Protein AF-A0A1Y2FHZ0-F1 (afdb_monomer_lite)

Sequence (727 aa):
MPETGSTFSPRKNEGKHERAESTYVPLHQPIFVAPPTSTSPPVAPFALSKKAHQELPLFTSTTATDDLFSPLSSTSNSSSSSYTRDDSKEKRATPPLLSPPLRRTGSGSSFFPALRRHLTPQTNLSRALILVGLTLLYFLLHHRSTVEASGPHPIPSLIARAEKAVTDAKTRRPTTLRDAYEQYILLHDGRRPPKGWDQWWFITEELEACEGEFEELYESLRPWWGVRPSEIRERIEEVARSGAKGLGRVRVKGGTVVDWAEMVKEGLPVGDGEVQLDGTRVAVEQMLKELKERFRVLLPDVDLIINTLEEPRVILPGETRHALESLARKKSTRPPQTEKATFRPLGSTNAFSVIRNACPPSSLARTAALSPAPGVSHRISHAYTSEFTSSLGHFIVDHNLERSSWCDQPDLQDIYATFINPRELNFAEGLFPVFSISKLPGFADILIPSAQEIERRNAFTVEQEIPWYAKAEKVHWRGVASDGTEVGLNWQGWPKSRLVSKTNRPSSWAHYETLLLCDASNQSLTAILPSSSLNSAFADIAFLKPAPDAPQLLEPSFRFVDEGSAGSPYHFKAILDLDYDPSHFLPAMASSSAVILSRFRQTALEHTLRPWFHYVPLSLRLSEFYSLLAYFYSPRATFPLIADSKRRFEGGGRQVVRELGRASRAVVHEEELKVVGSRGAQWASKCARREDGLVYLALVVLEWSRLMHDGREEGLADFVMSRGGRS

Organism: NCBI:txid106004

Radius of gyration: 35.36 Å; chains: 1; bounding box: 130×89×96 Å

Foldseek 3Di:
DDDDDDDDDDDYDDDDDDDDDDDDDDDDDDDDDDDDDDDDDDDDDDDDDDDDDDDDDDDDDDDDDDDDDDDDDDDDDDDDDDDDDDDDDDDDDDDDDDDDDYDDDDDDDDDDDDDDDDDDPVVVVVVVVVVVVVVVVVCVVVPPPPPWFFFFDCLVVLLVVLVVVLVVVVVQDDPDPVSVQVVCCVLQLNAGAFPLVVLLVVLCVVQVADDFPLVQQSLLCLLLLQAFLVLQVLLLQLQLVQLDPQKFKWWDDQQRTAQPVRCVVVVRRTHHPVCSPQLFNVLLSVLSVCCCPVSVRSFFTDMAIEGRDPAFAEQEFCVSSVNSSVQSSVSHYDDRDDDHFDWAWCPPPQQLCPNLRLADCPFCSNVDDQDPQAQVVADQDCPQQVVQADPPLRFGSDPVCLQQNCSNVNSCCRAAASRRAAATHTYGYHAHRYEYQKYGHSGSHRFAHGSCLQVVPLAADPVLADPLVQAALAEEDEEALDRHDDDPNSSNNYLLNVVLLLLQPDPVPFDWAWAWFAFPVSTTGTFIGTSPLLSVQHYDYAYADDDPPDVVVVVNSHHYDHPVPRDRSLSHLEYEDEADDSSCQLNQLQRLHAYEYEHSMDGSLCSPPTDSAQHDYDYSSCRSVSNVSVQAGQPVSSVVVCVVVQVRDPPHDVSSCVSVVRSVRGDHNNVSSSNNSVSSSVCSVHHSHSSNSSSSSSSSSSSNSLSSDNCNSVPPRHDDDDPDDDD

InterPro domains:
  IPR051091 Protein O-Glucosyltransferase/Glycosyltransferase 90 [PTHR12203] (64-710)

Secondary structure (DSSP, 8-state):
-----------------------------PPP-PPPPP----------------------------------------------------------------------------------THHHHHHHHHHHHHHHHHHHHHS-------SB-HHHHHHHHHHHHHHHHHTTS-SSHHHHHHHHHHHTTTPPPBTTHHHHHHHHHHTT------HHHHHHHGGGGGS-HHHHHHHHHHHHHT--TTEEEEEEETTEEEPHHHHHHTT---B-SGGGG-HHHHHHHHHHHHHHHTT---PPPEEEEEE-SSS--EE--HHHHHHHHHHHHTT--PPP-------EE-TTS-HHHHHGGGS-TTSHHHHSPPPSSTTTT-----TT-TTTB-TTTT-BS-HHHHHHGGGG-GGGGGTSHHHH--SS-EEEES----EES-B-TTB-PEE---HHHHHTTT---GGG---GGGSEEEEEEEE-S-SS---TTGGGGSHHHHHHHHHH--TTS--EEEEEEE-TTSBEEEEEEEHHHHHHHHEEEEEEP--TT-GGGG-TT--EE-GGGS--GGGEEEEEEES--HHHHHHHHHSSSEEEEE---B-GGGGG--BTTTBEE--TT-SSHHHHHHHHS-GGGGHHHHHH-TTS-TTHHHHHHHHHHHHTT----HHHHHHHHHHHHHHHHHTSSHHHHHHHHHHHHHHHHHHH-GGGTTTTTB----SS---

Structure (mmCIF, N/CA/C/O backbone):
data_AF-A0A1Y2FHZ0-F1
#
_entry.id   AF-A0A1Y2FHZ0-F1
#
loop_
_atom_site.group_PDB
_atom_site.id
_atom_site.type_symbol
_atom_site.label_atom_id
_atom_site.label_alt_id
_atom_site.label_comp_id
_atom_site.label_asym_id
_atom_site.label_entity_id
_atom_site.label_seq_id
_atom_site.pdbx_PDB_ins_code
_atom_site.Cartn_x
_atom_site.Cartn_y
_atom_site.Cartn_z
_atom_site.occupancy
_atom_site.B_iso_or_equiv
_atom_site.auth_seq_id
_atom_site.auth_comp_id
_atom_site.auth_asym_id
_atom_site.auth_atom_id
_atom_site.pdbx_PDB_model_num
ATOM 1 N N . MET A 1 1 ? -42.004 35.807 43.748 1.00 37.47 1 MET A N 1
ATOM 2 C CA . MET A 1 1 ? -41.701 37.061 44.470 1.00 37.47 1 MET A CA 1
ATOM 3 C C . MET A 1 1 ? -40.749 37.874 43.607 1.00 37.47 1 MET A C 1
ATOM 5 O O . MET A 1 1 ? -39.744 37.294 43.211 1.00 37.47 1 MET A O 1
ATOM 9 N N . PRO A 1 2 ? -41.084 39.122 43.242 1.00 52.41 2 PRO A N 1
ATOM 10 C CA . PRO A 1 2 ? -40.202 39.999 42.473 1.00 52.41 2 PRO A CA 1
ATOM 11 C C . PRO A 1 2 ? -39.823 41.289 43.227 1.00 52.41 2 PRO A C 1
ATOM 13 O O . PRO A 1 2 ? -40.703 41.975 43.735 1.00 52.41 2 PRO A O 1
ATOM 16 N N . GLU A 1 3 ? -38.546 41.665 43.186 1.00 37.16 3 GLU A N 1
ATOM 17 C CA . GLU A 1 3 ? -38.051 43.034 43.424 1.00 37.16 3 GLU A CA 1
ATOM 18 C C . GLU A 1 3 ? -36.964 43.278 42.348 1.00 37.16 3 GLU A C 1
ATOM 20 O O . GLU A 1 3 ? -36.111 42.415 42.156 1.00 37.16 3 GLU A O 1
ATOM 25 N N . THR A 1 4 ? -37.025 44.244 41.416 1.00 38.19 4 THR A N 1
ATOM 26 C CA . THR A 1 4 ? -37.097 45.724 41.520 1.00 38.19 4 THR A CA 1
ATOM 27 C C . THR A 1 4 ? -35.889 46.298 42.267 1.00 38.19 4 THR A C 1
ATOM 29 O O . THR A 1 4 ? -35.895 46.356 43.486 1.00 38.19 4 THR A O 1
ATOM 32 N N . GLY A 1 5 ? -34.791 46.653 41.594 1.00 31.59 5 GLY A N 1
ATOM 33 C CA . GLY A 1 5 ? -34.601 47.927 40.872 1.00 31.59 5 GLY A CA 1
ATOM 34 C C . GLY A 1 5 ? -33.294 48.589 41.376 1.00 31.59 5 GLY A C 1
ATOM 35 O O . GLY A 1 5 ? -32.699 48.079 42.315 1.00 31.59 5 GLY A O 1
ATOM 36 N N . SER A 1 6 ? -32.751 49.686 40.837 1.00 31.36 6 SER A N 1
ATOM 37 C CA . SER A 1 6 ? -33.086 50.503 39.656 1.00 31.36 6 SER A CA 1
ATOM 38 C C . SER A 1 6 ? -31.946 51.504 39.361 1.00 31.36 6 SER A C 1
ATOM 40 O O . SER A 1 6 ? -31.383 52.020 40.316 1.00 31.36 6 SER A O 1
ATOM 42 N N . THR A 1 7 ? -31.712 51.868 38.084 1.00 29.56 7 THR A N 1
ATOM 43 C CA . THR A 1 7 ? -31.148 53.168 37.587 1.00 29.56 7 THR A CA 1
ATOM 44 C C . THR A 1 7 ? -29.827 53.716 38.189 1.00 29.56 7 THR A C 1
ATOM 46 O O . THR A 1 7 ? -29.718 53.928 39.385 1.00 29.56 7 THR A O 1
ATOM 49 N N . PHE A 1 8 ? -28.826 54.131 37.398 1.00 26.42 8 PHE A N 1
ATOM 50 C CA . PHE A 1 8 ? -28.847 55.430 36.688 1.00 26.42 8 PHE A CA 1
ATOM 51 C C . PHE A 1 8 ? -27.799 55.542 35.545 1.00 26.42 8 PHE A C 1
ATOM 53 O O . PHE A 1 8 ? -26.851 54.769 35.457 1.00 26.42 8 PHE A O 1
ATOM 60 N N . SER A 1 9 ? -27.968 56.553 34.686 1.00 27.50 9 SER A N 1
ATOM 61 C CA . SER A 1 9 ? -27.085 57.014 33.582 1.00 27.50 9 SER A CA 1
ATOM 62 C C . SER A 1 9 ? -27.302 58.553 33.436 1.00 27.50 9 SER A C 1
ATOM 64 O O . SER A 1 9 ? -28.054 59.073 34.263 1.00 27.50 9 SER A O 1
ATOM 66 N N . PRO A 1 10 ? -26.808 59.349 32.449 1.00 48.97 10 PRO A N 1
ATOM 67 C CA . PRO A 1 10 ? -25.837 59.120 31.362 1.00 48.97 10 PRO A CA 1
ATOM 68 C C . PRO A 1 10 ? -24.831 60.294 31.134 1.00 48.97 10 PRO A C 1
ATOM 70 O O . PRO A 1 10 ? -24.916 61.334 31.787 1.00 48.97 10 PRO A O 1
ATOM 73 N N . ARG A 1 11 ? -23.970 60.183 30.102 1.00 26.77 11 ARG A N 1
ATOM 74 C CA . ARG A 1 11 ? -23.618 61.212 29.069 1.00 26.77 11 ARG A CA 1
ATOM 75 C C . ARG A 1 11 ? -22.622 60.574 28.069 1.00 26.77 11 ARG A C 1
ATOM 77 O O . ARG A 1 11 ? -21.703 59.903 28.510 1.00 26.77 11 ARG A O 1
ATOM 84 N N . LYS A 1 12 ? -22.923 60.499 26.761 1.00 31.00 12 LYS A N 1
ATOM 85 C CA . LYS A 1 12 ? -22.781 61.523 25.684 1.00 31.00 12 LYS A CA 1
ATOM 86 C C . LYS A 1 12 ? -21.306 61.819 25.316 1.00 31.00 12 LYS A C 1
ATOM 88 O O . LYS A 1 12 ? -20.517 62.007 26.229 1.00 31.00 12 LYS A O 1
ATOM 93 N N . ASN A 1 13 ? -20.902 61.929 24.040 1.00 28.55 13 ASN A N 1
ATOM 94 C CA . ASN A 1 13 ? -21.674 62.014 22.780 1.00 28.55 13 ASN A CA 1
ATOM 95 C C . ASN A 1 13 ? -20.843 61.573 21.539 1.00 28.55 13 ASN A C 1
ATOM 97 O O . ASN A 1 13 ? -19.624 61.595 21.618 1.00 28.55 13 ASN A O 1
ATOM 101 N N . GLU A 1 14 ? -21.529 61.320 20.405 1.00 30.20 14 GLU A N 1
ATOM 102 C CA . GLU A 1 14 ? -21.026 61.341 18.997 1.00 30.20 14 GLU A CA 1
ATOM 103 C C . GLU A 1 14 ? -19.961 60.293 18.550 1.00 30.20 14 GLU A C 1
ATOM 105 O O . GLU A 1 14 ? -19.123 59.868 19.329 1.00 30.20 14 GLU A O 1
ATOM 110 N N . GLY A 1 15 ? -19.928 59.817 17.289 1.00 27.25 15 GLY A N 1
ATOM 111 C CA . GLY A 1 15 ? -20.898 59.946 16.181 1.00 27.25 15 GLY A CA 1
ATOM 112 C C . GLY A 1 15 ? -20.336 59.558 14.787 1.00 27.25 15 GLY A C 1
ATOM 113 O O . GLY A 1 15 ? -19.166 59.810 14.529 1.00 27.25 15 GLY A O 1
ATOM 114 N N . LYS A 1 16 ? -21.208 59.061 13.878 1.00 28.47 16 LYS A N 1
ATOM 115 C CA . LYS A 1 16 ? -20.970 58.623 12.462 1.00 28.47 16 LYS A CA 1
ATOM 116 C C . LYS A 1 16 ? -20.314 57.228 12.306 1.00 28.47 16 LYS A C 1
ATOM 118 O O . LYS A 1 16 ? -19.321 56.951 12.959 1.00 28.47 16 LYS A O 1
ATOM 123 N N . HIS A 1 17 ? -20.992 56.240 11.692 1.00 30.09 17 HIS A N 1
ATOM 124 C CA . HIS A 1 17 ? -21.225 55.959 10.244 1.00 30.09 17 HIS A CA 1
ATOM 125 C C . HIS A 1 17 ? -19.958 55.409 9.543 1.00 30.09 17 HIS A C 1
ATOM 127 O O . HIS A 1 17 ? -18.870 55.890 9.817 1.00 30.09 17 HIS A O 1
ATOM 133 N N . GLU A 1 18 ? -20.018 54.379 8.684 1.00 29.56 18 GLU A N 1
ATOM 134 C CA . GLU A 1 18 ? -21.032 54.123 7.633 1.00 29.56 18 GLU A CA 1
ATOM 135 C C . GLU A 1 18 ? -21.502 52.642 7.495 1.00 29.56 18 GLU A C 1
ATOM 137 O O . GLU A 1 18 ? -21.307 51.850 8.415 1.00 29.56 18 GLU A O 1
ATOM 142 N N . ARG A 1 19 ? -22.231 52.284 6.416 1.00 28.81 19 ARG A N 1
ATOM 143 C CA . ARG A 1 19 ? -23.084 51.071 6.311 1.00 28.81 19 ARG A CA 1
ATOM 144 C C . ARG A 1 19 ? -23.218 50.533 4.870 1.00 28.81 19 ARG A C 1
ATOM 146 O O . ARG A 1 19 ? -23.626 51.286 3.995 1.00 28.81 19 ARG A O 1
ATOM 153 N N . ALA A 1 20 ? -23.035 49.223 4.681 1.00 28.03 20 ALA A N 1
ATOM 154 C CA . ALA A 1 20 ? -23.632 48.395 3.613 1.00 28.03 20 ALA A CA 1
ATOM 155 C C . ALA A 1 20 ? -23.591 46.928 4.104 1.00 28.03 20 ALA A C 1
ATOM 157 O O . ALA A 1 20 ? -22.521 46.450 4.461 1.00 28.03 20 ALA A O 1
ATOM 158 N N . GLU A 1 21 ? -24.694 46.260 4.454 1.00 27.30 21 GLU A N 1
ATOM 159 C CA . GLU A 1 21 ? -25.832 45.771 3.642 1.00 27.30 21 GLU A CA 1
ATOM 160 C C . GLU A 1 21 ? -25.512 44.545 2.771 1.00 27.30 21 GLU A C 1
ATOM 162 O O . GLU A 1 21 ? -24.444 44.428 2.179 1.00 27.30 21 GLU A O 1
ATOM 167 N N . SER A 1 22 ? -26.446 43.589 2.773 1.00 26.69 22 SER A N 1
ATOM 168 C CA . SER A 1 22 ? -26.275 42.220 2.287 1.00 26.69 22 SER A CA 1
ATOM 169 C C . SER A 1 22 ? -27.346 41.847 1.266 1.00 26.69 22 SER A C 1
ATOM 171 O O . SER A 1 22 ? -28.506 42.236 1.406 1.00 26.69 22 SER A O 1
ATOM 173 N N . THR A 1 23 ? -26.984 41.000 0.300 1.00 26.80 23 THR A N 1
ATOM 174 C CA . THR A 1 23 ? -27.953 40.388 -0.618 1.00 26.80 23 T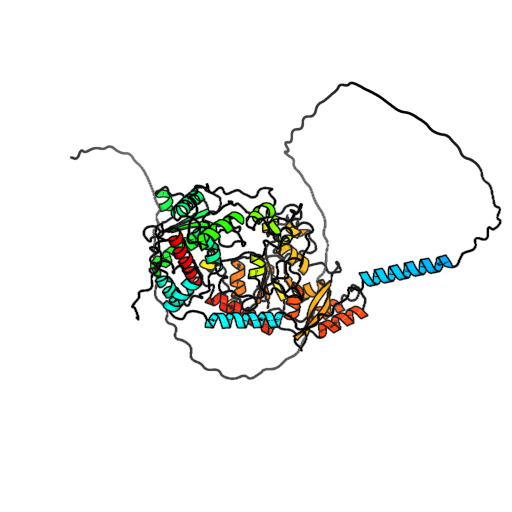HR A CA 1
ATOM 175 C C . THR A 1 23 ? -27.615 38.916 -0.833 1.00 26.80 23 THR A C 1
ATOM 177 O O . THR A 1 23 ? -26.574 38.583 -1.392 1.00 26.80 23 THR A O 1
ATOM 180 N N . TYR A 1 24 ? -28.507 38.030 -0.389 1.00 25.62 24 TYR A N 1
ATOM 181 C CA . TYR A 1 24 ? -28.480 36.597 -0.695 1.00 25.62 24 TYR A CA 1
ATOM 182 C C . TYR A 1 24 ? -29.292 36.339 -1.973 1.00 25.62 24 TYR A C 1
ATOM 184 O O . TYR A 1 24 ? -30.382 36.891 -2.116 1.00 25.62 24 TYR A O 1
ATOM 192 N N . VAL A 1 25 ? -28.813 35.467 -2.866 1.00 28.03 25 VAL A N 1
ATOM 193 C CA . VAL A 1 25 ? -29.579 34.988 -4.034 1.00 28.03 25 VAL A CA 1
ATOM 194 C C . VAL A 1 25 ? -29.366 33.477 -4.201 1.00 28.03 25 VAL A C 1
ATOM 196 O O . VAL A 1 25 ? -28.241 33.065 -4.480 1.00 28.03 25 VAL A O 1
ATOM 199 N N . PRO A 1 26 ? -30.406 32.638 -4.043 1.00 33.50 26 PRO A N 1
ATOM 200 C CA . PRO A 1 26 ? -30.339 31.210 -4.339 1.00 33.50 26 PRO A CA 1
ATOM 201 C C . PRO A 1 26 ? -30.794 30.913 -5.777 1.00 33.50 26 PRO A C 1
ATOM 203 O O . PRO A 1 26 ? -31.791 31.465 -6.241 1.00 33.50 26 PRO A O 1
ATOM 206 N N . LEU A 1 27 ? -30.120 29.985 -6.464 1.00 28.70 27 LEU A N 1
ATOM 207 C CA . LEU A 1 27 ? -30.572 29.447 -7.753 1.00 28.70 27 LEU A CA 1
ATOM 208 C C . LEU A 1 27 ? -30.393 27.924 -7.824 1.00 28.70 27 LEU A C 1
ATOM 210 O O . LEU A 1 27 ? -29.285 27.415 -7.955 1.00 28.70 27 LEU A O 1
ATOM 214 N N . HIS A 1 28 ? -31.522 27.215 -7.816 1.00 30.56 28 HIS A N 1
ATOM 215 C CA . HIS A 1 28 ? -31.658 25.833 -8.275 1.00 30.56 28 HIS A CA 1
ATOM 216 C C . HIS A 1 28 ? -32.696 25.808 -9.401 1.00 30.56 28 HIS A C 1
ATOM 218 O O . HIS A 1 28 ? -33.852 26.125 -9.135 1.00 30.56 28 HIS A O 1
ATOM 224 N N . GLN A 1 29 ? -32.325 25.347 -10.598 1.00 26.70 29 GLN A N 1
ATOM 225 C CA . GLN A 1 29 ? -33.184 24.523 -11.466 1.00 26.70 29 GLN A CA 1
ATOM 226 C C . GLN A 1 29 ? -32.304 23.612 -12.349 1.00 26.70 29 GLN A C 1
ATOM 228 O O . GLN A 1 29 ? -31.202 24.022 -12.718 1.00 26.70 29 GLN A O 1
ATOM 233 N N . PRO A 1 30 ? -32.741 22.377 -12.663 1.00 32.38 30 PRO A N 1
ATOM 234 C CA . PRO A 1 30 ? -31.972 21.430 -13.469 1.00 32.38 30 PRO A CA 1
ATOM 235 C C . PRO A 1 30 ? -32.206 21.619 -14.976 1.00 32.38 30 PRO A C 1
ATOM 237 O O . PRO A 1 30 ? -33.310 21.948 -15.406 1.00 32.38 30 PRO A O 1
ATOM 240 N N . ILE A 1 31 ? -31.190 21.318 -15.789 1.00 28.36 31 ILE A N 1
ATOM 241 C CA . ILE A 1 31 ? -31.313 21.243 -17.252 1.00 28.36 31 ILE A CA 1
ATOM 242 C C . ILE A 1 31 ? -31.385 19.769 -17.665 1.00 28.36 31 ILE A C 1
ATOM 244 O O . ILE A 1 31 ? -30.431 19.019 -17.473 1.00 28.36 31 ILE A O 1
ATOM 248 N N . PHE A 1 32 ? -32.507 19.359 -18.257 1.00 25.69 32 PHE A N 1
ATOM 249 C CA . PHE A 1 32 ? -32.615 18.073 -18.950 1.00 25.69 32 PHE A CA 1
ATOM 250 C C . PHE A 1 32 ? -31.903 18.146 -20.307 1.00 25.69 32 PHE A C 1
ATOM 252 O O . PHE A 1 32 ? -32.168 19.052 -21.096 1.00 25.69 32 PHE A O 1
ATOM 259 N N . VAL A 1 33 ? -31.068 17.150 -20.614 1.00 29.69 33 VAL A N 1
ATOM 260 C CA . VAL A 1 33 ? -30.494 16.936 -21.952 1.00 29.69 33 VAL A CA 1
ATOM 261 C C . VAL A 1 33 ? -30.812 15.508 -22.391 1.00 29.69 33 VAL A C 1
ATOM 263 O O . VAL A 1 33 ? -30.546 14.555 -21.662 1.00 29.69 33 VAL A O 1
ATOM 266 N N . ALA A 1 34 ? -31.421 15.363 -23.568 1.00 28.50 34 ALA A N 1
ATOM 267 C CA . ALA A 1 34 ? -31.784 14.069 -24.145 1.00 28.50 34 ALA A CA 1
ATOM 268 C C . ALA A 1 34 ? -30.583 13.409 -24.863 1.00 28.50 34 ALA A C 1
ATOM 270 O O . ALA A 1 34 ? -29.707 14.123 -25.359 1.00 28.50 34 ALA A O 1
ATOM 271 N N . PRO A 1 35 ? -30.523 12.066 -24.954 1.00 31.47 35 PRO A N 1
ATOM 272 C CA . PRO A 1 35 ? -29.395 11.370 -25.567 1.00 31.47 35 PRO A CA 1
ATOM 273 C C . PRO A 1 35 ? -29.400 11.492 -27.105 1.00 31.47 35 PRO A C 1
ATOM 275 O O . PRO A 1 35 ? -30.458 11.347 -27.724 1.00 31.47 35 PRO A O 1
ATOM 278 N N . PRO A 1 36 ? -28.236 11.690 -27.754 1.00 31.41 36 PRO A N 1
ATOM 279 C CA . PRO A 1 36 ? -28.135 11.670 -29.209 1.00 31.41 36 PRO A CA 1
ATOM 280 C C . PRO A 1 36 ? -28.189 10.233 -29.750 1.00 31.41 36 PRO A C 1
ATOM 282 O O . PRO A 1 36 ? -27.383 9.377 -29.385 1.00 31.41 36 PRO A O 1
ATOM 285 N N . THR A 1 37 ? -29.125 9.973 -30.662 1.00 26.89 37 THR A N 1
ATOM 286 C CA . THR A 1 37 ? -29.178 8.730 -31.446 1.00 26.89 37 THR A CA 1
ATOM 287 C C . THR A 1 37 ? -28.178 8.736 -32.609 1.00 26.89 37 THR A C 1
ATOM 289 O O . THR A 1 37 ? -27.641 9.771 -32.997 1.00 26.89 37 THR A O 1
ATOM 292 N N . SER A 1 38 ? -27.930 7.556 -33.173 1.00 28.86 38 SER A N 1
ATOM 293 C CA . SER A 1 38 ? -26.930 7.293 -34.212 1.00 28.86 38 SER A CA 1
ATOM 294 C C . SER A 1 38 ? -27.085 8.100 -35.510 1.00 28.86 38 SER A C 1
ATOM 296 O O . SER A 1 38 ? -28.190 8.329 -35.997 1.00 28.86 38 SER A O 1
ATOM 298 N N . THR A 1 39 ? -25.957 8.392 -36.167 1.00 27.86 39 THR A N 1
ATOM 299 C CA . THR A 1 39 ? -25.658 7.911 -37.538 1.00 27.86 39 THR A CA 1
ATOM 300 C C . THR A 1 39 ? -24.216 8.238 -37.944 1.00 27.86 39 THR A C 1
ATOM 302 O O . THR A 1 39 ? -23.643 9.226 -37.495 1.00 27.86 39 THR A O 1
ATOM 305 N N . SER A 1 40 ? -23.623 7.407 -38.806 1.00 31.41 40 SER A N 1
ATOM 306 C CA . SER A 1 40 ? -22.281 7.600 -39.370 1.00 31.41 40 SER A CA 1
ATOM 307 C C . SER A 1 40 ? -22.316 7.621 -40.908 1.00 31.41 40 SER A C 1
ATOM 309 O O . SER A 1 40 ? -22.928 6.741 -41.516 1.00 31.41 40 SER A O 1
ATOM 311 N N . PRO A 1 41 ? -21.651 8.597 -41.555 1.00 32.78 41 PRO A N 1
ATOM 312 C CA . PRO A 1 41 ? -21.277 8.534 -42.973 1.00 32.78 41 PRO A CA 1
ATOM 313 C C . PRO A 1 41 ? -19.783 8.169 -43.176 1.00 32.78 41 PRO A C 1
ATOM 315 O O . PRO A 1 41 ? -19.011 8.201 -42.216 1.00 32.78 41 PRO A O 1
ATOM 318 N N . PRO A 1 42 ? -19.356 7.789 -44.401 1.00 36.31 42 PRO A N 1
ATOM 319 C CA . PRO A 1 42 ? -18.103 7.053 -44.620 1.00 36.31 42 PRO A CA 1
ATOM 320 C C . PRO A 1 42 ? -16.871 7.885 -45.041 1.00 36.31 42 PRO A C 1
ATOM 322 O O . PRO A 1 42 ? -16.931 9.080 -45.318 1.00 36.31 42 PRO A O 1
ATOM 325 N N . VAL A 1 43 ? -15.738 7.177 -45.114 1.00 31.12 43 VAL A N 1
ATOM 326 C CA . VAL A 1 43 ? -14.375 7.639 -45.437 1.00 31.12 43 VAL A CA 1
ATOM 327 C C . VAL A 1 43 ? -14.188 8.062 -46.904 1.00 31.12 43 VAL A C 1
ATOM 329 O O . VAL A 1 43 ? -14.603 7.346 -47.813 1.00 31.12 43 VAL A O 1
ATOM 332 N N . ALA A 1 44 ? -13.402 9.123 -47.131 1.00 28.39 44 ALA A N 1
ATOM 333 C CA . ALA A 1 44 ? -12.606 9.325 -48.349 1.00 28.39 44 ALA A CA 1
ATOM 334 C C . ALA A 1 44 ? -11.273 10.050 -48.012 1.00 28.39 44 ALA A C 1
ATOM 336 O O . ALA A 1 44 ? -11.271 10.898 -47.118 1.00 28.39 44 ALA A O 1
ATOM 337 N N . PRO A 1 45 ? -10.136 9.730 -48.666 1.00 35.03 45 PRO A N 1
ATOM 338 C CA . PRO A 1 45 ? -8.818 10.267 -48.306 1.00 35.03 45 PRO A CA 1
ATOM 339 C C . PRO A 1 45 ? -8.411 11.505 -49.124 1.00 35.03 45 PRO A C 1
ATOM 341 O O . PRO A 1 45 ? -8.848 11.677 -50.260 1.00 35.03 45 PRO A O 1
ATOM 344 N N . PHE A 1 46 ? -7.468 12.298 -48.601 1.00 26.88 46 PHE A N 1
ATOM 345 C CA . PHE A 1 46 ? -6.712 13.285 -49.385 1.00 26.88 46 PHE A CA 1
ATOM 346 C C . PHE A 1 46 ? -5.201 13.140 -49.190 1.00 26.88 46 PHE A C 1
ATOM 348 O O . PHE A 1 46 ? -4.732 12.689 -48.146 1.00 26.88 46 PHE A O 1
ATOM 355 N N . ALA A 1 47 ? -4.445 13.469 -50.239 1.00 26.70 47 ALA A N 1
ATOM 356 C CA . ALA A 1 47 ? -3.047 13.080 -50.388 1.00 26.70 47 ALA A CA 1
ATOM 357 C C . ALA A 1 47 ? -2.050 14.249 -50.295 1.00 26.70 47 ALA A C 1
ATOM 359 O O . ALA A 1 47 ? -2.378 15.411 -50.517 1.00 26.70 47 ALA A O 1
ATOM 360 N N . LEU A 1 48 ? -0.807 13.856 -50.009 1.00 27.52 48 LEU A N 1
ATOM 361 C CA . LEU A 1 48 ? 0.460 14.588 -50.112 1.00 27.52 48 LEU A CA 1
ATOM 362 C C . LEU A 1 48 ? 0.481 15.824 -51.034 1.00 27.52 48 LEU A C 1
ATOM 364 O O . LEU A 1 48 ? 0.206 15.729 -52.229 1.00 27.52 48 LEU A O 1
ATOM 368 N N . SER A 1 49 ? 1.067 16.910 -50.524 1.00 24.53 49 SER A N 1
ATOM 369 C CA . SER A 1 49 ? 1.804 17.885 -51.338 1.00 24.53 49 SER A CA 1
ATOM 370 C C . SER A 1 49 ? 3.222 18.083 -50.777 1.00 24.53 49 SER A C 1
ATOM 372 O O . SER A 1 49 ? 3.494 17.761 -49.621 1.00 24.53 49 SER A O 1
ATOM 374 N N . LYS A 1 50 ? 4.150 18.557 -51.614 1.00 29.12 50 LYS A N 1
ATOM 375 C CA . LYS A 1 50 ? 5.582 18.764 -51.312 1.00 29.12 50 LYS A CA 1
ATOM 376 C C . LYS A 1 50 ? 5.987 20.214 -51.609 1.00 29.12 50 LYS A C 1
ATOM 378 O O . LYS A 1 50 ? 5.328 20.852 -52.423 1.00 29.12 50 LYS A O 1
ATOM 383 N N . LYS A 1 51 ? 7.180 20.601 -51.115 1.00 26.16 51 LYS A N 1
ATOM 384 C CA . LYS A 1 51 ? 7.932 21.871 -51.324 1.00 26.16 51 LYS A CA 1
ATOM 385 C C . LYS A 1 51 ? 7.584 22.988 -50.317 1.00 26.16 51 LYS A C 1
ATOM 387 O O . LYS A 1 51 ? 6.432 23.091 -49.927 1.00 26.16 51 LYS A O 1
ATOM 392 N N . ALA A 1 52 ? 8.523 23.849 -49.897 1.00 26.95 52 ALA A N 1
ATOM 393 C CA . ALA A 1 52 ? 9.996 23.814 -50.027 1.00 26.95 52 ALA A CA 1
ATOM 394 C C . ALA A 1 52 ? 10.692 24.784 -49.034 1.00 26.95 52 ALA A C 1
ATOM 396 O O . ALA A 1 52 ? 10.032 25.584 -48.387 1.00 26.95 52 ALA A O 1
ATOM 397 N N . HIS A 1 53 ? 12.026 24.664 -48.961 1.00 27.58 53 HIS A N 1
ATOM 398 C CA . HIS A 1 53 ? 13.050 25.578 -48.416 1.00 27.58 53 HIS A CA 1
ATOM 399 C C . HIS A 1 53 ? 12.643 27.014 -48.019 1.00 27.58 53 HIS A C 1
ATOM 401 O O . HIS A 1 53 ? 12.124 27.745 -48.855 1.00 27.58 53 HIS A O 1
ATOM 407 N N . GLN A 1 54 ? 13.079 27.459 -46.831 1.00 26.69 54 GLN A N 1
ATOM 408 C CA . GLN A 1 54 ? 14.233 28.370 -46.620 1.00 26.69 54 GLN A CA 1
ATOM 409 C C . GLN A 1 54 ? 14.585 28.378 -45.110 1.00 26.69 54 GLN A C 1
ATOM 411 O O . GLN A 1 54 ? 13.690 28.311 -44.278 1.00 26.69 54 GLN A O 1
ATOM 416 N N . GLU A 1 55 ? 15.819 28.049 -44.712 1.00 26.50 55 GLU A N 1
ATOM 417 C CA . GLU A 1 55 ? 17.013 28.907 -44.516 1.00 26.50 55 GLU A CA 1
ATOM 418 C C . GLU A 1 55 ? 17.089 29.612 -43.143 1.00 26.50 55 GLU A C 1
ATOM 420 O O . GLU A 1 55 ? 16.093 30.040 -42.571 1.00 26.50 55 GLU A O 1
ATOM 425 N N . LEU A 1 56 ? 18.309 29.651 -42.591 1.00 27.38 56 LEU A N 1
ATOM 426 C CA . LEU A 1 56 ? 18.665 30.230 -41.287 1.00 27.38 56 LEU A CA 1
ATOM 427 C C . LEU A 1 56 ? 18.871 31.755 -41.397 1.00 27.38 56 LEU A C 1
ATOM 429 O O . LEU A 1 56 ? 19.060 32.280 -42.494 1.00 27.38 56 LEU A O 1
ATOM 433 N N . PRO A 1 57 ? 18.975 32.456 -40.257 1.00 29.80 57 PRO A N 1
ATOM 434 C CA . PRO A 1 57 ? 20.335 32.874 -39.899 1.00 29.80 57 PRO A CA 1
ATOM 435 C C . PRO A 1 57 ? 20.730 32.541 -38.453 1.00 29.80 57 PRO A C 1
ATOM 437 O O . PRO A 1 57 ? 19.904 32.500 -37.544 1.00 29.80 57 PRO A O 1
ATOM 440 N N . LEU A 1 58 ? 22.036 32.351 -38.240 1.00 26.52 58 LEU A N 1
ATOM 441 C CA . LEU A 1 58 ? 22.636 32.442 -36.909 1.00 26.52 58 LEU A CA 1
ATOM 442 C C . LEU A 1 58 ? 22.788 33.914 -36.509 1.00 26.52 58 LEU A C 1
ATOM 444 O O . LEU A 1 58 ? 23.054 34.755 -37.366 1.00 26.52 58 LEU A O 1
ATOM 448 N N . PHE A 1 59 ? 22.780 34.188 -35.206 1.00 25.66 59 PHE A N 1
ATOM 449 C CA . PHE A 1 59 ? 23.516 35.321 -34.648 1.00 25.66 59 PHE A CA 1
ATOM 450 C C . PHE A 1 59 ? 24.437 34.846 -33.524 1.00 25.66 59 PHE A C 1
ATOM 452 O O . PHE A 1 59 ? 24.070 34.013 -32.698 1.00 25.66 59 PHE A O 1
ATOM 459 N N . THR A 1 60 ? 25.662 35.357 -33.544 1.00 25.19 60 THR A N 1
ATOM 460 C CA . THR A 1 60 ? 26.733 35.101 -32.576 1.00 25.19 60 THR A CA 1
ATOM 461 C C . THR A 1 60 ? 27.100 36.405 -31.858 1.00 25.19 60 THR A C 1
ATOM 463 O O . THR A 1 60 ? 26.587 37.464 -32.210 1.00 25.19 60 THR A O 1
ATOM 466 N N . SER A 1 61 ? 28.064 36.316 -30.929 1.00 25.77 61 SER A N 1
ATOM 467 C CA . SER A 1 61 ? 28.805 37.419 -30.287 1.00 25.77 61 SER A CA 1
ATOM 468 C C . SER A 1 61 ? 28.163 38.116 -29.077 1.00 25.77 61 SER A C 1
ATOM 470 O O . SER A 1 61 ? 26.955 38.306 -29.056 1.00 25.77 61 SER A O 1
ATOM 472 N N . THR A 1 62 ? 28.915 38.637 -28.089 1.00 25.52 62 THR A N 1
ATOM 473 C CA . THR A 1 62 ? 30.136 38.183 -27.349 1.00 25.52 62 THR A CA 1
ATOM 474 C C . THR A 1 62 ? 30.271 39.108 -26.103 1.00 25.52 62 THR A C 1
ATOM 476 O O . THR A 1 62 ? 29.472 40.025 -25.928 1.00 25.52 62 THR A O 1
ATOM 479 N N . THR A 1 63 ? 31.360 38.956 -25.334 1.00 26.83 63 THR A N 1
ATOM 480 C CA . THR A 1 63 ? 32.009 39.946 -24.440 1.00 26.83 63 THR A CA 1
ATOM 481 C C . THR A 1 63 ? 31.357 40.271 -23.091 1.00 26.83 63 THR A C 1
ATOM 483 O O . THR A 1 63 ? 30.146 40.248 -22.914 1.00 26.83 63 THR A O 1
ATOM 486 N N . ALA A 1 64 ? 32.236 40.563 -22.133 1.00 26.80 64 ALA A N 1
ATOM 487 C CA . ALA A 1 64 ? 31.997 40.997 -20.758 1.00 26.80 64 ALA A CA 1
ATOM 488 C C . ALA A 1 64 ? 32.976 42.148 -20.443 1.00 26.80 64 ALA A C 1
ATOM 490 O O . ALA A 1 64 ? 33.901 42.324 -21.231 1.00 26.80 64 ALA A O 1
ATOM 491 N N . THR A 1 65 ? 32.808 42.845 -19.308 1.00 28.77 65 THR A N 1
ATOM 492 C CA . THR A 1 65 ? 33.898 43.271 -18.386 1.00 28.77 65 THR A CA 1
ATOM 493 C C . THR A 1 65 ? 33.344 44.005 -17.148 1.00 28.77 65 THR A C 1
ATOM 495 O O . THR A 1 65 ? 32.552 44.930 -17.294 1.00 28.77 65 THR A O 1
ATOM 498 N N . ASP A 1 66 ? 33.827 43.574 -15.981 1.00 28.14 66 ASP A N 1
ATOM 499 C CA . ASP A 1 66 ? 34.398 44.337 -14.851 1.00 28.14 66 ASP A CA 1
ATOM 500 C C . ASP A 1 66 ? 33.583 45.369 -14.018 1.00 28.14 66 ASP A C 1
ATOM 502 O O . ASP A 1 66 ? 33.114 46.390 -14.508 1.00 28.14 66 ASP A O 1
ATOM 506 N N . ASP A 1 67 ? 33.548 45.084 -12.703 1.00 27.14 67 ASP A N 1
ATOM 507 C CA . ASP A 1 67 ? 33.815 45.930 -11.514 1.00 27.14 67 ASP A CA 1
ATOM 508 C C . ASP A 1 67 ? 33.201 47.341 -11.302 1.00 27.14 67 ASP A C 1
ATOM 510 O O . ASP A 1 67 ? 33.277 48.227 -12.146 1.00 27.14 67 ASP A O 1
ATOM 514 N N . LEU A 1 68 ? 32.778 47.629 -10.049 1.00 26.56 68 LEU A N 1
ATOM 515 C CA . LEU A 1 68 ? 33.615 48.373 -9.068 1.00 26.56 68 LEU A CA 1
ATOM 516 C C . LEU A 1 68 ? 32.953 48.646 -7.680 1.00 26.56 68 LEU A C 1
ATOM 518 O O . LEU A 1 68 ? 31.787 49.006 -7.581 1.00 26.56 68 LEU A O 1
ATOM 522 N N . PHE A 1 69 ? 33.801 48.591 -6.638 1.00 25.61 69 PHE A N 1
ATOM 523 C CA . PHE A 1 69 ? 33.749 49.211 -5.287 1.00 25.61 69 PHE A CA 1
ATOM 524 C C . PHE A 1 69 ? 32.695 48.874 -4.190 1.00 25.61 69 PHE A C 1
ATOM 526 O O . PHE A 1 69 ? 31.482 48.920 -4.357 1.00 25.61 69 PHE A O 1
ATOM 533 N N . SER A 1 70 ? 33.250 48.646 -2.985 1.00 23.81 70 SER A N 1
ATOM 534 C CA . SER A 1 70 ? 32.655 48.537 -1.627 1.00 23.81 70 SER A CA 1
ATOM 535 C C . SER A 1 70 ? 32.675 49.914 -0.889 1.00 23.81 70 SER A C 1
ATOM 537 O O . SER A 1 70 ? 32.949 50.905 -1.570 1.00 23.81 70 SER A O 1
ATOM 539 N N . PRO A 1 71 ? 32.544 50.063 0.467 1.00 44.00 71 PRO A N 1
ATOM 540 C CA . PRO A 1 71 ? 32.151 49.144 1.570 1.00 44.00 71 PRO A CA 1
ATOM 541 C C . PRO A 1 71 ? 31.140 49.752 2.601 1.00 44.00 71 PRO A C 1
ATOM 543 O O . PRO A 1 71 ? 30.780 50.916 2.475 1.00 44.00 71 PRO A O 1
ATOM 546 N N . LEU A 1 72 ? 30.777 49.019 3.683 1.00 26.39 72 LEU A N 1
ATOM 547 C CA . LEU A 1 72 ? 30.903 49.485 5.100 1.00 26.39 72 LEU A CA 1
ATOM 548 C C . LEU A 1 72 ? 30.438 48.473 6.194 1.00 26.39 72 LEU A C 1
ATOM 550 O O . LEU A 1 72 ? 29.259 48.201 6.363 1.00 26.39 72 LEU A O 1
ATOM 554 N N . SER A 1 73 ? 31.416 47.986 6.971 1.00 25.47 73 SER A N 1
ATOM 555 C CA . SER A 1 73 ? 31.444 47.681 8.428 1.00 25.47 73 SER A CA 1
ATOM 556 C C . SER A 1 73 ? 30.241 47.163 9.266 1.00 25.47 73 SER A C 1
ATOM 558 O O . SER A 1 73 ? 29.255 47.867 9.469 1.00 25.47 73 SER A O 1
ATOM 560 N N . SER A 1 74 ? 30.567 46.134 10.076 1.00 25.73 74 SER A N 1
ATOM 561 C CA . SER A 1 74 ? 30.098 45.853 11.463 1.00 25.73 74 SER A CA 1
ATOM 562 C C . SER A 1 74 ? 28.715 45.190 11.659 1.00 25.73 74 SER A C 1
ATOM 564 O O . SER A 1 74 ? 27.834 45.358 10.829 1.00 25.73 74 SER A O 1
ATOM 566 N N . THR A 1 75 ? 28.457 44.406 12.720 1.00 26.88 75 THR A N 1
ATOM 567 C CA . THR A 1 75 ? 29.270 44.008 13.900 1.00 26.88 75 THR A CA 1
ATOM 568 C C . THR A 1 75 ? 29.357 42.478 14.062 1.00 26.88 75 THR A C 1
ATOM 570 O O . THR A 1 75 ? 28.561 41.730 13.501 1.00 26.88 75 THR A O 1
ATOM 573 N N . SER A 1 76 ? 30.314 41.999 14.863 1.00 27.19 76 SER A N 1
ATOM 574 C CA . SER A 1 76 ? 30.434 40.598 15.293 1.00 27.19 76 SER A CA 1
ATOM 575 C C . SER A 1 76 ? 30.648 40.525 16.806 1.00 27.19 76 SER A C 1
ATOM 577 O O . SER A 1 76 ? 31.252 41.425 17.389 1.00 27.19 76 SER A O 1
ATOM 579 N N . ASN A 1 77 ? 30.151 39.467 17.456 1.00 26.19 77 ASN A N 1
ATOM 580 C CA . ASN A 1 77 ? 30.326 39.277 18.896 1.00 26.19 77 ASN A CA 1
ATOM 581 C C . ASN A 1 77 ? 30.563 37.793 19.219 1.00 26.19 77 ASN A C 1
ATOM 583 O O . ASN A 1 77 ? 29.648 36.976 19.156 1.00 26.19 77 ASN A O 1
ATOM 587 N N . SER A 1 78 ? 31.807 37.448 19.551 1.00 27.50 78 SER A N 1
ATOM 588 C CA . SER A 1 78 ? 32.213 36.112 19.999 1.00 27.50 78 SER A CA 1
ATOM 589 C C . SER A 1 78 ? 33.368 36.256 20.987 1.00 27.50 78 SER A C 1
ATOM 591 O O . SER A 1 78 ? 34.477 36.627 20.597 1.00 27.50 78 SER A O 1
ATOM 593 N N . SER A 1 79 ? 33.111 36.006 22.267 1.00 26.70 79 SER A N 1
ATOM 594 C CA . SER A 1 79 ? 34.104 36.137 23.333 1.00 26.70 79 SER A CA 1
ATOM 595 C C . SER A 1 79 ? 34.912 34.852 23.517 1.00 26.70 79 SER A C 1
ATOM 597 O O . SER A 1 79 ? 34.369 33.750 23.569 1.00 26.70 79 SER A O 1
ATOM 599 N N . SER A 1 80 ? 36.227 35.004 23.657 1.00 26.08 80 SER A N 1
ATOM 600 C CA . SER A 1 80 ? 37.155 33.937 24.025 1.00 26.08 80 SER A CA 1
ATOM 601 C C . SER A 1 80 ? 37.978 34.365 25.238 1.00 26.08 80 SER A C 1
ATOM 603 O O . SER A 1 80 ? 38.372 35.525 25.359 1.00 26.08 80 SER A O 1
ATOM 605 N N . SER A 1 81 ? 38.249 33.430 26.148 1.00 25.89 81 SER A N 1
ATOM 606 C CA . SER A 1 81 ? 39.197 33.632 27.243 1.00 25.89 81 SER A CA 1
ATOM 607 C C . SER A 1 81 ? 40.058 32.386 27.438 1.00 25.89 81 SER A C 1
ATOM 609 O O . SER A 1 81 ? 39.573 31.278 27.650 1.00 25.89 81 SER A O 1
ATOM 611 N N . SER A 1 82 ? 41.369 32.581 27.352 1.00 26.73 82 SER A N 1
ATOM 612 C CA . SER A 1 82 ? 42.403 31.598 27.671 1.00 26.73 82 SER A CA 1
ATOM 613 C C . SER A 1 82 ? 43.257 32.137 28.817 1.00 26.73 82 SER A C 1
ATOM 615 O O . SER A 1 82 ? 43.449 33.345 28.896 1.00 26.73 82 SER A O 1
ATOM 617 N N . TYR A 1 83 ? 43.787 31.269 29.688 1.00 24.67 83 TYR A N 1
ATOM 618 C CA . TYR A 1 83 ? 45.011 31.529 30.469 1.00 24.67 83 TYR A CA 1
ATOM 619 C C . TYR A 1 83 ? 45.601 30.223 31.048 1.00 24.67 83 TYR A C 1
ATOM 621 O O . TYR A 1 83 ? 45.038 29.145 30.864 1.00 24.67 83 TYR A O 1
ATOM 629 N N . THR A 1 84 ? 46.784 30.313 31.668 1.00 27.39 84 THR A N 1
ATOM 630 C CA . THR A 1 84 ? 47.681 29.205 32.087 1.00 27.39 84 THR A CA 1
ATOM 631 C C . THR A 1 84 ? 48.380 29.571 33.429 1.00 27.39 84 THR A C 1
ATOM 633 O O . THR A 1 84 ? 48.024 30.607 33.985 1.00 27.39 84 THR A O 1
ATOM 636 N N . ARG A 1 85 ? 49.331 28.842 34.051 1.00 28.88 85 ARG A N 1
ATOM 637 C CA . ARG A 1 85 ? 50.303 27.802 33.619 1.00 28.88 85 ARG A CA 1
ATOM 638 C C . ARG A 1 85 ? 50.835 27.004 34.842 1.00 28.88 85 ARG A C 1
ATOM 640 O O . ARG A 1 85 ? 50.651 27.457 35.965 1.00 28.88 85 ARG A O 1
ATOM 647 N N . ASP A 1 86 ? 51.586 25.924 34.578 1.00 29.09 86 ASP A N 1
ATOM 648 C CA . ASP A 1 86 ? 52.470 25.174 35.517 1.00 29.09 86 ASP A CA 1
ATOM 649 C C . ASP A 1 86 ? 51.778 24.401 36.682 1.00 29.09 86 ASP A C 1
ATOM 651 O O . ASP A 1 86 ? 50.588 24.577 36.919 1.00 29.09 86 ASP A O 1
ATOM 655 N N . ASP A 1 87 ? 52.404 23.452 37.405 1.00 27.80 87 ASP A N 1
ATOM 656 C CA . ASP A 1 87 ? 53.802 22.949 37.400 1.00 27.80 87 ASP A CA 1
ATOM 657 C C . ASP A 1 87 ? 53.890 21.400 37.634 1.00 27.80 87 ASP A C 1
ATOM 659 O O . ASP A 1 87 ? 52.912 20.666 37.507 1.00 27.80 87 ASP A O 1
ATOM 663 N N . SER A 1 88 ? 55.087 20.886 37.931 1.00 28.11 88 SER A N 1
ATOM 664 C CA . SER A 1 88 ? 55.624 19.539 37.668 1.00 28.11 88 SER A CA 1
ATOM 665 C C . SER A 1 88 ? 55.745 18.571 38.870 1.00 28.11 88 SER A C 1
ATOM 667 O O . SER A 1 88 ? 55.866 19.016 40.011 1.00 28.11 88 SER A O 1
ATOM 669 N N . LYS A 1 89 ? 55.841 17.239 38.606 1.00 28.17 89 LYS A N 1
ATOM 670 C CA . LYS A 1 89 ? 57.036 16.388 38.933 1.00 28.17 89 LYS A CA 1
ATOM 671 C C . LYS A 1 89 ? 56.947 14.854 38.679 1.00 28.17 89 LYS A C 1
ATOM 673 O O . LYS A 1 89 ? 56.257 14.123 39.372 1.00 28.17 89 LYS A O 1
ATOM 678 N N . GLU A 1 90 ? 57.808 14.395 37.760 1.00 31.00 90 GLU A N 1
ATOM 679 C CA . GLU A 1 90 ? 58.866 13.360 37.926 1.00 31.00 90 GLU A CA 1
ATOM 680 C C . GLU A 1 90 ? 58.593 11.903 38.421 1.00 31.00 90 GLU A C 1
ATOM 682 O O . GLU A 1 90 ? 58.391 11.670 39.612 1.00 31.00 90 GLU A O 1
ATOM 687 N N . LYS A 1 91 ? 58.832 10.906 37.530 1.00 27.34 91 LYS A N 1
ATOM 688 C CA . LYS A 1 91 ? 59.716 9.696 37.682 1.00 27.34 91 LYS A CA 1
ATOM 689 C C . LYS A 1 91 ? 59.521 8.679 36.519 1.00 27.34 91 LYS A C 1
ATOM 691 O O . LYS A 1 91 ? 58.411 8.577 36.021 1.00 27.34 91 LYS A O 1
ATOM 696 N N . ARG A 1 92 ? 60.438 7.755 36.151 1.00 29.67 92 ARG A N 1
ATOM 697 C CA . ARG A 1 92 ? 61.862 7.814 35.691 1.00 29.67 92 ARG A CA 1
ATOM 698 C C . ARG A 1 92 ? 62.414 6.373 35.494 1.00 29.67 92 ARG A C 1
ATOM 700 O O . ARG A 1 92 ? 62.686 5.735 36.504 1.00 29.67 92 ARG A O 1
ATOM 707 N N . ALA A 1 93 ? 62.671 5.897 34.261 1.00 25.94 93 ALA A N 1
ATOM 708 C CA . ALA A 1 93 ? 63.597 4.771 33.955 1.00 25.94 93 ALA A CA 1
ATOM 709 C C . ALA A 1 93 ? 63.869 4.596 32.434 1.00 25.94 93 ALA A C 1
ATOM 711 O O . ALA A 1 93 ? 62.943 4.721 31.640 1.00 25.94 93 ALA A O 1
ATOM 712 N N . THR A 1 94 ? 65.120 4.291 32.049 1.00 27.94 94 THR A N 1
ATOM 713 C CA . THR A 1 94 ? 65.670 4.079 30.675 1.00 27.94 94 THR A CA 1
ATOM 714 C C . THR A 1 94 ? 67.062 3.387 30.781 1.00 27.94 94 THR A C 1
ATOM 716 O O . THR A 1 94 ? 67.488 3.153 31.917 1.00 27.94 94 THR A O 1
ATOM 719 N N . PRO A 1 95 ? 67.852 3.122 29.700 1.00 63.19 95 PRO A N 1
ATOM 720 C CA . PRO A 1 95 ? 67.556 3.116 28.255 1.00 63.19 95 PRO A CA 1
ATOM 721 C C . PRO A 1 95 ? 67.585 1.690 27.622 1.00 63.19 95 PRO A C 1
ATOM 723 O O . PRO A 1 95 ? 66.506 1.104 27.689 1.00 63.19 95 PRO A O 1
ATOM 726 N N . PRO A 1 96 ? 68.667 1.052 27.072 1.00 53.19 96 PRO A N 1
ATOM 727 C CA . PRO A 1 96 ? 70.081 1.439 26.869 1.00 53.19 96 PRO A CA 1
ATOM 728 C C . PRO A 1 96 ? 70.496 1.813 25.405 1.00 53.19 96 PRO A C 1
ATOM 730 O O . PRO A 1 96 ? 70.106 2.870 24.924 1.00 53.19 96 PRO A O 1
ATOM 733 N N . LEU A 1 97 ? 71.409 1.074 24.748 1.00 32.53 97 LEU A N 1
ATOM 734 C CA . LEU A 1 97 ? 72.480 1.596 23.856 1.00 32.53 97 LEU A CA 1
ATOM 735 C C . LEU A 1 97 ? 72.852 0.572 22.735 1.00 32.53 97 LEU A C 1
ATOM 737 O O . LEU A 1 97 ? 72.489 -0.590 22.888 1.00 32.53 97 LEU A O 1
ATOM 741 N N . LEU A 1 98 ? 73.583 0.844 21.629 1.00 27.81 98 LEU A N 1
ATOM 742 C CA . LEU A 1 98 ? 74.284 2.038 21.081 1.00 27.81 98 LEU A CA 1
ATOM 743 C C . LEU A 1 98 ? 74.506 1.908 19.533 1.00 27.81 98 LEU A C 1
ATOM 745 O O . LEU A 1 98 ? 74.090 0.926 18.925 1.00 27.81 98 LEU A O 1
ATOM 749 N N . SER A 1 99 ? 75.234 2.864 18.929 1.00 33.22 99 SER A N 1
ATOM 750 C CA . SER A 1 99 ? 75.775 2.908 17.537 1.00 33.22 99 SER A CA 1
ATOM 751 C C . SER A 1 99 ? 77.275 3.344 17.593 1.00 33.22 99 SER A C 1
ATOM 753 O O . SER A 1 99 ? 77.796 3.373 18.711 1.00 33.22 99 SER A O 1
ATOM 755 N N . PRO A 1 100 ? 78.005 3.803 16.530 1.00 46.81 100 PRO A N 1
ATOM 756 C CA . PRO A 1 100 ? 77.811 3.793 15.063 1.00 46.81 100 PRO A CA 1
ATOM 757 C C . PRO A 1 100 ? 78.953 2.972 14.352 1.00 46.81 100 PRO A C 1
ATOM 759 O O . PRO A 1 100 ? 78.853 1.759 14.509 1.00 46.81 100 PRO A O 1
ATOM 762 N N . PRO A 1 101 ? 80.060 3.436 13.684 1.00 49.00 101 PRO A N 1
ATOM 763 C CA . PRO A 1 101 ? 80.386 4.643 12.884 1.00 49.00 101 PRO A CA 1
ATOM 764 C C . PRO A 1 101 ? 81.158 4.470 11.524 1.00 49.00 101 PRO A C 1
ATOM 766 O O . PRO A 1 101 ? 82.098 3.699 11.397 1.00 49.00 101 PRO A O 1
ATOM 769 N N . LEU A 1 102 ? 80.880 5.400 10.589 1.00 31.05 102 LEU A N 1
ATOM 770 C CA . LEU A 1 102 ? 81.807 6.137 9.679 1.00 31.05 102 LEU A CA 1
ATOM 771 C C . LEU A 1 102 ? 82.552 5.535 8.438 1.00 31.05 102 LEU A C 1
ATOM 773 O O . LEU A 1 102 ? 83.506 4.777 8.544 1.00 31.05 102 LEU A O 1
ATOM 777 N N . ARG A 1 103 ? 82.313 6.258 7.316 1.00 26.95 103 ARG A N 1
ATOM 778 C CA . ARG A 1 103 ? 83.251 6.849 6.305 1.00 26.95 103 ARG A CA 1
ATOM 779 C C . ARG A 1 103 ? 83.445 6.231 4.899 1.00 26.95 103 ARG A C 1
ATOM 781 O O . ARG A 1 103 ? 83.205 5.064 4.637 1.00 26.95 103 ARG A O 1
ATOM 788 N N . ARG A 1 104 ? 83.811 7.142 3.974 1.00 31.09 104 ARG A N 1
ATOM 789 C CA . ARG A 1 104 ? 83.988 7.009 2.507 1.00 31.09 104 ARG A CA 1
ATOM 790 C C . ARG A 1 104 ? 85.470 6.848 2.132 1.00 31.09 104 ARG A C 1
ATOM 792 O O . ARG A 1 104 ? 86.266 7.534 2.766 1.00 31.09 104 ARG A O 1
ATOM 799 N N . THR A 1 105 ? 85.759 6.187 1.001 1.00 29.34 105 THR A N 1
ATOM 800 C CA . THR A 1 105 ? 86.515 6.697 -0.187 1.00 29.34 105 THR A CA 1
ATOM 801 C C . THR A 1 105 ? 86.666 5.592 -1.254 1.00 29.34 105 THR A C 1
ATOM 803 O O . THR A 1 105 ? 86.435 4.427 -0.954 1.00 29.34 105 THR A O 1
ATOM 806 N N . GLY A 1 106 ? 87.100 5.942 -2.477 1.00 27.67 106 GLY A N 1
ATOM 807 C CA . GLY A 1 106 ? 87.857 5.014 -3.343 1.00 27.67 106 GLY A CA 1
ATOM 808 C C . GLY A 1 106 ? 87.269 4.713 -4.729 1.00 27.67 106 GLY A C 1
ATOM 809 O O . GLY A 1 106 ? 86.240 4.061 -4.847 1.00 27.67 106 GLY A O 1
ATOM 810 N N . SER A 1 107 ? 87.974 5.149 -5.778 1.00 29.70 107 SER A N 1
ATOM 811 C CA . SER A 1 107 ? 87.778 4.711 -7.172 1.00 29.70 107 SER A CA 1
ATOM 812 C C . SER A 1 107 ? 88.444 3.347 -7.423 1.00 29.70 107 SER A C 1
ATOM 814 O O . SER A 1 107 ? 89.447 3.038 -6.781 1.00 29.70 107 SER A O 1
ATOM 816 N N . GLY A 1 108 ? 87.945 2.561 -8.385 1.00 28.09 108 GLY A N 1
ATOM 817 C CA . GLY A 1 108 ? 88.590 1.327 -8.852 1.00 28.09 108 GLY A CA 1
ATOM 818 C C . GLY A 1 108 ? 87.893 0.722 -10.076 1.00 28.09 108 GLY A C 1
ATOM 819 O O . GLY A 1 108 ? 86.666 0.649 -10.119 1.00 28.09 108 GLY A O 1
ATOM 820 N N . SER A 1 109 ? 88.662 0.309 -11.085 1.00 28.95 109 SER A N 1
ATOM 821 C CA . SER A 1 109 ? 88.156 -0.148 -12.388 1.00 28.95 109 SER A CA 1
ATOM 822 C C . SER A 1 109 ? 88.244 -1.666 -12.590 1.00 28.95 109 SER A C 1
ATOM 824 O O . SER A 1 109 ? 89.236 -2.278 -12.212 1.00 28.95 109 SER A O 1
ATOM 826 N N . SER A 1 110 ? 87.247 -2.216 -13.297 1.00 31.36 110 SER A N 1
ATOM 827 C CA . SER A 1 110 ? 87.320 -3.386 -14.200 1.00 31.36 110 SER A CA 1
ATOM 828 C C . SER A 1 110 ? 88.087 -4.653 -13.772 1.00 31.36 110 SER A C 1
ATOM 830 O O . SER A 1 110 ? 89.310 -4.652 -13.791 1.00 31.36 110 SER A O 1
ATOM 832 N N . PHE A 1 111 ? 87.384 -5.788 -13.651 1.00 29.94 111 PHE A N 1
ATOM 833 C CA . PHE A 1 111 ? 87.791 -7.067 -14.273 1.00 29.94 111 PHE A CA 1
ATOM 834 C C . PHE A 1 111 ? 86.605 -8.055 -14.333 1.00 29.94 111 PHE A C 1
ATOM 836 O O . PHE A 1 111 ? 85.855 -8.192 -13.370 1.00 29.94 111 PHE A O 1
ATOM 843 N N . PHE A 1 112 ? 86.446 -8.756 -15.462 1.00 34.09 112 PHE A N 1
ATOM 844 C CA . PHE A 1 112 ? 85.613 -9.966 -15.585 1.00 34.09 112 PHE A CA 1
ATOM 845 C C . PHE A 1 112 ? 86.493 -11.207 -15.330 1.00 34.09 112 PHE A C 1
ATOM 847 O O . PHE A 1 112 ? 87.685 -11.173 -15.641 1.00 34.09 112 PHE A O 1
ATOM 854 N N . PRO A 1 113 ? 85.929 -12.312 -14.807 1.00 39.03 113 PRO A N 1
ATOM 855 C CA . PRO A 1 113 ? 85.510 -13.374 -15.730 1.00 39.03 113 PRO A CA 1
ATOM 856 C C . PRO A 1 113 ? 84.121 -13.971 -15.428 1.00 39.03 113 PRO A C 1
ATOM 858 O O . PRO A 1 113 ? 83.501 -13.722 -14.397 1.00 39.03 113 PRO A O 1
ATOM 861 N N . ALA A 1 114 ? 83.608 -14.750 -16.382 1.00 38.78 114 ALA A N 1
ATOM 862 C CA . ALA A 1 114 ? 82.240 -15.265 -16.386 1.00 38.78 114 ALA A CA 1
ATOM 863 C C . ALA A 1 114 ? 81.972 -16.371 -15.347 1.00 38.78 114 ALA A C 1
ATOM 865 O O . ALA A 1 114 ? 82.764 -17.300 -15.201 1.00 38.78 114 ALA A O 1
ATOM 866 N N . LEU A 1 115 ? 80.769 -16.362 -14.752 1.00 36.91 115 LEU A N 1
ATOM 867 C CA . LEU A 1 115 ? 80.201 -17.526 -14.064 1.00 36.91 115 LEU A CA 1
ATOM 868 C C . LEU A 1 115 ? 78.952 -18.030 -14.807 1.00 36.91 115 LEU A C 1
ATOM 870 O O . LEU A 1 115 ? 77.887 -17.412 -14.790 1.00 36.91 115 LEU A O 1
ATOM 874 N N . ARG A 1 116 ? 79.097 -19.169 -15.489 1.00 39.25 116 ARG A N 1
ATOM 875 C CA . ARG A 1 116 ? 78.098 -19.748 -16.400 1.00 39.25 116 ARG A CA 1
ATOM 876 C C . ARG A 1 116 ? 76.977 -20.452 -15.618 1.00 39.25 116 ARG A C 1
ATOM 878 O O . ARG A 1 116 ? 77.049 -21.653 -15.372 1.00 39.25 116 ARG A O 1
ATOM 885 N N . ARG A 1 117 ? 75.931 -19.724 -15.207 1.00 42.66 117 ARG A N 1
ATOM 886 C CA . ARG A 1 117 ? 74.755 -20.335 -14.554 1.00 42.66 117 ARG A CA 1
ATOM 887 C C . ARG A 1 117 ? 73.920 -21.130 -15.563 1.00 42.66 117 ARG A C 1
ATOM 889 O O . ARG A 1 117 ? 73.372 -20.559 -16.502 1.00 42.66 117 ARG A O 1
ATOM 896 N N . HIS A 1 118 ? 73.796 -22.437 -15.341 1.00 41.53 118 HIS A N 1
ATOM 897 C CA . HIS A 1 118 ? 72.880 -23.294 -16.093 1.00 41.53 118 HIS A CA 1
ATOM 898 C C . HIS A 1 118 ? 71.422 -22.911 -15.798 1.00 41.53 118 HIS A C 1
ATOM 900 O O . HIS A 1 118 ? 70.967 -23.018 -14.661 1.00 41.53 118 HIS A O 1
ATOM 906 N N . LEU A 1 119 ? 70.678 -22.511 -16.831 1.00 41.34 119 LEU A N 1
ATOM 907 C CA . LEU A 1 119 ? 69.217 -22.446 -16.779 1.00 41.34 119 LEU A CA 1
ATOM 908 C C . LEU A 1 119 ? 68.657 -23.863 -16.942 1.00 41.34 119 LEU A C 1
ATOM 910 O O . LEU A 1 119 ? 68.820 -24.480 -17.994 1.00 41.34 119 LEU A O 1
ATOM 914 N N . THR A 1 120 ? 68.009 -24.387 -15.903 1.00 50.81 120 THR A N 1
ATOM 915 C CA . THR A 1 120 ? 67.347 -25.697 -15.946 1.00 50.81 120 THR A CA 1
ATOM 916 C C . THR A 1 120 ? 65.927 -25.577 -16.525 1.00 50.81 120 THR A C 1
ATOM 918 O O . THR A 1 120 ? 65.209 -24.613 -16.225 1.00 50.81 120 THR A O 1
ATOM 921 N N . PRO A 1 121 ? 65.468 -26.552 -17.338 1.00 51.19 121 PRO A N 1
ATOM 922 C CA . PRO A 1 121 ? 64.216 -26.433 -18.096 1.00 51.19 121 PRO A CA 1
ATOM 923 C C . PRO A 1 121 ? 62.935 -26.421 -17.236 1.00 51.19 121 PRO A C 1
ATOM 925 O O . PRO A 1 121 ? 61.892 -25.961 -17.701 1.00 51.19 121 PRO A O 1
ATOM 928 N N . GLN A 1 122 ? 62.999 -26.848 -15.968 1.00 50.06 122 GLN A N 1
ATOM 929 C CA . GLN A 1 122 ? 61.859 -26.840 -15.031 1.00 50.06 122 GLN A CA 1
ATOM 930 C C . GLN A 1 122 ? 61.265 -25.439 -14.770 1.00 50.06 122 GLN A C 1
ATOM 932 O O . GLN A 1 122 ? 60.090 -25.318 -14.408 1.00 50.06 122 GLN A O 1
ATOM 937 N N . THR A 1 123 ? 62.043 -24.372 -14.977 1.00 53.50 123 THR A N 1
ATOM 938 C CA . THR A 1 123 ? 61.600 -22.984 -14.737 1.00 53.50 123 THR A CA 1
ATOM 939 C C . THR A 1 123 ? 60.587 -22.475 -15.769 1.00 53.50 123 THR A C 1
ATOM 941 O O . THR A 1 123 ? 59.790 -21.591 -15.458 1.00 53.50 123 THR A O 1
ATOM 944 N N . ASN A 1 124 ? 60.557 -23.058 -16.973 1.00 56.97 124 ASN A N 1
ATOM 945 C CA . ASN A 1 124 ? 59.588 -22.690 -18.007 1.00 56.97 124 ASN A CA 1
ATOM 946 C C . ASN A 1 124 ? 58.249 -23.415 -17.827 1.00 56.97 124 ASN A C 1
ATOM 948 O O . ASN A 1 124 ? 57.205 -22.789 -17.989 1.00 56.97 124 ASN A O 1
ATOM 952 N N . LEU A 1 125 ? 58.257 -24.695 -17.432 1.00 67.25 125 LEU A N 1
ATOM 953 C CA . LEU A 1 125 ? 57.024 -25.463 -17.216 1.00 67.25 125 LEU A CA 1
ATOM 954 C C . LEU A 1 125 ? 56.196 -24.893 -16.054 1.00 67.25 125 LEU A C 1
ATOM 956 O O . LEU A 1 125 ? 54.992 -24.713 -16.180 1.00 67.25 125 LEU A O 1
ATOM 960 N N . SER A 1 126 ? 56.852 -24.544 -14.946 1.00 68.94 126 SER A N 1
ATOM 961 C CA . SER A 1 126 ? 56.206 -23.915 -13.785 1.00 68.94 126 SER A CA 1
ATOM 962 C C . SER A 1 126 ? 55.619 -22.536 -14.117 1.00 68.94 126 SER A C 1
ATOM 964 O O . SER A 1 126 ? 54.476 -22.258 -13.763 1.00 68.94 126 SER A O 1
ATOM 966 N N . ARG A 1 127 ? 56.338 -21.698 -14.876 1.00 69.75 127 ARG A N 1
ATOM 967 C CA . ARG A 1 127 ? 55.806 -20.420 -15.388 1.00 69.75 127 ARG A CA 1
ATOM 968 C C . ARG A 1 127 ? 54.640 -20.608 -16.358 1.00 69.75 127 ARG A C 1
ATOM 970 O O . ARG A 1 127 ? 53.664 -19.875 -16.251 1.00 69.75 127 ARG A O 1
ATOM 977 N N . ALA A 1 128 ? 54.714 -21.589 -17.257 1.00 76.50 128 ALA A N 1
ATOM 978 C CA . ALA A 1 128 ? 53.626 -21.916 -18.175 1.00 76.50 128 ALA A CA 1
ATOM 979 C C . ALA A 1 128 ? 52.380 -22.410 -17.425 1.00 76.50 128 ALA A C 1
ATOM 981 O O . ALA A 1 128 ? 51.285 -21.960 -17.733 1.00 76.50 128 ALA A O 1
ATOM 982 N N . LEU A 1 129 ? 52.535 -23.255 -16.401 1.00 83.75 129 LEU A N 1
ATOM 983 C CA . LEU A 1 129 ? 51.429 -23.718 -15.555 1.00 83.75 129 LEU A CA 1
ATOM 984 C C . LEU A 1 129 ? 50.808 -22.586 -14.725 1.00 83.75 129 LEU A C 1
ATOM 986 O O . LEU A 1 129 ? 49.590 -22.554 -14.581 1.00 83.75 129 LEU A O 1
ATOM 990 N N . ILE A 1 130 ? 51.602 -21.626 -14.238 1.00 85.50 130 ILE A N 1
ATOM 991 C CA . ILE A 1 130 ? 51.079 -20.417 -13.576 1.00 85.50 130 ILE A CA 1
ATOM 992 C C . ILE A 1 130 ? 50.329 -19.529 -14.578 1.00 85.50 130 ILE A C 1
ATOM 994 O O . ILE A 1 130 ? 49.249 -19.047 -14.257 1.00 85.50 130 ILE A O 1
ATOM 998 N N . LEU A 1 131 ? 50.843 -19.342 -15.798 1.00 85.50 131 LEU A N 1
ATOM 999 C CA . LEU A 1 131 ? 50.151 -18.587 -16.849 1.00 85.50 131 LEU A CA 1
ATOM 1000 C C . LEU A 1 131 ? 48.852 -19.270 -17.285 1.00 85.50 131 LEU A C 1
ATOM 1002 O O . LEU A 1 131 ? 47.824 -18.608 -17.346 1.00 85.50 131 LEU A O 1
ATOM 1006 N N . VAL A 1 132 ? 48.869 -20.587 -17.505 1.00 88.75 132 VAL A N 1
ATOM 1007 C CA . VAL A 1 132 ? 47.676 -21.388 -17.814 1.00 88.75 132 VAL A CA 1
AT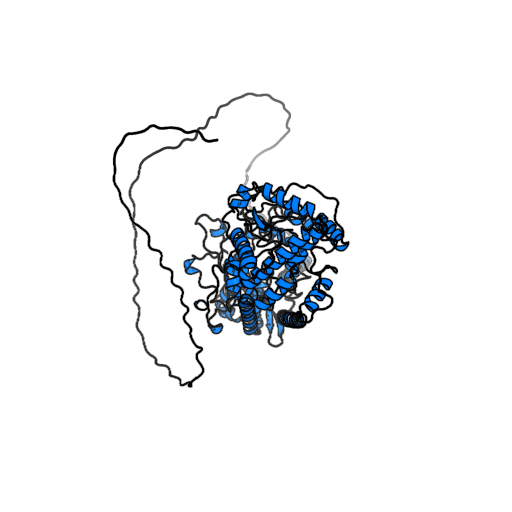OM 1008 C C . VAL A 1 132 ? 46.681 -21.323 -16.659 1.00 88.75 132 VAL A C 1
ATOM 1010 O O . VAL A 1 132 ? 45.515 -21.040 -16.907 1.00 88.75 132 VAL A O 1
ATOM 1013 N N . GLY A 1 133 ? 47.129 -21.480 -15.411 1.00 88.44 133 GLY A N 1
ATOM 1014 C CA . GLY A 1 133 ? 46.295 -21.368 -14.212 1.00 88.44 133 GLY A CA 1
ATOM 1015 C C . GLY A 1 133 ? 45.688 -19.976 -14.023 1.00 88.44 133 GLY A C 1
ATOM 1016 O O . GLY A 1 133 ? 44.507 -19.874 -13.713 1.00 88.44 133 GLY A O 1
ATOM 1017 N N . LEU A 1 134 ? 46.442 -18.905 -14.288 1.00 86.94 134 LEU A N 1
ATOM 1018 C CA . LEU A 1 134 ? 45.936 -17.531 -14.264 1.00 86.94 134 LEU A CA 1
ATOM 1019 C C . LEU A 1 134 ? 44.998 -17.239 -15.437 1.00 86.94 134 LEU A C 1
ATOM 1021 O O . LEU A 1 134 ? 44.012 -16.541 -15.233 1.00 86.94 134 LEU A O 1
ATOM 1025 N N . THR A 1 135 ? 45.232 -17.788 -16.634 1.00 78.31 135 THR A N 1
ATOM 1026 C CA . THR A 1 135 ? 44.274 -17.659 -17.744 1.00 78.31 135 THR A CA 1
ATOM 1027 C C . THR A 1 135 ? 43.021 -18.498 -17.529 1.00 78.31 135 THR A C 1
ATOM 1029 O O . THR A 1 135 ? 41.950 -18.027 -17.878 1.00 78.31 135 THR A O 1
ATOM 1032 N N . LEU A 1 136 ? 43.106 -19.675 -16.897 1.00 77.69 136 LEU A N 1
ATOM 1033 C CA . LEU A 1 136 ? 41.946 -20.473 -16.489 1.00 77.69 136 LEU A CA 1
ATOM 1034 C C . LEU A 1 136 ? 41.172 -19.788 -15.367 1.00 77.69 136 LEU A C 1
ATOM 1036 O O . LEU A 1 136 ? 39.955 -19.734 -15.442 1.00 77.69 136 LEU A O 1
ATOM 1040 N N . LEU A 1 137 ? 41.846 -19.211 -14.370 1.00 75.25 137 LEU A N 1
ATOM 1041 C CA . LEU A 1 137 ? 41.202 -18.427 -13.317 1.00 75.25 137 LEU A CA 1
ATOM 1042 C C . LEU A 1 137 ? 40.560 -17.157 -13.891 1.00 75.25 137 LEU A C 1
ATOM 1044 O O . LEU A 1 137 ? 39.411 -16.867 -13.585 1.00 75.25 137 LEU A O 1
ATOM 1048 N N . TYR A 1 138 ? 41.251 -16.437 -14.778 1.00 72.06 138 TYR A N 1
ATOM 1049 C CA . TYR A 1 138 ? 40.687 -15.305 -15.514 1.00 72.06 138 TYR A CA 1
ATOM 1050 C C . TYR A 1 138 ? 39.469 -15.733 -16.339 1.00 72.06 138 TYR A C 1
ATOM 1052 O O . TYR A 1 138 ? 38.434 -15.079 -16.266 1.00 72.06 138 TYR A O 1
ATOM 1060 N N . PHE A 1 139 ? 39.547 -16.862 -17.052 1.00 65.88 139 PHE A N 1
ATOM 1061 C CA . PHE A 1 139 ? 38.424 -17.405 -17.811 1.00 65.88 139 PHE A CA 1
ATOM 1062 C C . PHE A 1 139 ? 37.278 -17.818 -16.882 1.00 65.88 139 PHE A C 1
ATOM 1064 O O . PHE A 1 139 ? 36.154 -17.448 -17.155 1.00 65.88 139 PHE A O 1
ATOM 1071 N N . LEU A 1 140 ? 37.519 -18.465 -15.742 1.00 62.06 140 LEU A N 1
ATOM 1072 C CA . LEU A 1 140 ? 36.475 -18.822 -14.770 1.00 62.06 140 LEU A CA 1
ATOM 1073 C C . LEU A 1 140 ? 35.859 -17.598 -14.061 1.00 62.06 140 LEU A C 1
ATOM 1075 O O . LEU A 1 140 ? 34.709 -17.659 -13.635 1.00 62.06 140 LEU A O 1
ATOM 1079 N N . LEU A 1 141 ? 36.589 -16.482 -13.955 1.00 56.06 141 LEU A N 1
ATOM 1080 C CA . LEU A 1 141 ? 36.099 -15.223 -13.377 1.00 56.06 141 LEU A CA 1
ATOM 1081 C C . LEU A 1 141 ? 35.399 -14.305 -14.401 1.00 56.06 141 LEU A C 1
ATOM 1083 O O . LEU A 1 141 ? 34.510 -13.548 -14.019 1.00 56.06 141 LEU A O 1
ATOM 1087 N N . HIS A 1 142 ? 35.793 -14.337 -15.681 1.00 52.81 142 HIS A N 1
ATOM 1088 C CA . HIS A 1 142 ? 35.247 -13.473 -16.748 1.00 52.81 142 HIS A CA 1
ATOM 1089 C C . HIS A 1 142 ? 34.260 -14.193 -17.673 1.00 52.81 142 HIS A C 1
ATOM 1091 O O . HIS A 1 142 ? 33.288 -13.585 -18.124 1.00 52.81 142 HIS A O 1
ATOM 1097 N N . HIS A 1 143 ? 34.437 -15.492 -17.916 1.00 45.62 143 HIS A N 1
ATOM 1098 C CA . HIS A 1 143 ? 33.389 -16.362 -18.439 1.00 45.62 143 HIS A 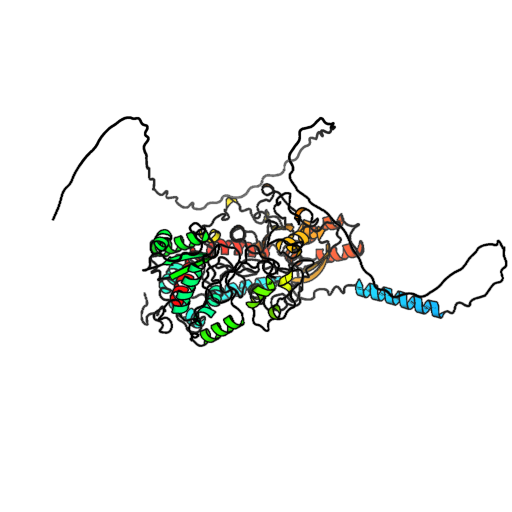CA 1
ATOM 1099 C C . HIS A 1 143 ? 32.399 -16.645 -17.308 1.00 45.62 143 HIS A C 1
ATOM 1101 O O . HIS A 1 143 ? 32.290 -17.758 -16.798 1.00 45.62 143 HIS A O 1
ATOM 1107 N N . ARG A 1 144 ? 31.629 -15.608 -16.947 1.00 44.25 144 ARG A N 1
ATOM 1108 C CA . ARG A 1 144 ? 30.300 -15.811 -16.377 1.00 44.25 144 ARG A CA 1
ATOM 1109 C C . ARG A 1 144 ? 29.604 -16.817 -17.279 1.00 44.25 144 ARG A C 1
ATOM 1111 O O . ARG A 1 144 ? 29.337 -16.503 -18.442 1.00 44.25 144 ARG A O 1
ATOM 1118 N N . SER A 1 145 ? 29.336 -18.004 -16.749 1.00 40.19 145 SER A N 1
ATOM 1119 C CA . SER A 1 145 ? 28.496 -18.994 -17.401 1.00 40.19 145 SER A CA 1
ATOM 1120 C C . SER A 1 145 ? 27.157 -18.326 -17.686 1.00 40.19 145 SER A C 1
ATOM 1122 O O . SER A 1 145 ? 26.340 -18.167 -16.780 1.00 40.19 145 SER A O 1
ATOM 1124 N N . THR A 1 146 ? 26.932 -17.886 -18.927 1.00 46.72 146 THR A N 1
ATOM 1125 C CA . THR A 1 146 ? 25.596 -17.476 -19.350 1.00 46.72 146 THR A CA 1
ATOM 1126 C C . THR A 1 146 ? 24.789 -18.756 -19.433 1.00 46.72 146 THR A C 1
ATOM 1128 O O . THR A 1 146 ? 24.755 -19.395 -20.483 1.00 46.72 146 THR A O 1
ATOM 1131 N N . VAL A 1 147 ? 24.204 -19.148 -18.300 1.00 48.47 147 VAL A N 1
ATOM 1132 C CA . VAL A 1 147 ? 23.098 -20.095 -18.260 1.00 48.47 147 VAL A CA 1
ATOM 1133 C C . VAL A 1 147 ? 22.061 -19.504 -19.203 1.00 48.47 147 VAL A C 1
ATOM 1135 O O . VAL A 1 147 ? 21.462 -18.467 -18.907 1.00 48.47 147 VAL A O 1
ATOM 1138 N N . GLU A 1 148 ? 21.950 -20.075 -20.401 1.00 56.19 148 GLU A N 1
ATOM 1139 C CA . GLU A 1 148 ? 20.895 -19.676 -21.316 1.00 56.19 148 GLU A CA 1
ATOM 1140 C C . GLU A 1 148 ? 19.589 -20.071 -20.637 1.00 56.19 148 GLU A C 1
ATOM 1142 O O . GLU A 1 148 ? 19.398 -21.227 -20.255 1.00 56.19 148 GLU A O 1
ATOM 1147 N N . ALA A 1 149 ? 18.750 -19.068 -20.381 1.00 64.56 149 ALA A N 1
ATOM 1148 C CA . ALA A 1 149 ? 17.488 -19.260 -19.698 1.00 64.56 149 ALA A CA 1
ATOM 1149 C C . ALA A 1 149 ? 16.655 -20.266 -20.496 1.00 64.56 149 ALA A C 1
ATOM 1151 O O . ALA A 1 149 ? 16.298 -19.995 -21.636 1.00 64.56 149 ALA A O 1
ATOM 1152 N N . SER A 1 150 ? 16.409 -21.438 -19.915 1.00 72.69 150 SER A N 1
ATOM 1153 C CA . SER A 1 150 ? 15.790 -22.563 -20.611 1.00 72.69 150 SER A CA 1
ATOM 1154 C C . SER A 1 150 ? 14.388 -22.798 -20.067 1.00 72.69 150 SER A C 1
ATOM 1156 O O . SER A 1 150 ? 14.211 -22.970 -18.860 1.00 72.69 150 SER A O 1
ATOM 1158 N N . GLY A 1 151 ? 13.403 -22.795 -20.964 1.00 88.81 151 GLY A N 1
ATOM 1159 C CA . GLY A 1 151 ? 11.984 -22.939 -20.648 1.00 88.81 151 GLY A CA 1
ATOM 1160 C C . GLY A 1 151 ? 11.170 -21.644 -20.804 1.00 88.81 151 GLY A C 1
ATOM 1161 O O . GLY A 1 151 ? 11.717 -20.593 -21.163 1.00 88.81 151 GLY A O 1
ATOM 1162 N N . PRO A 1 152 ? 9.849 -21.712 -20.550 1.00 95.00 152 PRO A N 1
ATOM 1163 C CA . PRO A 1 152 ? 8.920 -20.619 -20.820 1.00 95.00 152 PRO A CA 1
ATOM 1164 C C . PRO A 1 152 ? 9.253 -19.326 -20.070 1.00 95.00 152 PRO A C 1
ATOM 1166 O O . PRO A 1 152 ? 9.761 -19.356 -18.948 1.00 95.00 152 PRO A O 1
ATOM 1169 N N . HIS A 1 153 ? 8.925 -18.182 -20.667 1.00 96.31 153 HIS A N 1
ATOM 1170 C CA . HIS A 1 153 ? 8.987 -16.902 -19.971 1.00 96.31 153 HIS A CA 1
ATOM 1171 C C . HIS A 1 153 ? 7.932 -16.862 -18.843 1.00 96.31 153 HIS A C 1
ATOM 1173 O O . HIS A 1 153 ? 6.802 -17.305 -19.067 1.00 96.31 153 HIS A O 1
ATOM 1179 N N . PRO A 1 154 ? 8.235 -16.340 -17.636 1.00 96.88 154 PRO A N 1
ATOM 1180 C CA . PRO A 1 154 ? 7.280 -16.386 -16.528 1.00 96.88 154 PRO A CA 1
ATOM 1181 C C . PRO A 1 154 ? 6.021 -15.538 -16.749 1.00 96.88 154 PRO A C 1
ATOM 1183 O O . PRO A 1 154 ? 4.922 -16.027 -16.488 1.00 96.88 154 PRO A O 1
ATOM 1186 N N . ILE A 1 155 ? 6.164 -14.294 -17.232 1.00 97.75 155 ILE A N 1
ATOM 1187 C CA . ILE A 1 155 ? 5.087 -13.280 -17.248 1.00 97.75 155 ILE A CA 1
ATOM 1188 C C . ILE A 1 155 ? 3.775 -13.746 -17.919 1.00 97.75 155 ILE A C 1
ATOM 1190 O O . ILE A 1 155 ? 2.736 -13.574 -17.274 1.00 97.75 155 ILE A O 1
ATOM 1194 N N . PRO A 1 156 ? 3.769 -14.415 -19.095 1.00 96.69 156 PRO A N 1
ATOM 1195 C CA . PRO A 1 156 ? 2.544 -14.977 -19.678 1.00 96.69 156 PRO A CA 1
ATOM 1196 C C . PRO A 1 156 ? 1.733 -15.837 -18.692 1.00 96.69 156 PRO A C 1
ATOM 1198 O O . PRO A 1 156 ? 0.508 -15.754 -18.634 1.00 96.69 156 PRO A O 1
ATOM 1201 N N . SER A 1 157 ? 2.417 -16.634 -17.861 1.00 96.94 157 SER A N 1
ATOM 1202 C CA . SER A 1 157 ? 1.774 -17.483 -16.848 1.00 96.94 157 SER A CA 1
ATOM 1203 C C . SER A 1 157 ? 1.285 -16.713 -15.616 1.00 96.94 157 SER A C 1
ATOM 1205 O O . SER A 1 157 ? 0.385 -17.188 -14.925 1.00 96.94 157 SER A O 1
ATOM 1207 N N . LEU A 1 158 ? 1.862 -15.540 -15.329 1.00 98.12 158 LEU A N 1
ATOM 1208 C CA . LEU A 1 158 ? 1.451 -14.673 -14.221 1.00 98.12 158 LEU A CA 1
ATOM 1209 C C . LEU A 1 158 ? 0.155 -13.934 -14.581 1.00 98.12 158 LEU A C 1
ATOM 1211 O O . LEU A 1 158 ? -0.803 -13.975 -13.810 1.00 98.12 158 LEU A O 1
ATOM 1215 N N . ILE A 1 159 ? 0.093 -13.367 -15.792 1.00 98.19 159 ILE A N 1
ATOM 1216 C CA . ILE A 1 159 ? -1.102 -12.704 -16.337 1.00 98.19 159 ILE A CA 1
ATOM 1217 C C . ILE A 1 159 ? -2.256 -13.708 -16.458 1.00 98.19 159 ILE A C 1
ATOM 1219 O O . ILE A 1 159 ? -3.313 -13.492 -15.867 1.00 98.19 159 ILE A O 1
ATOM 1223 N N . ALA A 1 160 ? -2.039 -14.861 -17.104 1.00 97.81 160 ALA A N 1
ATOM 1224 C CA . ALA A 1 160 ? -3.075 -15.889 -17.248 1.00 97.81 160 ALA A CA 1
ATOM 1225 C C . ALA A 1 160 ? -3.582 -16.434 -15.894 1.00 97.81 160 ALA A C 1
ATOM 1227 O O . ALA A 1 160 ? -4.770 -16.731 -15.741 1.00 97.81 160 ALA A O 1
ATOM 1228 N N . ARG A 1 161 ? -2.712 -16.537 -14.874 1.00 97.81 161 ARG A N 1
ATOM 1229 C CA . ARG A 1 161 ? -3.124 -16.921 -13.512 1.00 97.81 161 ARG A CA 1
ATOM 1230 C C . ARG A 1 161 ? -3.992 -15.847 -12.862 1.00 97.81 161 ARG A C 1
ATOM 1232 O O . ARG A 1 161 ? -4.979 -16.199 -12.222 1.00 97.81 161 ARG A O 1
ATOM 1239 N N . ALA A 1 162 ? -3.652 -14.570 -13.023 1.00 97.75 162 ALA A N 1
ATOM 1240 C CA . ALA A 1 162 ? -4.415 -13.462 -12.455 1.00 97.75 162 ALA A CA 1
ATOM 1241 C C . ALA A 1 162 ? -5.783 -13.284 -13.138 1.00 97.75 162 ALA A C 1
ATOM 1243 O O . ALA A 1 162 ? -6.789 -13.092 -12.456 1.00 97.75 162 ALA A O 1
ATOM 1244 N N . GLU A 1 163 ? -5.854 -13.449 -14.462 1.00 97.56 163 GLU A N 1
ATOM 1245 C CA . GLU A 1 163 ? -7.117 -13.512 -15.213 1.00 97.56 163 GLU A CA 1
ATOM 1246 C C . GLU A 1 163 ? -8.014 -14.651 -14.731 1.00 97.56 163 GLU A C 1
ATOM 1248 O O . GLU A 1 163 ? -9.205 -14.439 -14.470 1.00 97.56 163 GLU A O 1
ATOM 1253 N N . LYS A 1 164 ? -7.443 -15.849 -14.542 1.00 97.12 164 LYS A N 1
ATOM 1254 C CA . LYS A 1 164 ? -8.183 -16.968 -13.961 1.00 97.12 164 LYS A CA 1
ATOM 1255 C C . LYS A 1 164 ? -8.634 -16.653 -12.535 1.00 97.12 164 LYS A C 1
ATOM 1257 O O . LYS A 1 164 ? -9.798 -16.862 -12.234 1.00 97.12 164 LYS A O 1
ATOM 1262 N N . ALA A 1 165 ? -7.767 -16.117 -11.677 1.00 94.25 165 ALA A N 1
ATOM 1263 C CA . ALA A 1 165 ? -8.108 -15.800 -10.290 1.00 94.25 165 ALA A CA 1
ATOM 1264 C C . ALA A 1 165 ? -9.259 -14.784 -10.181 1.00 94.25 165 ALA A C 1
ATOM 1266 O O . ALA A 1 165 ? -10.167 -14.979 -9.379 1.00 94.25 165 ALA A O 1
ATOM 1267 N N . VAL A 1 166 ? -9.282 -13.745 -11.025 1.00 93.69 166 VAL A N 1
ATOM 1268 C CA . VAL A 1 166 ? -10.396 -12.778 -11.082 1.00 93.69 166 VAL A CA 1
ATOM 1269 C C . VAL A 1 166 ? -11.679 -13.416 -11.626 1.00 93.69 166 VAL A C 1
ATOM 1271 O O . VAL A 1 166 ? -12.772 -13.077 -11.175 1.00 93.69 166 VAL A O 1
ATOM 1274 N N . THR A 1 167 ? -11.572 -14.363 -12.559 1.00 94.06 167 THR A N 1
ATOM 1275 C CA . THR A 1 167 ? -12.728 -15.108 -13.086 1.00 94.06 167 THR A CA 1
ATOM 1276 C C . THR A 1 167 ? -13.295 -16.081 -12.043 1.00 94.06 167 THR A C 1
ATOM 1278 O O . THR A 1 167 ? -14.497 -16.076 -11.790 1.00 94.06 167 THR A O 1
ATOM 1281 N N . ASP A 1 168 ? -12.426 -16.849 -11.381 1.00 92.62 168 ASP A N 1
ATOM 1282 C CA . ASP A 1 168 ? -12.748 -17.766 -10.282 1.00 92.62 168 ASP A CA 1
ATOM 1283 C C . ASP A 1 168 ? -13.317 -17.014 -9.059 1.00 92.62 168 ASP A C 1
ATOM 1285 O O . ASP A 1 168 ? -14.145 -17.566 -8.342 1.00 92.62 168 ASP A O 1
ATOM 1289 N N . ALA A 1 169 ? -12.899 -15.768 -8.802 1.00 88.94 169 ALA A N 1
ATOM 1290 C CA . ALA A 1 169 ? -13.465 -14.927 -7.743 1.00 88.94 169 ALA A CA 1
ATOM 1291 C C . ALA A 1 169 ? -14.876 -14.427 -8.099 1.00 88.94 169 ALA A C 1
ATOM 1293 O O . ALA A 1 169 ? -15.789 -14.510 -7.279 1.00 88.94 169 ALA A O 1
ATOM 1294 N N . LYS A 1 170 ? -15.096 -13.980 -9.345 1.00 88.25 170 LYS A N 1
ATOM 1295 C CA . LYS A 1 170 ? -16.417 -13.527 -9.818 1.00 88.25 170 LYS A CA 1
ATOM 1296 C C . LYS A 1 170 ? -17.490 -14.616 -9.758 1.00 88.25 170 LYS A C 1
ATOM 1298 O O . LYS A 1 170 ? -18.644 -14.289 -9.519 1.00 88.25 170 LYS A O 1
ATOM 1303 N N . THR A 1 171 ? -17.134 -15.890 -9.935 1.00 88.44 171 THR A N 1
ATOM 1304 C CA . THR A 1 171 ? -18.082 -17.014 -9.792 1.00 88.44 171 THR A CA 1
ATOM 1305 C C . THR A 1 171 ? -18.344 -17.427 -8.340 1.00 88.44 171 THR A C 1
ATOM 1307 O O . THR A 1 171 ? -19.233 -18.242 -8.104 1.00 88.44 171 THR A O 1
ATOM 1310 N N . ARG A 1 172 ? -17.598 -16.874 -7.372 1.00 85.69 172 ARG A N 1
ATOM 1311 C CA . ARG A 1 172 ? -17.773 -17.100 -5.927 1.00 85.69 172 ARG A CA 1
ATOM 1312 C C . ARG A 1 172 ? -18.437 -15.934 -5.194 1.00 85.69 172 ARG A C 1
ATOM 1314 O O . ARG A 1 172 ? -18.818 -16.130 -4.045 1.00 85.69 172 ARG A O 1
ATOM 1321 N N . ARG A 1 173 ? -18.564 -14.747 -5.811 1.00 85.75 173 ARG A N 1
ATOM 1322 C CA . ARG A 1 173 ? -19.262 -13.610 -5.186 1.00 85.75 173 ARG A CA 1
ATOM 1323 C C . ARG A 1 173 ? -20.720 -14.016 -4.896 1.00 85.75 173 ARG A C 1
ATOM 1325 O O . ARG A 1 173 ? -21.380 -14.524 -5.808 1.00 85.75 173 ARG A O 1
ATOM 1332 N N . PRO A 1 174 ? -21.230 -13.805 -3.672 1.00 90.25 174 PRO A N 1
ATOM 1333 C CA . PRO A 1 174 ? -22.633 -14.026 -3.357 1.00 90.25 174 PRO A CA 1
ATOM 1334 C C . PRO A 1 174 ? -23.559 -13.200 -4.248 1.00 90.25 174 PRO A C 1
ATOM 1336 O O . PRO A 1 174 ? -23.248 -12.069 -4.605 1.00 90.25 174 PRO A O 1
ATOM 1339 N N . THR A 1 175 ? -24.731 -13.748 -4.558 1.00 89.25 175 THR A N 1
ATOM 1340 C CA . THR A 1 175 ? -25.807 -13.029 -5.264 1.00 89.25 175 THR A CA 1
ATOM 1341 C C . THR A 1 175 ? -27.053 -12.842 -4.399 1.00 89.25 175 THR A C 1
ATOM 1343 O O . THR A 1 175 ? -28.063 -12.318 -4.865 1.00 89.25 175 THR A O 1
ATOM 1346 N N . THR A 1 176 ? -27.000 -13.255 -3.127 1.00 92.75 176 THR A N 1
ATOM 1347 C CA . THR A 1 176 ? -28.043 -12.989 -2.135 1.00 92.75 176 THR A CA 1
ATOM 1348 C C . THR A 1 176 ? -27.433 -12.688 -0.767 1.00 92.75 176 THR A C 1
ATOM 1350 O O . THR A 1 176 ? -26.396 -13.245 -0.398 1.00 92.75 176 THR A O 1
ATOM 1353 N N . LEU A 1 177 ? -28.141 -11.883 0.035 1.00 93.50 177 LEU A N 1
ATOM 1354 C CA . LEU A 1 177 ? -27.806 -11.604 1.439 1.00 93.50 177 LEU A CA 1
ATOM 1355 C C . LEU A 1 177 ? -27.620 -12.891 2.270 1.00 93.50 177 LEU A C 1
ATOM 1357 O O . LEU A 1 177 ? -26.832 -12.911 3.212 1.00 93.50 177 LEU A O 1
ATOM 1361 N N . ARG A 1 178 ? -28.327 -13.978 1.923 1.00 94.19 178 ARG A N 1
ATOM 1362 C CA . ARG A 1 178 ? -28.187 -15.280 2.591 1.00 94.19 178 ARG A CA 1
ATOM 1363 C C . ARG A 1 178 ? -26.848 -15.934 2.279 1.00 94.19 178 ARG A C 1
ATOM 1365 O O . ARG A 1 178 ? -26.172 -16.371 3.202 1.00 94.19 178 ARG A O 1
ATOM 1372 N N . ASP A 1 179 ? -26.480 -16.007 1.007 1.00 93.19 179 ASP A N 1
ATOM 1373 C CA . ASP A 1 179 ? -25.233 -16.658 0.599 1.00 93.19 179 ASP A CA 1
ATOM 1374 C C . ASP A 1 179 ? -24.025 -15.870 1.126 1.00 93.19 179 ASP A C 1
ATOM 1376 O O . ASP A 1 179 ? -23.058 -16.462 1.600 1.00 93.19 179 ASP A O 1
ATOM 1380 N N . ALA A 1 180 ? -24.134 -14.538 1.162 1.00 93.31 180 ALA A N 1
ATOM 1381 C CA . ALA A 1 180 ? -23.143 -13.654 1.764 1.00 93.31 180 ALA A CA 1
ATOM 1382 C C . ALA A 1 180 ? -23.027 -13.850 3.285 1.00 93.31 180 ALA A C 1
ATOM 1384 O O . ALA A 1 180 ? -21.922 -13.923 3.818 1.00 93.31 180 ALA A O 1
ATOM 1385 N N . TYR A 1 181 ? -24.156 -13.986 3.989 1.00 95.19 181 TYR A N 1
ATOM 1386 C CA . TYR A 1 181 ? -24.191 -14.243 5.432 1.00 95.19 181 TYR A CA 1
ATOM 1387 C C . TYR A 1 181 ? -23.547 -15.590 5.799 1.00 95.19 181 TYR A C 1
ATOM 1389 O O . TYR A 1 181 ? -22.782 -15.669 6.760 1.00 95.19 181 TYR A O 1
ATOM 1397 N N . GLU A 1 182 ? -23.815 -16.650 5.030 1.00 94.25 182 GLU A N 1
ATOM 1398 C CA . GLU A 1 182 ? -23.184 -17.958 5.252 1.00 94.25 182 GLU A CA 1
ATOM 1399 C C . GLU A 1 182 ? -21.693 -17.944 4.846 1.00 94.25 182 GLU A C 1
ATOM 1401 O O . GLU A 1 182 ? -20.867 -18.508 5.564 1.00 94.25 182 GLU A O 1
ATOM 1406 N N . GLN A 1 183 ? -21.303 -17.246 3.766 1.00 92.75 183 GLN A N 1
ATOM 1407 C CA . GLN A 1 183 ? -19.887 -17.075 3.403 1.00 92.75 183 GLN A CA 1
ATOM 1408 C C . GLN A 1 183 ? -19.113 -16.317 4.490 1.00 92.75 183 GLN A C 1
ATOM 1410 O O . GLN A 1 183 ? -18.033 -16.757 4.880 1.00 92.75 183 GLN A O 1
ATOM 1415 N N . TYR A 1 184 ? -19.676 -15.232 5.028 1.00 94.00 184 TYR A N 1
ATOM 1416 C CA . TYR A 1 184 ? -19.109 -14.499 6.161 1.00 94.00 184 TYR A CA 1
ATOM 1417 C C . TYR A 1 184 ? -18.828 -15.448 7.339 1.00 94.00 184 TYR A C 1
ATOM 1419 O O . TYR A 1 184 ? -17.724 -15.481 7.887 1.00 94.00 184 TYR A O 1
ATOM 1427 N N . ILE A 1 185 ? -19.816 -16.269 7.712 1.00 94.50 185 ILE A N 1
ATOM 1428 C CA . ILE A 1 185 ? -19.696 -17.239 8.811 1.00 94.50 185 ILE A CA 1
ATOM 1429 C C . ILE A 1 185 ? -18.569 -18.247 8.541 1.00 94.50 185 ILE A C 1
ATOM 1431 O O . ILE A 1 185 ? -17.808 -18.569 9.457 1.00 94.50 185 ILE A O 1
ATOM 1435 N N . LEU A 1 186 ? -18.418 -18.710 7.298 1.00 93.25 186 LEU A N 1
ATOM 1436 C CA . LEU A 1 186 ? -17.340 -19.617 6.895 1.00 93.25 186 LEU A CA 1
ATOM 1437 C C . LEU A 1 186 ? -15.948 -18.960 6.945 1.00 93.25 186 LEU A C 1
ATOM 1439 O O . LEU A 1 186 ? -14.988 -19.628 7.327 1.00 93.25 186 LEU A O 1
ATOM 1443 N N . LEU A 1 187 ? -15.828 -17.673 6.602 1.00 90.94 187 LEU A N 1
ATOM 1444 C CA . LEU A 1 187 ? -14.552 -16.943 6.572 1.00 90.94 187 LEU A CA 1
ATOM 1445 C C . LEU A 1 187 ? -14.074 -16.458 7.956 1.00 90.94 187 LEU A C 1
ATOM 1447 O O . LEU A 1 187 ? -12.873 -16.273 8.155 1.00 90.94 187 LEU A O 1
ATOM 1451 N N . HIS A 1 188 ? -14.974 -16.258 8.927 1.00 91.62 188 HIS A N 1
ATOM 1452 C CA . HIS A 1 188 ? -14.662 -15.537 10.175 1.00 91.62 188 HIS A CA 1
ATOM 1453 C C . HIS A 1 188 ? -14.816 -16.381 11.461 1.00 91.62 188 HIS A C 1
ATOM 1455 O O . HIS A 1 188 ? -15.373 -15.929 12.466 1.00 91.62 188 HIS A O 1
ATOM 1461 N N . ASP A 1 189 ? -14.285 -17.610 11.455 1.00 88.94 189 ASP A N 1
ATOM 1462 C CA . ASP A 1 189 ? -14.338 -18.611 12.546 1.00 88.94 189 ASP A CA 1
ATOM 1463 C C . ASP A 1 189 ? -15.767 -18.960 13.027 1.00 88.94 189 ASP A C 1
ATOM 1465 O O . ASP A 1 189 ? -15.992 -19.268 14.206 1.00 88.94 189 ASP A O 1
ATOM 1469 N N . GLY A 1 190 ? -16.782 -18.862 12.167 1.00 91.06 190 GLY A N 1
ATOM 1470 C CA . GLY A 1 190 ? -18.178 -19.045 12.568 1.00 91.06 190 GLY A CA 1
ATOM 1471 C C . GLY A 1 190 ? -18.729 -17.919 13.451 1.00 91.06 190 GLY A C 1
ATOM 1472 O O . GLY A 1 190 ? -19.630 -18.168 14.255 1.00 91.06 190 GLY A O 1
ATOM 1473 N N . ARG A 1 191 ? -18.164 -16.705 13.382 1.00 91.31 191 ARG A N 1
ATOM 1474 C CA . ARG A 1 191 ? -18.828 -15.476 13.855 1.00 91.31 191 ARG A CA 1
ATOM 1475 C C . ARG A 1 191 ? -19.867 -15.049 12.819 1.00 91.31 191 ARG A C 1
ATOM 1477 O O . ARG A 1 191 ? -19.635 -15.215 11.628 1.00 91.31 191 ARG A O 1
ATOM 1484 N N . ARG A 1 192 ? -20.993 -14.485 13.253 1.00 95.25 192 ARG A N 1
ATOM 1485 C CA . ARG A 1 192 ? -21.975 -13.869 12.340 1.00 95.25 192 ARG A CA 1
ATOM 1486 C C . ARG A 1 192 ? -21.489 -12.480 11.903 1.00 95.25 192 ARG A C 1
ATOM 1488 O O . ARG A 1 192 ? -20.553 -11.973 12.523 1.00 95.25 192 ARG A O 1
ATOM 1495 N N . PRO A 1 193 ? -22.098 -11.844 10.890 1.00 95.75 193 PRO A N 1
ATOM 1496 C CA . PRO A 1 193 ? -21.829 -10.441 10.589 1.00 95.75 193 PRO A CA 1
ATOM 1497 C C . PRO A 1 193 ? -22.256 -9.510 11.739 1.00 95.75 193 PRO A C 1
ATOM 1499 O O . PRO A 1 193 ? -23.099 -9.902 12.550 1.00 95.75 193 PRO A O 1
ATOM 1502 N N . PRO A 1 194 ? -21.722 -8.280 11.834 1.00 95.69 194 PRO A N 1
ATOM 1503 C CA . PRO A 1 194 ? -22.138 -7.308 12.842 1.00 95.69 194 PRO A CA 1
ATOM 1504 C C . PRO A 1 194 ? -23.574 -6.810 12.617 1.00 95.69 194 PRO A C 1
ATOM 1506 O O . PRO A 1 194 ? -24.112 -6.838 11.511 1.00 95.69 194 PRO A O 1
ATOM 1509 N N . LYS A 1 195 ? -24.227 -6.334 13.677 1.00 94.25 195 LYS A N 1
ATOM 1510 C CA . LYS A 1 195 ? -25.582 -5.769 13.615 1.00 94.25 195 LYS A CA 1
ATOM 1511 C C . LYS A 1 195 ? -25.628 -4.554 12.676 1.00 94.25 195 LYS A C 1
ATOM 1513 O O . LYS A 1 195 ? -24.847 -3.628 12.850 1.00 94.25 195 LYS A O 1
ATOM 1518 N N . GLY A 1 196 ? -26.563 -4.543 11.722 1.00 92.19 196 GLY A N 1
ATOM 1519 C CA . GLY A 1 196 ? -26.656 -3.520 10.667 1.00 92.19 196 GLY A CA 1
ATOM 1520 C C . GLY A 1 196 ? -25.915 -3.879 9.371 1.00 92.19 196 GLY A C 1
ATOM 1521 O O . GLY A 1 196 ? -25.976 -3.126 8.401 1.00 92.19 196 GLY A O 1
ATOM 1522 N N . TRP A 1 197 ? -25.239 -5.032 9.321 1.00 94.00 197 TRP A N 1
ATOM 1523 C CA . TRP A 1 197 ? -24.560 -5.523 8.118 1.00 94.00 197 TRP A CA 1
ATOM 1524 C C . TRP A 1 197 ? -25.520 -5.843 6.957 1.00 94.00 197 TRP A C 1
ATOM 1526 O O . TRP A 1 197 ? -25.130 -5.792 5.797 1.00 94.00 197 TRP A O 1
ATOM 1536 N N . ASP A 1 198 ? -26.794 -6.097 7.249 1.00 93.62 198 ASP A N 1
ATOM 1537 C CA . ASP A 1 198 ? -27.873 -6.162 6.262 1.00 93.62 198 ASP A CA 1
ATOM 1538 C C . ASP A 1 198 ? -28.098 -4.818 5.553 1.00 93.62 198 ASP A C 1
ATOM 1540 O O . ASP A 1 198 ? -28.171 -4.775 4.327 1.00 93.62 198 ASP A O 1
ATOM 1544 N N . GLN A 1 199 ? -28.129 -3.708 6.299 1.00 92.50 199 GLN A N 1
ATOM 1545 C CA . GLN A 1 199 ? -28.211 -2.359 5.719 1.00 92.50 199 GLN A CA 1
ATOM 1546 C C . GLN A 1 199 ? -26.965 -2.049 4.882 1.00 92.50 199 GLN A C 1
ATOM 1548 O O . GLN A 1 199 ? -27.077 -1.540 3.770 1.00 92.50 199 GLN A O 1
ATOM 1553 N N . TRP A 1 200 ? -25.784 -2.411 5.392 1.00 93.50 200 TRP A N 1
ATOM 1554 C CA . TRP A 1 200 ? -24.517 -2.286 4.669 1.00 93.50 200 TRP A CA 1
ATOM 1555 C C . TRP A 1 200 ? -24.517 -3.068 3.347 1.00 93.50 200 TRP A C 1
ATOM 1557 O O . TRP A 1 200 ? -24.129 -2.508 2.324 1.00 93.50 200 TRP A O 1
ATOM 1567 N N . TRP A 1 201 ? -25.006 -4.312 3.336 1.00 93.44 201 TRP A N 1
ATOM 1568 C CA . TRP A 1 201 ? -25.126 -5.127 2.122 1.00 93.44 201 TRP A CA 1
ATOM 1569 C C . TRP A 1 201 ? -26.032 -4.457 1.078 1.00 93.44 201 TRP A C 1
ATOM 1571 O O . TRP A 1 201 ? -25.648 -4.319 -0.081 1.00 93.44 201 TRP A O 1
ATOM 1581 N N . PHE A 1 202 ? -27.210 -3.969 1.481 1.00 92.25 202 PHE A N 1
ATOM 1582 C CA . PHE A 1 202 ? -28.114 -3.289 0.548 1.00 92.25 202 PHE A CA 1
ATOM 1583 C C . PHE A 1 202 ? -27.544 -1.969 0.007 1.00 92.25 202 PHE A C 1
ATOM 1585 O O . PHE A 1 202 ? -27.715 -1.693 -1.175 1.00 92.25 202 PHE A O 1
ATOM 1592 N N . ILE A 1 203 ? -26.817 -1.191 0.818 1.00 92.19 203 ILE A N 1
ATOM 1593 C CA . ILE A 1 203 ? -26.132 0.038 0.365 1.00 92.19 203 ILE A CA 1
ATOM 1594 C C . ILE A 1 203 ? -24.966 -0.288 -0.579 1.00 92.19 203 ILE A C 1
ATOM 1596 O O . ILE A 1 203 ? -24.722 0.442 -1.538 1.00 92.19 203 ILE A O 1
ATOM 1600 N N . THR A 1 204 ? -24.263 -1.394 -0.331 1.00 92.94 204 THR A N 1
ATOM 1601 C CA . THR A 1 204 ? -23.183 -1.898 -1.192 1.00 92.94 204 THR A CA 1
ATOM 1602 C C . THR A 1 204 ? -23.718 -2.217 -2.588 1.00 92.94 204 THR A C 1
ATOM 1604 O O . THR A 1 204 ? -23.164 -1.741 -3.577 1.00 92.94 204 THR A O 1
ATOM 1607 N N . GLU A 1 205 ? -24.846 -2.923 -2.678 1.00 92.38 205 GLU A N 1
ATOM 1608 C CA . GLU A 1 205 ? -25.510 -3.215 -3.955 1.00 92.38 205 GLU A CA 1
ATOM 1609 C C . GLU A 1 205 ? -26.157 -1.966 -4.594 1.00 92.38 205 GLU A C 1
ATOM 1611 O O . GLU A 1 205 ? -26.029 -1.779 -5.802 1.00 92.38 205 GLU A O 1
ATOM 1616 N N . GLU A 1 206 ? -26.786 -1.065 -3.820 1.00 91.88 206 GLU A N 1
ATOM 1617 C CA . GLU A 1 206 ? -27.381 0.192 -4.329 1.00 91.88 206 GLU A CA 1
ATOM 1618 C C . GLU A 1 206 ? -26.340 1.104 -5.003 1.00 91.88 206 GLU A C 1
ATOM 1620 O O . GLU A 1 206 ? -26.629 1.759 -6.005 1.00 91.88 206 GLU A O 1
ATOM 1625 N N . LEU A 1 207 ? -25.115 1.135 -4.471 1.00 92.69 207 LEU A N 1
ATOM 1626 C CA . LEU A 1 207 ? -24.007 1.931 -5.002 1.00 92.69 207 LEU A CA 1
ATOM 1627 C C . LEU A 1 207 ? -23.190 1.208 -6.089 1.00 92.69 207 LEU A C 1
ATOM 1629 O O . LEU A 1 207 ? -22.200 1.766 -6.576 1.00 92.69 207 LEU A O 1
ATOM 1633 N N . GLU A 1 208 ? -23.563 -0.021 -6.464 1.00 93.25 208 GLU A N 1
ATOM 1634 C CA . GLU A 1 208 ? -22.745 -0.943 -7.267 1.00 93.25 208 GLU A CA 1
ATOM 1635 C C . GLU A 1 208 ? -21.297 -1.046 -6.732 1.00 93.25 208 GLU A C 1
ATOM 1637 O O . GLU A 1 208 ? -20.331 -0.996 -7.497 1.00 93.25 208 GLU A O 1
ATOM 1642 N N . ALA A 1 209 ? -21.116 -1.071 -5.409 1.00 91.56 209 ALA A N 1
ATOM 1643 C CA . ALA A 1 209 ? -19.806 -1.062 -4.762 1.00 91.56 209 ALA A CA 1
ATOM 1644 C C . ALA A 1 209 ? -19.051 -2.381 -4.958 1.00 91.56 209 ALA A C 1
ATOM 1646 O O . ALA A 1 209 ? -19.623 -3.473 -4.900 1.00 91.56 209 ALA A O 1
ATOM 1647 N N . CYS A 1 210 ? -17.742 -2.293 -5.205 1.00 87.88 210 CYS A N 1
ATOM 1648 C CA . CYS A 1 210 ? -16.935 -3.487 -5.430 1.00 87.88 210 CYS A CA 1
ATOM 1649 C C . CYS A 1 210 ? -16.588 -4.178 -4.109 1.00 87.88 210 CYS A C 1
ATOM 1651 O O . CYS A 1 210 ? -15.556 -3.903 -3.501 1.00 87.88 210 CYS A O 1
ATOM 1653 N N . GLU A 1 211 ? -17.418 -5.139 -3.714 1.00 78.88 211 GLU A N 1
ATOM 1654 C CA . GLU A 1 211 ? -17.084 -6.106 -2.670 1.00 78.88 211 GLU A CA 1
ATOM 1655 C C . GLU A 1 211 ? -15.755 -6.826 -2.934 1.00 78.88 211 GLU A C 1
ATOM 1657 O O . GLU A 1 211 ? -15.427 -7.220 -4.058 1.00 78.88 211 GLU A O 1
ATOM 1662 N N . GLY A 1 212 ? -15.038 -7.096 -1.846 1.00 79.69 212 GLY A N 1
ATOM 1663 C CA . GLY A 1 212 ? -13.988 -8.102 -1.785 1.00 79.69 212 GLY A CA 1
ATOM 1664 C C . GLY A 1 212 ? -14.017 -8.806 -0.431 1.00 79.69 212 GLY A C 1
ATOM 1665 O O . GLY A 1 212 ? -14.917 -8.600 0.374 1.00 79.69 212 GLY A O 1
ATOM 1666 N N . GLU A 1 213 ? -13.004 -9.619 -0.152 1.00 82.94 213 GLU A N 1
ATOM 1667 C CA . GLU A 1 213 ? -12.938 -10.423 1.081 1.00 82.94 213 GLU A CA 1
ATOM 1668 C C . GLU A 1 213 ? -12.447 -9.610 2.305 1.00 82.94 213 GLU A C 1
ATOM 1670 O O . GLU A 1 213 ? -12.344 -10.145 3.405 1.00 82.94 213 GLU A O 1
ATOM 1675 N N . PHE A 1 214 ? -12.137 -8.315 2.111 1.00 91.81 214 PHE A N 1
ATOM 1676 C CA . PHE A 1 214 ? -11.627 -7.354 3.110 1.00 91.81 214 PHE A CA 1
ATOM 1677 C C . PHE A 1 214 ? -10.534 -7.926 4.041 1.00 91.81 214 PHE A C 1
ATOM 1679 O O . PHE A 1 214 ? -10.453 -7.562 5.213 1.00 91.81 214 PHE A O 1
ATOM 1686 N N . GLU A 1 215 ? -9.681 -8.806 3.500 1.00 90.81 215 GLU A N 1
ATOM 1687 C CA . GLU A 1 215 ? -8.680 -9.608 4.225 1.00 90.81 215 GLU A CA 1
ATOM 1688 C C . GLU A 1 215 ? -7.918 -8.786 5.277 1.00 90.81 215 GLU A C 1
ATOM 1690 O O . GLU A 1 215 ? -7.930 -9.118 6.460 1.00 90.81 215 GLU A O 1
ATOM 1695 N N . GLU A 1 216 ? -7.334 -7.664 4.848 1.00 93.06 216 GLU A N 1
ATOM 1696 C CA . GLU A 1 216 ? -6.529 -6.749 5.664 1.00 93.06 216 GLU A CA 1
ATOM 1697 C C . GLU A 1 216 ? -7.290 -6.208 6.889 1.00 93.06 216 GLU A C 1
ATOM 1699 O O . GLU A 1 216 ? -6.745 -6.193 7.998 1.00 93.06 216 GLU A O 1
ATOM 1704 N N . LEU A 1 217 ? -8.568 -5.843 6.728 1.00 95.69 217 LEU A N 1
ATOM 1705 C CA . LEU A 1 217 ? -9.403 -5.365 7.830 1.00 95.69 217 LEU A CA 1
ATOM 1706 C C . LEU A 1 217 ? -9.599 -6.489 8.853 1.00 95.69 217 LEU A C 1
ATOM 1708 O O . LEU A 1 217 ? -9.370 -6.300 10.047 1.00 95.69 217 LEU A O 1
ATOM 1712 N N . TYR A 1 218 ? -9.943 -7.692 8.396 1.00 95.25 218 TYR A N 1
ATOM 1713 C CA . TYR A 1 218 ? -10.156 -8.831 9.286 1.00 95.25 218 TYR A CA 1
ATOM 1714 C C . TYR A 1 218 ? -8.867 -9.333 9.956 1.00 95.25 218 TYR A C 1
ATOM 1716 O O . TYR A 1 218 ? -8.914 -9.762 11.111 1.00 95.25 218 TYR A O 1
ATOM 1724 N N . GLU A 1 219 ? -7.707 -9.212 9.307 1.00 93.75 219 GLU A N 1
ATOM 1725 C CA . GLU A 1 219 ? -6.394 -9.444 9.927 1.00 93.75 219 GLU A CA 1
ATOM 1726 C C . GLU A 1 219 ? -6.068 -8.396 11.004 1.00 93.75 219 GLU A C 1
ATOM 1728 O O . GLU A 1 219 ? -5.536 -8.734 12.065 1.00 93.75 219 GLU A O 1
ATOM 1733 N N . SER A 1 220 ? -6.435 -7.133 10.768 1.00 95.88 220 SER A N 1
ATOM 1734 C CA . SER A 1 220 ? -6.282 -6.024 11.722 1.00 95.88 220 SER A CA 1
ATOM 1735 C C . SER A 1 220 ? -7.157 -6.193 12.957 1.00 95.88 220 SER A C 1
ATOM 1737 O O . SER A 1 220 ? -6.727 -5.915 14.076 1.00 95.88 220 SER A O 1
ATOM 1739 N N . LEU A 1 221 ? -8.381 -6.686 12.766 1.00 97.25 221 LEU A N 1
ATOM 1740 C CA . LEU A 1 221 ? -9.348 -6.914 13.835 1.00 97.25 221 LEU A CA 1
ATOM 1741 C C . LEU A 1 221 ? -9.106 -8.227 14.606 1.00 97.25 221 LEU A C 1
ATOM 1743 O O . LEU A 1 221 ? -9.572 -8.366 15.739 1.00 97.25 221 LEU A O 1
ATOM 1747 N N . ARG A 1 222 ? -8.336 -9.178 14.055 1.00 96.31 222 ARG A N 1
ATOM 1748 C CA . ARG A 1 222 ? -8.084 -10.505 14.655 1.00 96.31 222 ARG A CA 1
ATOM 1749 C C . ARG A 1 222 ? -7.529 -10.461 16.096 1.00 96.31 222 ARG A C 1
ATOM 1751 O O . ARG A 1 222 ? -8.049 -11.218 16.919 1.00 96.31 222 ARG A O 1
ATOM 1758 N N . PRO A 1 223 ? -6.554 -9.600 16.470 1.00 97.00 223 PRO A N 1
ATOM 1759 C CA . PRO A 1 223 ? -6.047 -9.532 17.847 1.00 97.00 223 PRO A CA 1
ATOM 1760 C C . PRO A 1 223 ? -7.061 -8.959 18.850 1.00 97.00 223 PRO A C 1
ATOM 1762 O O . PRO A 1 223 ? -7.062 -9.350 20.017 1.00 97.00 223 PRO A O 1
ATOM 1765 N N . TRP A 1 224 ? -7.954 -8.065 18.412 1.00 97.50 224 TRP A N 1
ATOM 1766 C CA . TRP A 1 224 ? -8.925 -7.385 19.280 1.00 97.50 224 TRP A CA 1
ATOM 1767 C C . TRP A 1 224 ? -9.992 -8.326 19.858 1.00 97.50 224 TRP A C 1
ATOM 1769 O O . TRP A 1 224 ? -10.488 -8.096 20.960 1.00 97.50 224 TRP A O 1
ATOM 1779 N N . TRP A 1 225 ? -10.271 -9.445 19.187 1.00 96.69 225 TRP A N 1
ATOM 1780 C CA . TRP A 1 225 ? -11.091 -10.534 19.731 1.00 96.69 225 TRP A CA 1
ATOM 1781 C C . TRP A 1 225 ? -10.465 -11.215 20.959 1.00 96.69 225 TRP A C 1
ATOM 1783 O O . TRP A 1 225 ? -11.193 -11.753 21.786 1.00 96.69 225 TRP A O 1
ATOM 1793 N N . GLY A 1 226 ? -9.138 -11.153 21.130 1.00 96.50 226 GLY A N 1
ATOM 1794 C CA . GLY A 1 226 ? -8.451 -11.596 22.349 1.00 96.50 226 GLY A CA 1
ATOM 1795 C C . GLY A 1 226 ? -8.544 -10.601 23.518 1.00 96.50 226 GLY A C 1
ATOM 1796 O O . GLY A 1 226 ? -8.114 -10.921 24.630 1.00 96.50 226 GLY A O 1
ATOM 1797 N N . VAL A 1 227 ? -9.102 -9.407 23.290 1.00 97.06 227 VAL A N 1
ATOM 1798 C CA . VAL A 1 227 ? -9.225 -8.304 24.256 1.00 97.06 227 VAL A CA 1
ATOM 1799 C C . VAL A 1 227 ? -10.690 -8.094 24.647 1.00 97.06 227 VAL A C 1
ATOM 1801 O O . VAL A 1 227 ? -11.610 -8.319 23.859 1.00 97.06 227 VAL A O 1
ATOM 1804 N N . ARG A 1 228 ? -10.915 -7.687 25.898 1.00 96.06 228 ARG A N 1
ATOM 1805 C CA . ARG A 1 228 ? -12.247 -7.481 26.483 1.00 96.06 228 ARG A CA 1
ATOM 1806 C C . ARG A 1 228 ? -12.860 -6.160 25.982 1.00 96.06 228 ARG A C 1
ATOM 1808 O O . ARG A 1 228 ? -12.136 -5.167 25.992 1.00 96.06 228 ARG A O 1
ATOM 1815 N N . PRO A 1 229 ? -14.157 -6.088 25.620 1.00 96.25 229 PRO A N 1
ATOM 1816 C CA . PRO A 1 229 ? -14.772 -4.862 25.087 1.00 96.25 229 PRO A CA 1
ATOM 1817 C C . PRO A 1 229 ? -14.541 -3.612 25.953 1.00 96.25 229 PRO A C 1
ATOM 1819 O O . PRO A 1 229 ? -14.193 -2.554 25.434 1.00 96.25 229 PRO A O 1
ATOM 1822 N N . SER A 1 230 ? -14.631 -3.752 27.279 1.00 95.56 230 SER A N 1
ATOM 1823 C CA . SER A 1 230 ? -14.340 -2.680 28.241 1.00 95.56 230 SER A CA 1
ATOM 1824 C C . SER A 1 230 ? -12.909 -2.134 28.143 1.00 95.56 230 SER A C 1
ATOM 1826 O O . SER A 1 230 ? -12.712 -0.926 28.219 1.00 95.56 230 SER A O 1
ATOM 1828 N N . GLU A 1 231 ? -11.920 -3.008 27.932 1.00 96.19 231 GLU A N 1
ATOM 1829 C CA . GLU A 1 231 ? -10.502 -2.642 27.803 1.00 96.19 231 GLU A CA 1
ATOM 1830 C C . GLU A 1 231 ? -10.230 -1.938 26.463 1.00 96.19 231 GLU A C 1
ATOM 1832 O O . GLU A 1 231 ? -9.391 -1.044 26.388 1.00 96.19 231 GLU A O 1
ATOM 1837 N N . ILE A 1 232 ? -10.976 -2.278 25.403 1.00 97.19 232 ILE A N 1
ATOM 1838 C CA . ILE A 1 232 ? -10.912 -1.547 24.127 1.00 97.19 232 ILE A CA 1
ATOM 1839 C C . ILE A 1 232 ? -11.364 -0.097 24.337 1.00 97.19 232 ILE A C 1
ATOM 1841 O O . ILE A 1 232 ? -10.659 0.829 23.938 1.00 97.19 232 ILE A O 1
ATOM 1845 N N . ARG A 1 233 ? -12.495 0.113 25.025 1.00 96.50 233 ARG A N 1
ATOM 1846 C CA . ARG A 1 233 ? -13.013 1.459 25.335 1.00 96.50 233 ARG A CA 1
ATOM 1847 C C . ARG A 1 233 ? -12.067 2.247 26.249 1.00 96.50 233 ARG A C 1
ATOM 1849 O O . ARG A 1 233 ? -11.825 3.422 26.000 1.00 96.50 233 ARG A O 1
ATOM 1856 N N . GLU A 1 234 ? -11.468 1.596 27.245 1.00 96.25 234 GLU A N 1
ATOM 1857 C CA . GLU A 1 234 ? -10.425 2.183 28.100 1.00 96.25 234 GLU A CA 1
ATOM 1858 C C . GLU A 1 234 ? -9.215 2.662 27.275 1.00 96.25 234 GLU A C 1
ATOM 1860 O O . GLU A 1 234 ? -8.783 3.807 27.419 1.00 96.25 234 GLU A O 1
ATOM 1865 N N . ARG A 1 235 ? -8.726 1.838 26.337 1.00 97.12 235 ARG A N 1
ATOM 1866 C CA . ARG A 1 235 ? -7.596 2.174 25.452 1.00 97.12 235 ARG A CA 1
ATOM 1867 C C . ARG A 1 235 ? -7.893 3.314 24.480 1.00 97.12 235 ARG A C 1
ATOM 1869 O O . ARG A 1 235 ? -6.980 4.083 24.197 1.00 97.12 235 ARG A O 1
ATOM 1876 N N . ILE A 1 236 ? -9.128 3.455 23.991 1.00 97.19 236 ILE A N 1
ATOM 1877 C CA . ILE A 1 236 ? -9.543 4.623 23.189 1.00 97.19 236 ILE A CA 1
ATOM 1878 C C . ILE A 1 236 ? -9.338 5.907 24.000 1.00 97.19 236 ILE A C 1
ATOM 1880 O O . ILE A 1 236 ? -8.709 6.850 23.520 1.00 97.19 236 ILE A O 1
ATOM 1884 N N . GLU A 1 237 ? -9.813 5.929 25.248 1.00 96.69 237 GLU A N 1
ATOM 1885 C CA . GLU A 1 237 ? -9.660 7.092 26.123 1.00 96.69 237 GLU A CA 1
ATOM 1886 C C . GLU A 1 237 ? -8.190 7.329 26.519 1.00 96.69 237 GLU A C 1
ATOM 1888 O O . GLU A 1 237 ? -7.780 8.482 26.618 1.00 96.69 237 GLU A O 1
ATOM 1893 N N . GLU A 1 238 ? -7.369 6.286 26.711 1.00 96.88 238 GLU A N 1
ATOM 1894 C CA . GLU A 1 238 ? -5.916 6.437 26.930 1.00 96.88 238 GLU A CA 1
ATOM 1895 C C . GLU A 1 238 ? -5.213 7.074 25.722 1.00 96.88 238 GLU A C 1
ATOM 1897 O O . GLU A 1 238 ? -4.447 8.023 25.894 1.00 96.88 238 GLU A O 1
ATOM 1902 N N . VAL A 1 239 ? -5.488 6.606 24.498 1.00 97.88 239 VAL A N 1
ATOM 1903 C CA . VAL A 1 239 ? -4.908 7.188 23.274 1.00 97.88 239 VAL A CA 1
ATOM 1904 C C . VAL A 1 239 ? -5.355 8.642 23.117 1.00 97.88 239 VAL A C 1
ATOM 1906 O O . VAL A 1 239 ? -4.509 9.512 22.908 1.00 97.88 239 VAL A O 1
ATOM 1909 N N . ALA A 1 240 ? -6.644 8.942 23.294 1.00 97.00 240 ALA A N 1
ATOM 1910 C CA . ALA A 1 240 ? -7.158 10.310 23.217 1.00 97.00 240 ALA A CA 1
ATOM 1911 C C . ALA A 1 240 ? -6.568 11.237 24.300 1.00 97.00 240 ALA A C 1
ATOM 1913 O O . ALA A 1 240 ? -6.342 12.418 24.042 1.00 97.00 240 ALA A O 1
ATOM 1914 N N . ARG A 1 241 ? -6.280 10.717 25.503 1.00 96.38 241 ARG A N 1
ATOM 1915 C CA . ARG A 1 241 ? -5.637 11.465 26.603 1.00 96.38 241 ARG A CA 1
ATOM 1916 C C . ARG A 1 241 ? -4.118 11.581 26.476 1.00 96.38 241 ARG A C 1
ATOM 1918 O O . ARG A 1 241 ? -3.528 12.359 27.220 1.00 96.38 241 ARG A O 1
ATOM 1925 N N . SER A 1 242 ? -3.487 10.858 25.551 1.00 96.12 242 SER A N 1
ATOM 1926 C CA . SER A 1 242 ? -2.040 10.958 25.316 1.00 96.12 242 SER A CA 1
ATOM 1927 C C . SER A 1 242 ? -1.614 12.295 24.695 1.00 96.12 242 SER A C 1
ATOM 1929 O O . SER A 1 242 ? -0.460 12.688 24.853 1.00 96.12 242 SER A O 1
ATOM 1931 N N . GLY A 1 243 ? -2.519 12.983 23.981 1.00 93.56 243 GLY A N 1
ATOM 1932 C CA . GLY A 1 243 ? -2.227 14.238 23.274 1.00 93.56 243 GLY A CA 1
ATOM 1933 C C . GLY A 1 243 ? -1.138 14.118 22.197 1.00 93.56 243 GLY A C 1
ATOM 1934 O O . GLY A 1 243 ? -0.506 15.111 21.847 1.00 93.56 243 GLY A O 1
ATOM 1935 N N . ALA A 1 244 ? -0.849 12.905 21.714 1.00 95.88 244 ALA A N 1
ATOM 1936 C CA . ALA A 1 244 ? 0.275 12.663 20.818 1.00 95.88 244 ALA A CA 1
ATOM 1937 C C . ALA A 1 244 ? 0.044 13.261 19.419 1.00 95.88 244 ALA A C 1
ATOM 1939 O O . ALA A 1 244 ? -0.959 12.946 18.777 1.00 95.88 244 ALA A O 1
ATOM 1940 N N . LYS A 1 245 ? 1.019 14.053 18.934 1.00 95.00 245 LYS A N 1
ATOM 1941 C CA . LYS A 1 245 ? 0.993 14.750 17.632 1.00 95.00 245 LYS A CA 1
ATOM 1942 C C . LYS A 1 245 ? 0.406 13.877 16.518 1.00 95.00 245 LYS A C 1
ATOM 1944 O O . LYS A 1 245 ? 0.939 12.791 16.259 1.00 95.00 245 LYS A O 1
ATOM 1949 N N . GLY A 1 246 ? -0.617 14.380 15.832 1.00 95.44 246 GLY A N 1
ATOM 1950 C CA . GLY A 1 246 ? -1.240 13.735 14.677 1.00 95.44 246 GLY A CA 1
ATOM 1951 C C . GLY A 1 246 ? -2.343 12.720 14.998 1.00 95.44 246 GLY A C 1
ATOM 1952 O O . GLY A 1 246 ? -2.712 11.965 14.106 1.00 95.44 246 GLY A O 1
ATOM 1953 N N . LEU A 1 247 ? -2.850 12.648 16.237 1.00 97.69 247 LEU A N 1
ATOM 1954 C CA . LEU A 1 247 ? -3.965 11.762 16.613 1.00 97.69 247 LEU A CA 1
ATOM 1955 C C . LEU A 1 247 ? -5.222 12.567 16.973 1.00 97.69 247 LEU A C 1
ATOM 1957 O O . LEU A 1 247 ? -5.180 13.350 17.916 1.00 97.69 247 LEU A O 1
ATOM 1961 N N . GLY A 1 248 ? -6.348 12.346 16.287 1.00 97.94 248 GLY A N 1
ATOM 1962 C CA . GLY A 1 248 ? -7.597 13.097 16.496 1.00 97.94 248 GLY A CA 1
ATOM 1963 C C . GLY A 1 248 ? -8.846 12.217 16.577 1.00 97.94 248 GLY A C 1
ATOM 1964 O O . GLY A 1 248 ? -9.023 11.296 15.784 1.00 97.94 248 GLY A O 1
ATOM 1965 N N . ARG A 1 249 ? -9.742 12.504 17.524 1.00 98.25 249 ARG A N 1
ATOM 1966 C CA . ARG A 1 249 ? -10.983 11.745 17.748 1.00 98.25 249 ARG A CA 1
ATOM 1967 C C . ARG A 1 249 ? -12.071 12.076 16.718 1.00 98.25 249 ARG A C 1
ATOM 1969 O O . ARG A 1 249 ? -12.285 13.234 16.352 1.00 98.25 249 ARG A O 1
ATOM 1976 N N . VAL A 1 250 ? -12.813 11.048 16.316 1.00 98.31 250 VAL A N 1
ATOM 1977 C CA . VAL A 1 250 ? -14.126 11.126 15.658 1.00 98.31 250 VAL A CA 1
ATOM 1978 C C . VAL A 1 250 ? -15.078 10.215 16.435 1.00 98.31 250 VAL A C 1
ATOM 1980 O O . VAL A 1 250 ? -14.715 9.083 16.759 1.00 98.31 250 VAL A O 1
ATOM 1983 N N . ARG A 1 251 ? -16.282 10.702 16.761 1.00 97.69 251 ARG A N 1
ATOM 1984 C CA . ARG A 1 251 ? -17.226 10.011 17.651 1.00 97.69 251 ARG A CA 1
ATOM 1985 C C . ARG A 1 251 ? -18.634 9.928 17.074 1.00 97.69 251 ARG A C 1
ATOM 1987 O O . ARG A 1 251 ? -19.147 10.910 16.544 1.00 97.69 251 ARG A O 1
ATOM 1994 N N . VAL A 1 252 ? -19.293 8.794 17.302 1.00 97.69 252 VAL A N 1
ATOM 1995 C CA . VAL A 1 252 ? -20.751 8.632 17.227 1.00 97.69 252 VAL A CA 1
ATOM 1996 C C . VAL A 1 252 ? -21.300 8.320 18.623 1.00 97.69 252 VAL A C 1
ATOM 1998 O O . VAL A 1 252 ? -20.724 7.521 19.362 1.00 97.69 252 VAL A O 1
ATOM 2001 N N . LYS A 1 253 ? -22.413 8.958 18.991 1.00 95.75 253 LYS A N 1
ATOM 2002 C CA . LYS A 1 253 ? -23.104 8.816 20.281 1.00 95.75 253 LYS A CA 1
ATOM 2003 C C . LYS A 1 253 ? -24.613 8.942 20.055 1.00 95.75 253 LYS A C 1
ATOM 2005 O O . LYS A 1 253 ? -25.052 9.883 19.394 1.00 95.75 253 LYS A O 1
ATOM 2010 N N . GLY A 1 254 ? -25.413 7.996 20.542 1.00 93.62 254 GLY A N 1
ATOM 2011 C CA . GLY A 1 254 ? -26.852 7.931 20.251 1.00 93.62 254 GLY A CA 1
ATOM 2012 C C . GLY A 1 254 ? -27.166 7.925 18.748 1.00 93.62 254 GLY A C 1
ATOM 2013 O O . GLY A 1 254 ? -28.080 8.626 18.307 1.00 93.62 254 GLY A O 1
ATOM 2014 N N . GLY A 1 255 ? -26.353 7.233 17.942 1.00 92.62 255 GLY A N 1
ATOM 2015 C CA . GLY A 1 255 ? -26.467 7.238 16.476 1.00 92.62 255 GLY A CA 1
ATOM 2016 C C . GLY A 1 255 ? -26.328 8.624 15.829 1.00 92.62 255 GLY A C 1
ATOM 2017 O O . GLY A 1 255 ? -26.943 8.900 14.798 1.00 92.62 255 GLY A O 1
ATOM 2018 N N . THR A 1 256 ? -25.571 9.537 16.441 1.00 94.69 256 THR A N 1
ATOM 2019 C CA . THR A 1 256 ? -25.287 10.888 15.930 1.00 94.69 256 THR A CA 1
ATOM 2020 C C . THR A 1 256 ? -23.790 11.156 15.981 1.00 94.69 256 THR A C 1
ATOM 2022 O O . THR A 1 256 ? -23.156 10.856 16.989 1.00 94.69 256 THR A O 1
ATOM 2025 N N . VAL A 1 257 ? -23.220 11.700 14.903 1.00 97.12 257 VAL A N 1
ATOM 2026 C CA . VAL A 1 257 ? -21.817 12.139 14.888 1.00 97.12 257 VAL A CA 1
ATOM 2027 C C . VAL A 1 257 ? -21.690 13.361 15.797 1.00 97.12 257 VAL A C 1
ATOM 2029 O O . VAL A 1 257 ? -22.435 14.321 15.620 1.00 97.12 257 VAL A O 1
ATOM 2032 N N . VAL A 1 258 ? -20.787 13.305 16.775 1.00 97.62 258 VAL A N 1
ATOM 2033 C CA . VAL A 1 258 ? -20.587 14.372 17.767 1.00 97.62 258 VAL A CA 1
ATOM 2034 C C . VAL A 1 258 ? -19.529 15.339 17.248 1.00 97.62 258 VAL A C 1
ATOM 2036 O O . VAL A 1 258 ? -18.412 14.923 16.933 1.00 97.62 258 VAL A O 1
ATOM 2039 N N . ASP A 1 259 ? -19.863 16.626 17.173 1.00 97.00 259 ASP A N 1
ATOM 2040 C CA . ASP A 1 259 ? -18.935 17.650 16.693 1.00 97.00 259 ASP A CA 1
ATOM 2041 C C . ASP A 1 259 ? -17.750 17.831 17.653 1.00 97.00 259 ASP A C 1
ATOM 2043 O O . ASP A 1 259 ? -17.889 17.766 18.876 1.00 97.00 259 ASP A O 1
ATOM 2047 N N . TRP A 1 260 ? -16.571 18.148 17.109 1.00 97.12 260 TRP A N 1
ATOM 2048 C CA . TRP A 1 260 ? -15.352 18.380 17.897 1.00 97.12 260 TRP A CA 1
ATOM 2049 C C . TRP A 1 260 ? -15.547 19.401 19.029 1.00 97.12 260 TRP A C 1
ATOM 2051 O O . TRP A 1 260 ? -15.148 19.165 20.168 1.00 97.12 260 TRP A O 1
ATOM 2061 N N . ALA A 1 261 ? -16.223 20.517 18.739 1.00 97.38 261 ALA A N 1
ATOM 2062 C CA . ALA A 1 261 ? -16.520 21.551 19.729 1.00 97.38 261 ALA A CA 1
ATOM 2063 C C . ALA A 1 261 ? -17.494 21.077 20.826 1.00 97.38 261 ALA A C 1
ATOM 2065 O O . ALA A 1 261 ? -17.422 21.560 21.955 1.00 97.38 261 ALA A O 1
ATOM 2066 N N . GLU A 1 262 ? -18.379 20.121 20.525 1.00 97.44 262 GLU A N 1
ATOM 2067 C CA . GLU A 1 262 ? -19.252 19.493 21.519 1.00 97.44 262 GLU A CA 1
ATOM 2068 C C . GLU A 1 262 ? -18.469 18.508 22.394 1.00 97.44 262 GLU A C 1
ATOM 2070 O O . GLU A 1 262 ? -18.591 18.574 23.615 1.00 97.44 262 GLU A O 1
ATOM 2075 N N . MET A 1 263 ? -17.581 17.689 21.815 1.00 97.12 263 MET A N 1
ATOM 2076 C CA . MET A 1 263 ? -16.693 16.808 22.589 1.00 97.12 263 MET A CA 1
ATOM 2077 C C . MET A 1 263 ? -15.820 17.594 23.579 1.00 97.12 263 MET A C 1
ATOM 2079 O O . MET A 1 263 ? -15.777 17.255 24.762 1.00 97.12 263 MET A O 1
ATOM 2083 N N . VAL A 1 264 ? -15.189 18.687 23.131 1.00 97.00 264 VAL A N 1
ATOM 2084 C CA . VAL A 1 264 ? -14.392 19.573 24.002 1.00 97.00 264 VAL A CA 1
ATOM 2085 C C . VAL A 1 264 ? -15.259 20.206 25.100 1.00 97.00 264 VAL A C 1
ATOM 2087 O O . VAL A 1 264 ? -14.831 20.290 26.250 1.00 97.00 264 VAL A O 1
ATOM 2090 N N . LYS A 1 265 ? -16.499 20.601 24.786 1.00 97.19 265 LYS A N 1
ATOM 2091 C CA . LYS A 1 265 ? -17.459 21.171 25.748 1.00 97.19 265 LYS A CA 1
ATOM 2092 C C . LYS A 1 265 ? -17.978 20.147 26.769 1.00 97.19 265 LYS A C 1
ATOM 2094 O O . LYS A 1 265 ? -18.225 20.524 27.911 1.00 97.19 265 LYS A O 1
ATOM 2099 N N . GLU A 1 266 ? -18.124 18.875 26.394 1.00 95.44 266 GLU A N 1
ATOM 2100 C CA . GLU A 1 266 ? -18.396 17.767 27.327 1.00 95.44 266 GLU A CA 1
ATOM 2101 C C . GLU A 1 266 ? -17.175 17.409 28.201 1.00 95.44 266 GLU A C 1
ATOM 2103 O O . GLU A 1 266 ? -17.303 16.615 29.131 1.00 95.44 266 GLU A O 1
ATOM 2108 N N . GLY A 1 267 ? -15.995 17.982 27.930 1.00 95.19 267 GLY A N 1
ATOM 2109 C CA . GLY A 1 267 ? -14.746 17.637 28.612 1.00 95.19 267 GLY A CA 1
ATOM 2110 C C . GLY A 1 267 ? -14.157 16.294 28.167 1.00 95.19 267 GLY A C 1
ATOM 2111 O O . GLY A 1 267 ? -13.324 15.726 28.875 1.00 95.19 267 GLY A O 1
ATOM 2112 N N . LEU A 1 268 ? -14.587 15.768 27.014 1.00 95.88 268 LEU A N 1
ATOM 2113 C CA . LEU A 1 268 ? -14.029 14.548 26.440 1.00 95.88 268 LEU A CA 1
ATOM 2114 C C . LEU A 1 268 ? -12.616 14.808 25.893 1.00 95.88 268 LEU A C 1
ATOM 2116 O O . LEU A 1 268 ? -12.369 15.851 25.282 1.00 95.88 268 LEU A O 1
ATOM 2120 N N . PRO A 1 269 ? -11.686 13.850 26.036 1.00 96.62 269 PRO A N 1
ATOM 2121 C CA . PRO A 1 269 ? -10.389 13.939 25.388 1.00 96.62 269 PRO A CA 1
ATOM 2122 C C . PRO A 1 269 ? -10.552 13.718 23.880 1.00 96.62 269 PRO A C 1
ATOM 2124 O O . PRO A 1 269 ? -11.191 12.752 23.450 1.00 96.62 269 PRO A O 1
ATOM 2127 N N . VAL A 1 270 ? -9.964 14.613 23.085 1.00 96.81 270 VAL A N 1
ATOM 2128 C CA . VAL A 1 270 ? -10.080 14.635 21.614 1.00 96.81 270 VAL A CA 1
ATOM 2129 C C . VAL A 1 270 ? -8.782 14.282 20.878 1.00 96.81 270 VAL A C 1
ATOM 2131 O O . VAL A 1 270 ? -8.816 14.102 19.664 1.00 96.81 270 VAL A O 1
ATOM 2134 N N . GLY A 1 271 ? -7.666 14.113 21.595 1.00 96.56 271 GLY A N 1
ATOM 2135 C CA . GLY A 1 271 ? -6.336 13.902 21.019 1.00 96.56 271 GLY A CA 1
ATOM 2136 C C . GLY A 1 271 ? -5.520 15.195 20.930 1.00 96.56 271 GLY A C 1
ATOM 2137 O O . GLY A 1 271 ? -5.589 16.042 21.820 1.00 96.56 271 GLY A O 1
ATOM 2138 N N . ASP A 1 272 ? -4.727 15.315 19.870 1.00 96.88 272 ASP A N 1
ATOM 2139 C CA . ASP A 1 272 ? -3.992 16.518 19.478 1.00 96.88 272 ASP A CA 1
ATOM 2140 C C . ASP A 1 272 ? -4.970 17.634 19.058 1.00 96.88 272 ASP A C 1
ATOM 2142 O O . ASP A 1 272 ? -5.932 17.392 18.329 1.00 96.88 272 ASP A O 1
ATOM 2146 N N . GLY A 1 273 ? -4.743 18.863 19.527 1.00 95.50 273 GLY A N 1
ATOM 2147 C CA . GLY A 1 273 ? -5.592 20.012 19.203 1.00 95.50 273 GLY A CA 1
ATOM 2148 C C . GLY A 1 273 ? -5.461 20.462 17.746 1.00 95.50 273 GLY A C 1
ATOM 2149 O O . GLY A 1 273 ? -6.449 20.873 17.135 1.00 95.50 273 GLY A O 1
ATOM 2150 N N . GLU A 1 274 ? -4.265 20.332 17.168 1.00 96.06 274 GLU A N 1
ATOM 2151 C CA . GLU A 1 274 ? -3.939 20.878 15.845 1.00 96.06 274 GLU A CA 1
ATOM 2152 C C . GLU A 1 274 ? -4.659 20.128 14.707 1.00 96.06 274 GLU A C 1
ATOM 2154 O O . GLU A 1 274 ? -4.930 20.696 13.649 1.00 96.06 274 GLU A O 1
ATOM 2159 N N . VAL A 1 275 ? -5.054 18.868 14.930 1.00 96.38 275 VAL A N 1
ATOM 2160 C CA . VAL A 1 275 ? -5.762 18.043 13.932 1.00 96.38 275 VAL A CA 1
ATOM 2161 C C . VAL A 1 275 ? -7.282 18.245 13.904 1.00 96.38 275 VAL A C 1
ATOM 2163 O O . VAL A 1 275 ? -7.979 17.544 13.166 1.00 96.38 275 VAL A O 1
ATOM 2166 N N . GLN A 1 276 ? -7.833 19.222 14.640 1.00 96.50 276 GLN A N 1
ATOM 2167 C CA . GLN A 1 276 ? -9.264 19.562 14.574 1.00 96.50 276 GLN A CA 1
ATOM 2168 C C . GLN A 1 276 ? -9.746 19.751 13.122 1.00 96.50 276 GLN A C 1
ATOM 2170 O O . GLN A 1 276 ? -10.835 19.291 12.765 1.00 96.50 276 GLN A O 1
ATOM 2175 N N . LEU A 1 277 ? -8.927 20.405 12.293 1.00 96.00 277 LEU A N 1
ATOM 2176 C CA . LEU A 1 277 ? -9.211 20.720 10.890 1.00 96.00 277 LEU A CA 1
ATOM 2177 C C . LEU A 1 277 ? -8.388 19.875 9.898 1.00 96.00 277 LEU A C 1
ATOM 2179 O O . LEU A 1 277 ? -8.298 20.239 8.727 1.00 96.00 277 LEU A O 1
ATOM 2183 N N . ASP A 1 278 ? -7.795 18.757 10.339 1.00 95.88 278 ASP A N 1
ATOM 2184 C CA . ASP A 1 278 ? -7.105 17.839 9.427 1.00 95.88 278 ASP A CA 1
ATOM 2185 C C . ASP A 1 278 ? -8.063 17.271 8.370 1.00 95.88 278 ASP A C 1
ATOM 2187 O O . ASP A 1 278 ? -9.187 16.865 8.676 1.00 95.88 278 ASP A O 1
ATOM 2191 N N . GLY A 1 279 ? -7.583 17.181 7.127 1.00 93.69 279 GLY A N 1
ATOM 2192 C CA . GLY A 1 279 ? -8.374 16.711 5.997 1.00 93.69 279 GLY A CA 1
ATOM 2193 C C . GLY A 1 279 ? -8.888 15.282 6.166 1.00 93.69 279 GLY A C 1
ATOM 2194 O O . GLY A 1 279 ? -10.043 15.026 5.851 1.00 93.69 279 GLY A O 1
ATOM 2195 N N . THR A 1 280 ? -8.087 14.349 6.689 1.00 94.19 280 THR A N 1
ATOM 2196 C CA . THR A 1 280 ? -8.522 12.949 6.843 1.00 94.19 280 THR A CA 1
ATOM 2197 C C . THR A 1 280 ? -9.481 12.806 8.019 1.00 94.19 280 THR A C 1
ATOM 2199 O O . THR A 1 280 ? -10.524 12.164 7.879 1.00 94.19 280 THR A O 1
ATOM 2202 N N . ARG A 1 281 ? -9.199 13.458 9.155 1.00 96.56 281 ARG A N 1
ATOM 2203 C CA . ARG A 1 281 ? -10.105 13.468 10.316 1.00 96.56 281 ARG A CA 1
ATOM 2204 C C . ARG A 1 281 ? -11.474 14.058 9.956 1.00 96.56 281 ARG A C 1
ATOM 2206 O O . ARG A 1 281 ? -12.502 13.471 10.294 1.00 96.56 281 ARG A O 1
ATOM 2213 N N . VAL A 1 282 ? -11.491 15.187 9.244 1.00 96.75 282 VAL A N 1
ATOM 2214 C CA . VAL A 1 282 ? -12.718 15.858 8.786 1.00 96.75 282 VAL A CA 1
ATOM 2215 C C . VAL A 1 282 ? -13.440 15.040 7.711 1.00 96.75 282 VAL A C 1
ATOM 2217 O O . VAL A 1 282 ? -14.659 14.902 7.790 1.00 96.75 282 VAL A O 1
ATOM 2220 N N . ALA A 1 283 ? -12.728 14.447 6.748 1.00 95.31 283 ALA A N 1
ATOM 2221 C CA . ALA A 1 283 ? -13.336 13.616 5.709 1.00 95.31 283 ALA A CA 1
ATOM 2222 C C . ALA A 1 283 ? -14.059 12.392 6.300 1.00 95.31 283 ALA A C 1
ATOM 2224 O O . ALA A 1 283 ? -15.213 12.140 5.950 1.00 95.31 283 ALA A O 1
ATOM 2225 N N . VAL A 1 284 ? -13.444 11.685 7.259 1.00 96.75 284 VAL A N 1
ATOM 2226 C CA . VAL A 1 284 ? -14.094 10.577 7.985 1.00 96.75 284 VAL A CA 1
ATOM 2227 C C . VAL A 1 284 ? -15.345 11.066 8.725 1.00 96.75 284 VAL A C 1
ATOM 2229 O O . VAL A 1 284 ? -16.409 10.466 8.588 1.00 96.75 284 VAL A O 1
ATOM 2232 N N . GLU A 1 285 ? -15.262 12.180 9.457 1.00 97.06 285 GLU A N 1
ATOM 2233 C CA . GLU A 1 285 ? -16.407 12.771 10.169 1.00 97.06 285 GLU A CA 1
ATOM 2234 C C . GLU A 1 285 ? -17.582 13.104 9.222 1.00 97.06 285 GLU A C 1
ATOM 2236 O O . GLU A 1 285 ? -18.738 12.802 9.531 1.00 97.06 285 GLU A O 1
ATOM 2241 N N . GLN A 1 286 ? -17.295 13.668 8.044 1.00 95.94 286 GLN A N 1
ATOM 2242 C CA . GLN A 1 286 ? -18.295 13.992 7.020 1.00 95.94 286 GLN A CA 1
ATOM 2243 C C . GLN A 1 286 ? -18.929 12.745 6.387 1.00 95.94 286 GLN A C 1
ATOM 2245 O O . GLN A 1 286 ? -20.140 12.722 6.171 1.00 95.94 286 GLN A O 1
ATOM 2250 N N . MET A 1 287 ? -18.156 11.687 6.125 1.00 95.00 287 MET A N 1
ATOM 2251 C CA . MET A 1 287 ? -18.701 10.430 5.595 1.00 95.00 287 MET A CA 1
ATOM 2252 C C . MET A 1 287 ? -19.648 9.744 6.583 1.00 95.00 287 MET A C 1
ATOM 2254 O O . MET A 1 287 ? -20.662 9.187 6.168 1.00 95.00 287 MET A O 1
ATOM 2258 N N . LEU A 1 288 ? -19.362 9.810 7.889 1.00 95.81 288 LEU A N 1
ATOM 2259 C CA . LEU A 1 288 ? -20.286 9.311 8.911 1.00 95.81 288 LEU A CA 1
ATOM 2260 C C . LEU A 1 288 ? -21.585 10.133 8.933 1.00 95.81 288 LEU A C 1
ATOM 2262 O O . LEU A 1 288 ? -22.669 9.555 9.012 1.00 95.81 288 LEU A O 1
ATOM 2266 N N . LYS A 1 289 ? -21.503 11.464 8.791 1.00 96.25 289 LYS A N 1
ATOM 2267 C CA . LYS A 1 289 ? -22.688 12.331 8.656 1.00 96.25 289 LYS A CA 1
ATOM 2268 C C . LYS A 1 289 ? -23.521 11.938 7.425 1.00 96.25 289 LYS A C 1
ATOM 2270 O O . LYS A 1 289 ? -24.721 11.716 7.557 1.00 96.25 289 LYS A O 1
ATOM 2275 N N . GLU A 1 290 ? -22.895 11.694 6.271 1.00 93.38 290 GLU A N 1
ATOM 2276 C CA . GLU A 1 290 ? -23.593 11.221 5.063 1.00 93.38 290 GLU A CA 1
ATOM 2277 C C . GLU A 1 290 ? -24.223 9.824 5.219 1.00 93.38 290 GLU A C 1
ATOM 2279 O O . GLU A 1 290 ? -25.373 9.628 4.820 1.00 93.38 290 GLU A O 1
ATOM 2284 N N . LEU A 1 291 ? -23.526 8.858 5.830 1.00 91.88 291 LEU A N 1
ATOM 2285 C CA . LEU A 1 291 ? -24.066 7.517 6.112 1.00 91.88 291 LEU A CA 1
ATOM 2286 C C . LEU A 1 291 ? -25.370 7.585 6.922 1.00 91.88 291 LEU A C 1
ATOM 2288 O O . LEU A 1 291 ? -26.323 6.856 6.634 1.00 91.88 291 LEU A O 1
ATOM 2292 N N . LYS A 1 292 ? -25.447 8.507 7.887 1.00 92.12 292 LYS A N 1
ATOM 2293 C CA . LYS A 1 292 ? -26.676 8.793 8.634 1.00 92.12 292 LYS A CA 1
ATOM 2294 C C . LYS A 1 292 ? -27.725 9.527 7.793 1.00 92.12 292 LYS A C 1
ATOM 2296 O O . LYS A 1 292 ? -28.890 9.141 7.801 1.00 92.12 292 LYS A O 1
ATOM 2301 N N . GLU A 1 293 ? -27.354 10.615 7.131 1.00 93.00 293 GLU A N 1
ATOM 2302 C CA . GLU A 1 293 ? -28.313 11.570 6.556 1.00 93.00 293 GLU A CA 1
ATOM 2303 C C . GLU A 1 293 ? -28.872 11.118 5.202 1.00 93.00 293 GLU A C 1
ATOM 2305 O O . GLU A 1 293 ? -30.082 11.194 4.975 1.00 93.00 293 GLU A O 1
ATOM 2310 N N . ARG A 1 294 ? -28.005 10.607 4.321 1.00 90.56 294 ARG A N 1
ATOM 2311 C CA . ARG A 1 294 ? -28.354 10.136 2.974 1.00 90.56 294 ARG A CA 1
ATOM 2312 C C . ARG A 1 294 ? -28.874 8.703 3.009 1.00 90.56 294 ARG A C 1
ATOM 2314 O O . ARG A 1 294 ? -29.973 8.443 2.528 1.00 90.56 294 ARG A O 1
ATOM 2321 N N . PHE A 1 295 ? -28.104 7.795 3.608 1.00 87.25 295 PHE A N 1
ATOM 2322 C CA . PHE A 1 295 ? -28.376 6.352 3.572 1.00 87.25 295 PHE A CA 1
ATOM 2323 C C . PHE A 1 295 ? -29.186 5.833 4.768 1.00 87.25 295 PHE A C 1
ATOM 2325 O O . PHE A 1 295 ? -29.612 4.682 4.766 1.00 87.25 295 PHE A O 1
ATOM 2332 N N . ARG A 1 296 ? -29.442 6.677 5.781 1.00 86.50 296 ARG A N 1
ATOM 2333 C CA . ARG A 1 296 ? -30.227 6.337 6.987 1.00 86.50 296 ARG A CA 1
ATOM 2334 C C . ARG A 1 296 ? -29.679 5.142 7.770 1.00 86.50 296 ARG A C 1
ATOM 2336 O O . ARG A 1 296 ? -30.432 4.495 8.500 1.00 86.50 296 ARG A O 1
ATOM 2343 N N . VAL A 1 297 ? -28.374 4.880 7.656 1.00 84.88 297 VAL A N 1
ATOM 2344 C CA . VAL A 1 297 ? -27.692 3.833 8.422 1.00 84.88 297 VAL A CA 1
ATOM 2345 C C . VAL A 1 297 ? -27.878 4.113 9.905 1.00 84.88 297 VAL A C 1
ATOM 2347 O O . VAL A 1 297 ? -27.607 5.221 10.379 1.00 84.88 297 VAL A O 1
ATOM 2350 N N . LEU A 1 298 ? -28.303 3.095 10.654 1.00 86.31 298 LEU A N 1
ATOM 2351 C CA . LEU A 1 298 ? -28.297 3.156 12.110 1.00 86.31 298 LEU A CA 1
ATOM 2352 C C . LEU A 1 298 ? -26.847 3.071 12.601 1.00 86.31 298 LEU A C 1
ATOM 2354 O O . LEU A 1 298 ? -26.365 1.994 12.950 1.00 86.31 298 LEU A O 1
ATOM 2358 N N . LEU A 1 299 ? -26.146 4.209 12.597 1.00 92.44 299 LEU A N 1
ATOM 2359 C CA . LEU A 1 299 ? -24.776 4.281 13.090 1.00 92.44 299 LEU A CA 1
ATOM 2360 C C . LEU A 1 299 ? -24.730 3.797 14.552 1.00 92.44 299 LEU A C 1
ATOM 2362 O O . LEU A 1 299 ? -25.474 4.322 15.386 1.00 92.44 299 LEU A O 1
ATOM 2366 N N . PRO A 1 300 ? -23.873 2.822 14.883 1.00 94.94 300 PRO A N 1
ATOM 2367 C CA . PRO A 1 300 ? -23.652 2.408 16.258 1.00 94.94 300 PRO A CA 1
ATOM 2368 C C . PRO A 1 300 ? -22.810 3.449 17.005 1.00 94.94 300 PRO A C 1
ATOM 2370 O O . PRO A 1 300 ? -22.048 4.204 16.399 1.00 94.94 300 PRO A O 1
ATOM 2373 N N . ASP A 1 301 ? -22.907 3.457 18.334 1.00 95.81 301 ASP A N 1
ATOM 2374 C CA . ASP A 1 301 ? -22.015 4.254 19.177 1.00 95.81 301 ASP A CA 1
ATOM 2375 C C . ASP A 1 301 ? -20.579 3.733 19.024 1.00 95.81 301 ASP A C 1
ATOM 2377 O O . ASP A 1 301 ? -20.288 2.561 19.283 1.00 95.81 301 ASP A O 1
ATOM 2381 N N . VAL A 1 302 ? -19.686 4.605 18.557 1.00 96.31 302 VAL A N 1
ATOM 2382 C CA . VAL A 1 302 ? -18.318 4.255 18.172 1.00 96.31 302 VAL A CA 1
ATOM 2383 C C . VAL A 1 302 ? -17.386 5.441 18.399 1.00 96.31 302 VAL A C 1
ATOM 2385 O O . VAL A 1 302 ? -17.782 6.599 18.270 1.00 96.31 302 VAL A O 1
ATOM 2388 N N . ASP A 1 303 ? -16.130 5.149 18.713 1.00 97.00 303 ASP A N 1
ATOM 2389 C CA . ASP A 1 303 ? -15.060 6.134 18.810 1.00 97.00 303 ASP A CA 1
ATOM 2390 C C . ASP A 1 303 ? -13.872 5.655 17.964 1.00 97.00 303 ASP A C 1
ATOM 2392 O O . ASP A 1 303 ? -13.410 4.517 18.099 1.00 97.00 303 ASP A O 1
ATOM 2396 N N . LEU A 1 304 ? -13.390 6.535 17.087 1.00 98.25 304 LEU A N 1
ATOM 2397 C CA . LEU A 1 304 ? -12.259 6.317 16.188 1.00 98.25 304 LEU A CA 1
ATOM 2398 C C . LEU A 1 304 ? -11.171 7.340 16.529 1.00 98.25 304 LEU A C 1
ATOM 2400 O O . LEU A 1 304 ? -11.461 8.536 16.596 1.00 98.25 304 LEU A O 1
ATOM 2404 N N . ILE A 1 305 ? -9.925 6.899 16.720 1.00 98.44 305 ILE A N 1
ATOM 2405 C CA . ILE A 1 305 ? -8.777 7.812 16.802 1.00 98.44 305 ILE A CA 1
ATOM 2406 C C . ILE A 1 305 ? -8.032 7.783 15.471 1.00 98.44 305 ILE A C 1
ATOM 2408 O O . ILE A 1 305 ? -7.364 6.804 15.145 1.00 98.44 305 ILE A O 1
ATOM 2412 N N . ILE A 1 306 ? -8.173 8.856 14.703 1.00 98.31 306 ILE A N 1
ATOM 2413 C CA . ILE A 1 306 ? -7.597 9.024 13.372 1.00 98.31 306 ILE A CA 1
ATOM 2414 C C . ILE A 1 306 ? -6.139 9.462 13.506 1.00 98.31 306 ILE A C 1
ATOM 2416 O O . ILE A 1 306 ? -5.854 10.444 14.189 1.00 98.31 306 ILE A O 1
ATOM 2420 N N . ASN A 1 307 ? -5.229 8.755 12.843 1.00 97.50 307 ASN A N 1
ATOM 2421 C CA . ASN A 1 307 ? -3.857 9.185 12.606 1.00 97.50 307 ASN A CA 1
ATOM 2422 C C . ASN A 1 307 ? -3.785 9.991 11.304 1.00 97.50 307 ASN A C 1
ATOM 2424 O O . ASN A 1 307 ? -4.226 9.524 10.253 1.00 97.50 307 ASN A O 1
ATOM 2428 N N . THR A 1 308 ? -3.198 11.181 11.375 1.00 94.25 308 THR A N 1
ATOM 2429 C CA . THR A 1 308 ? -3.098 12.132 10.258 1.00 94.25 308 THR A CA 1
ATOM 2430 C C . THR A 1 308 ? -1.706 12.158 9.613 1.00 94.25 308 THR A C 1
ATOM 2432 O O . THR A 1 308 ? -1.433 13.013 8.774 1.00 94.25 308 THR A O 1
ATOM 2435 N N . LEU A 1 309 ? -0.803 11.259 10.023 1.00 91.50 309 LEU A N 1
ATOM 2436 C CA . LEU A 1 309 ? 0.591 11.182 9.570 1.00 91.50 309 LEU A CA 1
ATOM 2437 C C . LEU A 1 309 ? 0.833 9.956 8.668 1.00 91.50 309 LEU A C 1
ATOM 2439 O O . LEU A 1 309 ? 0.116 8.958 8.746 1.00 91.50 309 LEU A O 1
ATOM 2443 N N . GLU A 1 310 ? 1.856 10.028 7.808 1.00 86.50 310 GLU A N 1
ATOM 2444 C CA . GLU A 1 310 ? 2.185 8.976 6.827 1.00 86.50 310 GLU A CA 1
ATOM 2445 C C . GLU A 1 310 ? 2.649 7.658 7.469 1.00 86.50 310 GLU A C 1
ATOM 2447 O O . GLU A 1 310 ? 2.450 6.579 6.897 1.00 86.50 310 GLU A O 1
ATOM 2452 N N . GLU A 1 311 ? 3.320 7.725 8.623 1.00 90.25 311 GLU A N 1
ATOM 2453 C CA . GLU A 1 311 ? 3.771 6.547 9.359 1.00 90.25 311 GLU A CA 1
ATOM 2454 C C . GLU A 1 311 ? 2.680 5.948 10.272 1.00 90.25 311 GLU A C 1
ATOM 2456 O O . GLU A 1 311 ? 2.018 6.679 11.019 1.00 90.25 311 GLU A O 1
ATOM 2461 N N . PRO A 1 312 ? 2.533 4.606 10.286 1.00 94.25 312 PRO A N 1
ATOM 2462 C CA . PRO A 1 312 ? 1.682 3.905 11.243 1.00 94.25 312 PRO A CA 1
ATOM 2463 C C . PRO A 1 312 ? 2.249 3.972 12.669 1.00 94.25 312 PRO A C 1
ATOM 2465 O O . PRO A 1 312 ? 3.441 4.200 12.893 1.00 94.25 312 PRO A O 1
ATOM 2468 N N . ARG A 1 313 ? 1.373 3.779 13.655 1.00 95.94 313 ARG A N 1
ATOM 2469 C CA . ARG A 1 313 ? 1.551 4.271 15.029 1.00 95.94 313 ARG A CA 1
ATOM 2470 C C . ARG A 1 313 ? 1.680 3.176 16.077 1.00 95.94 313 ARG A C 1
ATOM 2472 O O . ARG A 1 313 ? 2.197 3.451 17.159 1.00 95.94 313 ARG A O 1
ATOM 2479 N N . VAL A 1 314 ? 1.195 1.965 15.804 1.00 97.44 314 VAL A N 1
ATOM 2480 C CA . VAL A 1 314 ? 1.022 0.918 16.822 1.00 97.44 314 VAL A CA 1
ATOM 2481 C C . VAL A 1 314 ? 1.814 -0.333 16.455 1.00 97.44 314 VAL A C 1
ATOM 2483 O O . VAL A 1 314 ? 1.389 -1.157 15.642 1.00 97.44 314 VAL A O 1
ATOM 2486 N N . ILE A 1 315 ? 2.971 -0.499 17.095 1.00 96.62 315 ILE A N 1
ATOM 2487 C CA . ILE A 1 315 ? 3.820 -1.685 16.955 1.00 96.62 315 ILE A CA 1
ATOM 2488 C C . ILE A 1 315 ? 3.329 -2.731 17.958 1.00 96.62 315 ILE A C 1
ATOM 2490 O O . ILE A 1 315 ? 3.610 -2.644 19.153 1.00 96.62 315 ILE A O 1
ATOM 2494 N N . LEU A 1 316 ? 2.591 -3.731 17.477 1.00 96.06 316 LEU A N 1
ATOM 2495 C CA . LEU A 1 316 ? 2.131 -4.860 18.287 1.00 96.06 316 LEU A CA 1
ATOM 2496 C C . LEU A 1 316 ? 3.190 -5.970 18.280 1.00 96.06 316 LEU A C 1
ATOM 2498 O O . LEU A 1 316 ? 3.369 -6.582 17.226 1.00 96.06 316 LEU A O 1
ATOM 2502 N N . PRO A 1 317 ? 3.864 -6.283 19.407 1.00 96.19 317 PRO A N 1
ATOM 2503 C CA . PRO A 1 317 ? 4.908 -7.304 19.422 1.00 96.19 317 PRO A CA 1
ATOM 2504 C C . PRO A 1 317 ? 4.392 -8.670 18.959 1.00 96.19 317 PRO A C 1
ATOM 2506 O O . PRO A 1 317 ? 3.282 -9.068 19.325 1.00 96.19 317 PRO A O 1
ATOM 2509 N N . GLY A 1 318 ? 5.192 -9.404 18.180 1.00 95.69 318 GLY A N 1
ATOM 2510 C CA . GLY A 1 318 ? 4.771 -10.655 17.536 1.00 95.69 318 GLY A CA 1
ATOM 2511 C C . GLY A 1 318 ? 4.298 -11.729 18.524 1.00 95.69 318 GLY A C 1
ATOM 2512 O O . GLY A 1 318 ? 3.339 -12.454 18.258 1.00 95.69 318 GLY A O 1
ATOM 2513 N N . GLU A 1 319 ? 4.912 -11.782 19.706 1.00 95.38 319 GLU A N 1
ATOM 2514 C CA . GLU A 1 319 ? 4.504 -12.609 20.844 1.00 95.38 319 GLU A CA 1
ATOM 2515 C C . GLU A 1 319 ? 3.093 -12.251 21.337 1.00 95.38 319 GLU A C 1
ATOM 2517 O O . GLU A 1 319 ? 2.243 -13.128 21.510 1.00 95.38 319 GLU A O 1
ATOM 2522 N N . THR A 1 320 ? 2.827 -10.955 21.520 1.00 95.88 320 THR A N 1
ATOM 2523 C CA . THR A 1 320 ? 1.536 -10.420 21.974 1.00 95.88 320 THR A CA 1
ATOM 2524 C C . THR A 1 320 ? 0.456 -10.639 20.918 1.00 95.88 320 THR A C 1
ATOM 2526 O O . THR A 1 320 ? -0.637 -11.098 21.254 1.00 95.88 320 THR A O 1
ATOM 2529 N N . ARG A 1 321 ? 0.769 -10.403 19.634 1.00 96.00 321 ARG A N 1
ATOM 2530 C CA . ARG A 1 321 ? -0.105 -10.728 18.497 1.00 96.00 321 ARG A CA 1
ATOM 2531 C C . ARG A 1 321 ? -0.490 -12.204 18.516 1.00 96.00 321 ARG A C 1
ATOM 2533 O O . ARG A 1 321 ? -1.677 -12.523 18.545 1.00 96.00 321 ARG A O 1
ATOM 2540 N N . HIS A 1 322 ? 0.491 -13.106 18.571 1.00 96.00 322 HIS A N 1
ATOM 2541 C CA . HIS A 1 322 ? 0.234 -14.546 18.581 1.00 96.00 322 HIS A CA 1
ATOM 2542 C C . HIS A 1 322 ? -0.631 -14.972 19.778 1.00 96.00 322 HIS A C 1
ATOM 2544 O O . HIS A 1 322 ? -1.563 -15.761 19.610 1.00 96.00 322 HIS A O 1
ATOM 2550 N N . ALA A 1 323 ? -0.361 -14.443 20.976 1.00 96.88 323 ALA A N 1
ATOM 2551 C CA . ALA A 1 323 ? -1.142 -14.740 22.175 1.00 96.88 323 ALA A CA 1
ATOM 2552 C C . ALA A 1 323 ? -2.606 -14.280 22.048 1.00 96.88 323 ALA A C 1
ATOM 2554 O O . ALA A 1 323 ? -3.520 -15.064 22.313 1.00 96.88 323 ALA A O 1
ATOM 2555 N N . LEU A 1 324 ? -2.837 -13.045 21.594 1.00 97.19 324 LEU A N 1
ATOM 2556 C CA . LEU A 1 324 ? -4.178 -12.483 21.418 1.00 97.19 324 LEU A CA 1
ATOM 2557 C C . LEU A 1 324 ? -4.966 -13.186 20.306 1.00 97.19 324 LEU A C 1
ATOM 2559 O O . LEU A 1 324 ? -6.120 -13.547 20.517 1.00 97.19 324 LEU A O 1
ATOM 2563 N N . GLU A 1 325 ? -4.346 -13.479 19.163 1.00 96.06 325 GLU A N 1
ATOM 2564 C CA . GLU A 1 325 ? -4.999 -14.238 18.091 1.00 96.06 325 GLU A CA 1
ATOM 2565 C C . GLU A 1 325 ? -5.263 -15.708 18.486 1.00 96.06 325 GLU A C 1
ATOM 2567 O O . GLU A 1 325 ? -6.233 -16.319 18.036 1.00 96.06 325 GLU A O 1
ATOM 2572 N N . SER A 1 326 ? -4.439 -16.292 19.365 1.00 96.88 326 SER A N 1
ATOM 2573 C CA . SER A 1 326 ? -4.669 -17.629 19.938 1.00 96.88 326 SER A CA 1
ATOM 2574 C C . SER A 1 326 ? -5.864 -17.649 20.899 1.00 96.88 326 SER A C 1
ATOM 2576 O O . SER A 1 326 ? -6.597 -18.638 20.943 1.00 96.88 326 SER A O 1
ATOM 2578 N N . LEU A 1 327 ? -6.105 -16.554 21.628 1.00 96.75 327 LEU A N 1
ATOM 2579 C CA . LEU A 1 327 ? -7.312 -16.352 22.438 1.00 96.75 327 LEU A CA 1
ATOM 2580 C C . LEU A 1 327 ? -8.547 -16.093 21.557 1.00 96.75 327 LEU A C 1
ATOM 2582 O O . LEU A 1 327 ? -9.579 -16.732 21.759 1.00 96.75 327 LEU A O 1
ATOM 2586 N N . ALA A 1 328 ? -8.411 -15.272 20.511 1.00 95.06 328 ALA A N 1
ATOM 2587 C CA . ALA A 1 328 ? -9.459 -15.002 19.526 1.00 95.06 328 ALA A CA 1
ATOM 2588 C C . ALA A 1 328 ? -9.987 -16.279 18.850 1.00 95.06 328 ALA A C 1
ATOM 2590 O O . ALA A 1 328 ? -11.200 -16.490 18.798 1.00 95.06 328 ALA A O 1
ATOM 2591 N N . ARG A 1 329 ? -9.091 -17.171 18.394 1.00 93.69 329 ARG A N 1
ATOM 2592 C CA . ARG A 1 329 ? -9.453 -18.487 17.824 1.00 93.69 329 ARG A CA 1
ATOM 2593 C C . ARG A 1 329 ? -10.157 -19.407 18.829 1.00 93.69 329 ARG A C 1
ATOM 2595 O O . ARG A 1 329 ? -10.949 -20.255 18.435 1.00 93.69 329 ARG A O 1
ATOM 2602 N N . LYS A 1 330 ? -9.897 -19.231 20.129 1.00 94.25 330 LYS A N 1
ATOM 2603 C CA . LYS A 1 330 ? -10.557 -19.958 21.229 1.00 94.25 330 LYS A CA 1
ATOM 2604 C C . LYS A 1 330 ? -11.848 -19.287 21.716 1.00 94.25 330 LYS A C 1
ATOM 2606 O O . LYS A 1 330 ? -12.429 -19.782 22.676 1.00 94.25 330 LYS A O 1
ATOM 2611 N N . LYS A 1 331 ? -12.278 -18.181 21.087 1.00 92.38 331 LYS A N 1
ATOM 2612 C CA . LYS A 1 331 ? -13.435 -17.355 21.489 1.00 92.38 331 LYS A CA 1
ATOM 2613 C C . LYS A 1 331 ? -13.371 -16.992 22.980 1.00 92.38 331 LYS A C 1
ATOM 2615 O O . LYS A 1 331 ? -14.260 -17.293 23.770 1.00 92.38 331 LYS A O 1
ATOM 2620 N N . SER A 1 332 ? -12.229 -16.426 23.372 1.00 94.25 332 SER A N 1
ATOM 2621 C CA . SER A 1 332 ? -11.887 -16.091 24.754 1.00 94.25 332 SER A CA 1
ATOM 2622 C C . SER A 1 332 ? -11.063 -14.802 24.812 1.00 94.25 332 SER A C 1
ATOM 2624 O O . SER A 1 332 ? -10.399 -14.446 23.840 1.00 94.25 332 SER A O 1
ATOM 2626 N N . THR A 1 333 ? -11.068 -14.116 25.957 1.00 95.50 333 THR A N 1
ATOM 2627 C CA . THR A 1 333 ? -10.322 -12.863 26.170 1.00 95.50 333 THR A CA 1
ATOM 2628 C C . THR A 1 333 ? -9.312 -12.990 27.307 1.00 95.50 333 THR A C 1
ATOM 2630 O O . THR A 1 333 ? -9.508 -13.750 28.259 1.00 95.50 333 THR A O 1
ATOM 2633 N N . ARG A 1 334 ? -8.218 -12.221 27.238 1.00 95.00 334 ARG A N 1
ATOM 2634 C CA . ARG A 1 334 ? -7.235 -12.138 28.329 1.00 95.00 334 ARG A CA 1
ATOM 2635 C C . ARG A 1 334 ? -7.831 -11.481 29.592 1.00 95.00 334 ARG A C 1
ATOM 2637 O O . ARG A 1 334 ? -8.833 -10.763 29.494 1.00 95.00 334 ARG A O 1
ATOM 2644 N N . PRO A 1 335 ? -7.239 -11.683 30.789 1.00 93.31 335 PRO A N 1
ATOM 2645 C CA . PRO A 1 335 ? -7.476 -10.810 31.943 1.00 93.31 335 PRO A CA 1
ATOM 2646 C C . PRO A 1 335 ? -7.311 -9.331 31.548 1.00 93.31 335 PRO A C 1
ATOM 2648 O O . PRO A 1 335 ? -6.411 -9.053 30.753 1.00 93.31 335 PRO A O 1
ATOM 2651 N N . PRO A 1 336 ? -8.146 -8.402 32.055 1.00 88.94 336 PRO A N 1
ATOM 2652 C CA . PRO A 1 336 ? -8.101 -7.016 31.609 1.00 88.94 336 PRO A CA 1
ATOM 2653 C C . PRO A 1 336 ? -6.790 -6.348 32.036 1.00 88.94 336 PRO A C 1
ATOM 2655 O O . PRO A 1 336 ? -6.313 -6.591 33.147 1.00 88.94 336 PRO A O 1
ATOM 2658 N N . GLN A 1 337 ? -6.213 -5.517 31.166 1.00 89.56 337 GLN A N 1
ATOM 2659 C CA . GLN A 1 337 ? -4.974 -4.783 31.451 1.00 89.56 337 GLN A CA 1
ATOM 2660 C C . GLN A 1 337 ? -5.093 -3.294 31.112 1.00 89.56 337 GLN A C 1
ATOM 2662 O O . GLN A 1 337 ? -5.203 -2.925 29.941 1.00 89.56 337 GLN A O 1
ATOM 2667 N N . THR A 1 338 ? -4.986 -2.456 32.145 1.00 86.06 338 THR A N 1
ATOM 2668 C CA . THR A 1 338 ? -4.783 -1.006 32.039 1.00 86.06 338 THR A CA 1
ATOM 2669 C C . THR A 1 338 ? -3.343 -0.726 31.598 1.00 86.06 338 THR A C 1
ATOM 2671 O O . THR A 1 338 ? -2.404 -0.831 32.389 1.00 86.06 338 THR A O 1
ATOM 2674 N N . GLU A 1 339 ? -3.161 -0.363 30.331 1.00 89.38 339 GLU A N 1
ATOM 2675 C CA . GLU A 1 339 ? -1.882 0.069 29.752 1.00 89.38 339 GLU A CA 1
ATOM 2676 C C . GLU A 1 339 ? -2.011 1.520 29.272 1.00 89.38 339 GLU A C 1
ATOM 2678 O O . GLU A 1 339 ? -2.933 1.844 28.525 1.00 89.38 339 GLU A O 1
ATOM 2683 N N . LYS A 1 340 ? -1.073 2.395 29.658 1.00 92.62 340 LYS A N 1
ATOM 2684 C CA . LYS A 1 340 ? -1.065 3.791 29.196 1.00 92.62 340 LYS A CA 1
ATOM 2685 C C . LYS A 1 340 ? -0.548 3.898 27.766 1.00 92.62 340 LYS A C 1
ATOM 2687 O O . LYS A 1 340 ? 0.581 3.487 27.487 1.00 92.62 340 LYS A O 1
ATOM 2692 N N . ALA A 1 341 ? -1.325 4.534 26.893 1.00 94.56 341 ALA A N 1
ATOM 2693 C CA . ALA A 1 341 ? -0.919 4.828 25.522 1.00 94.56 341 ALA A CA 1
ATOM 2694 C C . ALA A 1 341 ? 0.255 5.825 25.506 1.00 94.56 341 ALA A C 1
ATOM 2696 O O . ALA A 1 341 ? 0.079 7.029 25.683 1.00 94.56 341 ALA A O 1
ATOM 2697 N N . THR A 1 342 ? 1.471 5.306 25.324 1.00 95.38 342 THR A N 1
ATOM 2698 C CA . THR A 1 342 ? 2.718 6.078 25.424 1.00 95.38 342 THR A CA 1
ATOM 2699 C C . THR A 1 342 ? 3.379 6.161 24.053 1.00 95.38 342 THR A C 1
ATOM 2701 O O . THR A 1 342 ? 4.161 5.288 23.682 1.00 95.38 342 THR A O 1
ATOM 2704 N N . PHE A 1 343 ? 3.044 7.205 23.293 1.00 96.12 343 PHE A N 1
ATOM 2705 C CA . PHE A 1 343 ? 3.661 7.477 21.995 1.00 96.12 343 PHE A CA 1
ATOM 2706 C C . PHE A 1 343 ? 5.013 8.175 22.176 1.00 96.12 343 PHE A C 1
ATOM 2708 O O . PHE A 1 343 ? 5.115 9.153 22.921 1.00 96.12 343 PHE A O 1
ATOM 2715 N N . ARG A 1 344 ? 6.053 7.668 21.509 1.00 94.44 344 ARG A N 1
ATOM 2716 C CA . ARG A 1 344 ? 7.416 8.214 21.548 1.00 94.44 344 ARG A CA 1
ATOM 2717 C C . ARG A 1 344 ? 8.018 8.332 20.140 1.00 94.44 344 ARG A C 1
ATOM 2719 O O . ARG A 1 344 ? 7.892 7.387 19.358 1.00 94.44 344 ARG A O 1
ATOM 2726 N N . PRO A 1 345 ? 8.712 9.437 19.803 1.00 93.81 345 PRO A N 1
ATOM 2727 C CA . PRO A 1 345 ? 9.487 9.522 18.569 1.00 93.81 345 PRO A CA 1
ATOM 2728 C C . PRO A 1 345 ? 10.663 8.537 18.602 1.00 93.81 345 PRO A C 1
ATOM 2730 O O . PRO A 1 345 ? 11.220 8.247 19.664 1.00 93.81 345 PRO A O 1
ATOM 2733 N N . LEU A 1 346 ? 11.080 8.059 17.428 1.00 92.25 346 LEU A N 1
ATOM 2734 C CA . LEU A 1 346 ? 12.226 7.155 17.279 1.00 92.25 346 LEU A CA 1
ATOM 2735 C C . LEU A 1 346 ? 13.549 7.747 17.812 1.00 92.25 346 LEU A C 1
ATOM 2737 O O . LEU A 1 346 ? 14.375 7.023 18.379 1.00 92.25 346 LEU A O 1
ATOM 2741 N N . GLY A 1 347 ? 13.747 9.059 17.654 1.00 89.69 347 GLY A N 1
ATOM 2742 C CA . GLY A 1 347 ? 14.987 9.741 18.031 1.00 89.69 347 GLY A CA 1
ATOM 2743 C C . GLY A 1 347 ? 16.186 9.210 17.239 1.00 89.69 347 GLY A C 1
ATOM 2744 O O . GLY A 1 347 ? 16.101 9.022 16.032 1.00 89.69 347 GLY A O 1
ATOM 2745 N N . SER A 1 348 ? 17.298 8.935 17.923 1.00 88.44 348 SER A N 1
ATOM 2746 C CA . SER A 1 348 ? 18.503 8.322 17.338 1.00 88.44 348 SER A CA 1
ATOM 2747 C C . SER A 1 348 ? 18.489 6.782 17.334 1.00 88.44 348 SER A C 1
ATOM 2749 O O . SER A 1 348 ? 19.521 6.154 17.093 1.00 88.44 348 SER A O 1
ATOM 2751 N N . THR A 1 349 ? 17.347 6.150 17.623 1.00 92.81 349 THR A N 1
ATOM 2752 C CA . THR A 1 349 ? 17.224 4.684 17.639 1.00 92.81 349 THR A CA 1
ATOM 2753 C C . THR A 1 349 ? 17.217 4.131 16.211 1.00 92.81 349 THR A C 1
ATOM 2755 O O . THR A 1 349 ? 16.550 4.674 15.339 1.00 92.81 349 THR A O 1
ATOM 2758 N N . ASN A 1 350 ? 17.907 3.013 15.960 1.00 94.25 350 ASN A N 1
ATOM 2759 C CA . ASN A 1 350 ? 17.805 2.291 14.686 1.00 94.25 350 ASN A CA 1
ATOM 2760 C C . ASN A 1 350 ? 16.338 1.864 14.437 1.00 94.25 350 ASN A C 1
ATOM 2762 O O . ASN A 1 350 ? 15.757 1.170 15.268 1.00 94.25 350 ASN A O 1
ATOM 2766 N N . ALA A 1 351 ? 15.734 2.276 13.316 1.00 95.44 351 ALA A N 1
ATOM 2767 C CA . ALA A 1 351 ? 14.304 2.062 13.072 1.00 95.44 351 ALA A CA 1
ATOM 2768 C C . ALA A 1 351 ? 13.940 0.571 12.995 1.00 95.44 351 ALA A C 1
ATOM 2770 O O . ALA A 1 351 ? 13.013 0.115 13.669 1.00 95.44 351 ALA A O 1
ATOM 2771 N N . PHE A 1 352 ? 14.713 -0.213 12.237 1.00 96.56 352 PHE A N 1
ATOM 2772 C CA . PHE A 1 352 ? 14.518 -1.658 12.127 1.00 96.56 352 PHE A CA 1
ATOM 2773 C C . PHE A 1 352 ? 14.578 -2.371 13.486 1.00 96.56 352 PHE A C 1
ATOM 2775 O O . PHE A 1 352 ? 13.779 -3.275 13.720 1.00 96.56 352 PHE A O 1
ATOM 2782 N N . SER A 1 353 ? 15.457 -1.952 14.406 1.00 96.19 353 SER A N 1
ATOM 2783 C CA . SER A 1 353 ? 15.609 -2.582 15.728 1.00 96.19 353 SER A CA 1
ATOM 2784 C C . SER A 1 353 ? 14.354 -2.501 16.597 1.00 96.19 353 SER A C 1
ATOM 2786 O O . SER A 1 353 ? 14.132 -3.402 17.405 1.00 96.19 353 SER A O 1
ATOM 2788 N N . VAL A 1 354 ? 13.530 -1.470 16.384 1.00 95.75 354 VAL A N 1
ATOM 2789 C CA . VAL A 1 354 ? 12.216 -1.294 17.009 1.00 95.75 354 VAL A CA 1
ATOM 2790 C C . VAL A 1 354 ? 11.136 -2.008 16.199 1.00 95.75 354 VAL A C 1
ATOM 2792 O O . VAL A 1 354 ? 10.424 -2.854 16.733 1.00 95.75 354 VAL A O 1
ATOM 2795 N N . ILE A 1 355 ? 11.011 -1.695 14.903 1.00 96.31 355 ILE A N 1
ATOM 2796 C CA . ILE A 1 355 ? 9.876 -2.148 14.080 1.00 96.31 355 ILE A CA 1
ATOM 2797 C C . ILE A 1 355 ? 9.845 -3.677 13.973 1.00 96.31 355 ILE A C 1
ATOM 2799 O O . ILE A 1 355 ? 8.771 -4.280 14.019 1.00 96.31 355 ILE A O 1
ATOM 2803 N N . ARG A 1 356 ? 11.015 -4.331 13.932 1.00 96.88 356 ARG A N 1
ATOM 2804 C CA . ARG A 1 356 ? 11.119 -5.796 13.906 1.00 96.88 356 ARG A CA 1
ATOM 2805 C C . ARG A 1 356 ? 10.470 -6.487 15.103 1.00 96.88 356 ARG A C 1
ATOM 2807 O O . ARG A 1 356 ? 10.167 -7.665 14.977 1.00 96.88 356 ARG A O 1
ATOM 2814 N N . ASN A 1 357 ? 10.201 -5.801 16.221 1.00 96.19 357 ASN A N 1
ATOM 2815 C CA . ASN A 1 357 ? 9.473 -6.379 17.359 1.00 96.19 357 ASN A CA 1
ATOM 2816 C C . ASN A 1 357 ? 8.068 -6.875 16.972 1.00 96.19 357 ASN A C 1
ATOM 2818 O O . ASN A 1 357 ? 7.579 -7.815 17.595 1.00 96.19 357 ASN A O 1
ATOM 2822 N N . ALA A 1 358 ? 7.450 -6.324 15.918 1.00 96.12 358 ALA A N 1
ATOM 2823 C CA . ALA A 1 358 ? 6.183 -6.822 15.375 1.00 96.12 358 ALA A CA 1
ATOM 2824 C C . ALA A 1 358 ? 6.263 -8.263 14.825 1.00 96.12 358 ALA A C 1
ATOM 2826 O O . ALA A 1 358 ? 5.246 -8.950 14.727 1.00 96.12 358 ALA A O 1
ATOM 2827 N N . CYS A 1 359 ? 7.465 -8.743 14.496 1.00 96.69 359 CYS A N 1
ATOM 2828 C CA . CYS A 1 359 ? 7.697 -10.094 14.000 1.00 96.69 359 CYS A CA 1
ATOM 2829 C C . CYS A 1 359 ? 7.824 -11.130 15.131 1.00 96.69 359 CYS A C 1
ATOM 2831 O O . CYS A 1 359 ? 8.324 -10.798 16.212 1.00 96.69 359 CYS A O 1
ATOM 2833 N N . PRO A 1 360 ? 7.445 -12.403 14.893 1.00 94.62 360 PRO A N 1
ATOM 2834 C CA . PRO A 1 360 ? 7.651 -13.494 15.848 1.00 94.62 360 PRO A CA 1
ATOM 2835 C C . PRO A 1 360 ? 9.132 -13.631 16.244 1.00 94.62 360 PRO A C 1
ATOM 2837 O O . PRO A 1 360 ? 9.989 -13.541 15.368 1.00 94.62 360 PRO A O 1
ATOM 2840 N N . PRO A 1 361 ? 9.470 -13.906 17.520 1.00 93.56 361 PRO A N 1
ATOM 2841 C CA . PRO A 1 361 ? 10.849 -13.851 18.032 1.00 93.56 361 PRO A CA 1
ATOM 2842 C C . PRO A 1 361 ? 11.846 -14.786 17.332 1.00 93.56 361 PRO A C 1
ATOM 2844 O O . PRO A 1 361 ? 13.050 -14.555 17.410 1.00 93.56 361 PRO A O 1
ATOM 2847 N N . SER A 1 362 ? 11.359 -15.826 16.652 1.00 94.12 362 SER A N 1
ATOM 2848 C CA . SER A 1 362 ? 12.154 -16.779 15.874 1.00 94.12 362 SER A CA 1
ATOM 2849 C C . SER A 1 362 ? 12.358 -16.399 14.400 1.00 94.12 362 SER A C 1
ATOM 2851 O O . SER A 1 362 ? 13.007 -17.161 13.689 1.00 94.12 362 SER A O 1
ATOM 2853 N N . SER A 1 363 ? 11.797 -15.284 13.915 1.00 96.00 363 SER A N 1
ATOM 2854 C CA . SER A 1 363 ? 11.903 -14.884 12.503 1.00 96.00 363 SER A CA 1
ATOM 2855 C C . SER A 1 363 ? 13.301 -14.363 12.153 1.00 96.00 363 SER A C 1
ATOM 2857 O O . SER A 1 363 ? 14.067 -13.927 13.029 1.00 96.00 363 SER A O 1
ATOM 2859 N N . LEU A 1 364 ? 13.645 -14.359 10.861 1.00 97.12 364 LEU A N 1
ATOM 2860 C CA . LEU A 1 364 ? 14.968 -13.893 10.425 1.00 97.12 364 LEU A CA 1
ATOM 2861 C C . LEU A 1 364 ? 15.184 -12.403 10.745 1.00 97.12 364 LEU A C 1
ATOM 2863 O O . LEU A 1 364 ? 16.271 -12.024 11.168 1.00 97.12 364 LEU A O 1
ATOM 2867 N N . ALA A 1 365 ? 14.151 -11.559 10.656 1.00 96.62 365 ALA A N 1
ATOM 2868 C CA . ALA A 1 365 ? 14.214 -10.148 11.046 1.00 96.62 365 ALA A CA 1
ATOM 2869 C C . ALA A 1 365 ? 14.545 -9.943 12.537 1.00 96.62 365 ALA A C 1
ATOM 2871 O O . ALA A 1 365 ? 15.392 -9.107 12.862 1.00 96.62 365 ALA A O 1
ATOM 2872 N N . ARG A 1 366 ? 13.931 -10.710 13.455 1.00 96.06 366 ARG A N 1
ATOM 2873 C CA . ARG A 1 366 ? 14.215 -10.628 14.906 1.00 96.06 366 ARG A CA 1
ATOM 2874 C C . ARG A 1 366 ? 15.623 -11.114 15.251 1.00 96.06 366 ARG A C 1
ATOM 2876 O O . ARG A 1 366 ? 16.262 -10.530 16.125 1.00 96.06 366 ARG A O 1
ATOM 2883 N N . THR A 1 367 ? 16.102 -12.154 14.570 1.00 96.56 367 THR A N 1
ATOM 2884 C CA . THR A 1 367 ? 17.401 -12.796 14.847 1.00 96.56 367 THR A CA 1
ATOM 2885 C C . THR A 1 367 ? 18.585 -12.167 14.107 1.00 96.56 367 THR A C 1
ATOM 2887 O O . THR A 1 367 ? 19.724 -12.326 14.546 1.00 96.56 367 THR A O 1
ATOM 2890 N N . ALA A 1 368 ? 18.347 -11.421 13.024 1.00 96.19 368 ALA A N 1
ATOM 2891 C CA . ALA A 1 368 ? 19.396 -10.769 12.249 1.00 96.19 368 ALA A CA 1
ATOM 2892 C C . ALA A 1 368 ? 20.210 -9.753 13.065 1.00 96.19 368 ALA A C 1
ATOM 2894 O O . ALA A 1 368 ? 19.705 -9.079 13.973 1.00 96.19 368 ALA A O 1
ATOM 2895 N N . ALA A 1 369 ? 21.477 -9.596 12.674 1.00 96.12 369 ALA A N 1
ATOM 2896 C CA . ALA A 1 369 ? 22.287 -8.463 13.091 1.00 96.12 369 ALA A CA 1
ATOM 2897 C C . ALA A 1 369 ? 21.679 -7.152 12.560 1.00 96.12 369 ALA A C 1
ATOM 2899 O O . ALA A 1 369 ? 21.121 -7.110 11.461 1.00 96.12 369 ALA A O 1
ATOM 2900 N N . LEU A 1 370 ? 21.802 -6.088 13.353 1.00 96.31 370 LEU A N 1
ATOM 2901 C CA . LEU A 1 370 ? 21.404 -4.743 12.949 1.00 96.31 370 LEU A CA 1
ATOM 2902 C C . LEU A 1 370 ? 22.499 -4.123 12.079 1.00 96.31 370 LEU A C 1
ATOM 2904 O O . LEU A 1 370 ? 23.677 -4.172 12.443 1.00 96.31 370 LEU A O 1
ATOM 2908 N N . SER A 1 371 ? 22.110 -3.508 10.965 1.00 94.25 371 SER A N 1
ATOM 2909 C CA . SER A 1 371 ? 23.013 -2.726 10.125 1.00 94.25 371 SER A CA 1
ATOM 2910 C C . SER A 1 371 ? 23.569 -1.534 10.924 1.00 94.25 371 SER A C 1
ATOM 2912 O O . SER A 1 371 ? 22.788 -0.771 11.506 1.00 94.25 371 SER A O 1
ATOM 2914 N N . PRO A 1 372 ? 24.904 -1.350 10.989 1.00 92.44 372 PRO A N 1
ATOM 2915 C CA . PRO A 1 372 ? 25.523 -0.253 11.735 1.00 92.44 372 PRO A CA 1
ATOM 2916 C C . PRO A 1 372 ? 25.412 1.097 11.010 1.00 92.44 372 PRO A C 1
ATOM 2918 O O . PRO A 1 372 ? 25.668 2.133 11.618 1.00 92.44 372 PRO A O 1
ATOM 2921 N N . ALA A 1 373 ? 25.047 1.092 9.725 1.00 93.56 373 ALA A N 1
ATOM 2922 C CA . ALA A 1 373 ? 24.820 2.285 8.916 1.00 93.56 373 ALA A CA 1
ATOM 2923 C C . ALA A 1 373 ? 23.702 2.013 7.885 1.00 93.56 373 ALA A C 1
ATOM 2925 O O . ALA A 1 373 ? 24.001 1.869 6.698 1.00 93.56 373 ALA A O 1
ATOM 2926 N N . PRO A 1 374 ? 22.428 1.907 8.323 1.00 95.19 374 PRO A N 1
ATOM 2927 C CA . PRO A 1 374 ? 21.320 1.497 7.465 1.00 95.19 374 PRO A CA 1
ATOM 2928 C C . PRO A 1 374 ? 21.252 2.286 6.154 1.00 95.19 374 PRO A C 1
ATOM 2930 O O . PRO A 1 374 ? 21.326 3.516 6.147 1.00 95.19 374 PRO A O 1
ATOM 2933 N N . GLY A 1 375 ? 21.139 1.575 5.034 1.00 94.38 375 GLY A N 1
ATOM 2934 C CA . GLY A 1 375 ? 21.032 2.159 3.690 1.00 94.38 375 GLY A CA 1
ATOM 2935 C C . GLY A 1 375 ? 22.352 2.592 3.039 1.00 94.38 375 GLY A C 1
ATOM 2936 O O . GLY A 1 375 ? 22.434 2.644 1.806 1.00 94.38 375 GLY A O 1
ATOM 2937 N N . VAL A 1 376 ? 23.407 2.841 3.820 1.00 94.12 376 VAL A N 1
ATOM 2938 C CA . VAL A 1 376 ? 24.733 3.224 3.307 1.00 94.12 376 VAL A CA 1
ATOM 2939 C C . VAL A 1 376 ? 25.404 2.005 2.671 1.00 94.12 376 VAL A C 1
ATOM 2941 O O . VAL A 1 376 ? 25.615 0.993 3.332 1.00 94.12 376 VAL A O 1
ATOM 2944 N N . SER A 1 377 ? 25.793 2.093 1.392 1.00 87.06 377 SER A N 1
ATOM 2945 C CA . SER A 1 377 ? 26.424 0.968 0.665 1.00 87.06 377 SER A CA 1
ATOM 2946 C C . SER A 1 377 ? 25.628 -0.354 0.726 1.00 87.06 377 SER A C 1
ATOM 2948 O O . SER A 1 377 ? 26.211 -1.443 0.775 1.00 87.06 377 SER A O 1
ATOM 2950 N N . HIS A 1 378 ? 24.295 -0.243 0.724 1.00 89.44 378 HIS A N 1
ATOM 2951 C CA . HIS A 1 378 ? 23.345 -1.356 0.765 1.00 89.44 378 HIS A CA 1
ATOM 2952 C C . HIS A 1 378 ? 23.621 -2.443 -0.290 1.00 89.44 378 HIS A C 1
ATOM 2954 O O . HIS A 1 378 ? 24.217 -2.205 -1.345 1.00 89.44 378 HIS A O 1
ATOM 2960 N N . ARG A 1 379 ? 23.127 -3.660 -0.036 1.00 89.25 379 ARG A N 1
ATOM 2961 C CA . ARG A 1 379 ? 23.264 -4.802 -0.952 1.00 89.25 379 ARG A CA 1
ATOM 2962 C C . ARG A 1 379 ? 21.905 -5.414 -1.245 1.00 89.25 379 ARG A C 1
ATOM 2964 O O . ARG A 1 379 ? 21.230 -5.876 -0.335 1.00 89.25 379 ARG A O 1
ATOM 2971 N N . ILE A 1 380 ? 21.535 -5.462 -2.522 1.00 93.12 380 ILE A N 1
ATOM 2972 C CA . ILE A 1 380 ? 20.343 -6.193 -2.959 1.00 93.12 380 ILE A CA 1
ATOM 2973 C C . ILE A 1 380 ? 20.601 -7.700 -2.815 1.00 93.12 380 ILE A C 1
ATOM 2975 O O . ILE A 1 380 ? 21.607 -8.200 -3.323 1.00 93.12 380 ILE A O 1
ATOM 2979 N N . SER A 1 381 ? 19.696 -8.417 -2.146 1.00 92.62 381 SER A N 1
ATOM 2980 C CA . SER A 1 381 ? 19.770 -9.866 -1.936 1.00 92.62 381 SER A CA 1
ATOM 2981 C C . SER A 1 381 ? 18.492 -10.550 -2.414 1.00 92.62 381 SER A C 1
ATOM 2983 O O . SER A 1 381 ? 17.398 -10.118 -2.079 1.00 92.62 381 SER A O 1
ATOM 2985 N N . HIS A 1 382 ? 18.629 -11.655 -3.150 1.00 93.38 382 HIS A N 1
ATOM 2986 C CA . HIS A 1 382 ? 17.504 -12.526 -3.536 1.00 93.38 382 HIS A CA 1
ATOM 2987 C C . HIS A 1 382 ? 17.376 -13.766 -2.634 1.00 93.38 382 HIS A C 1
ATOM 2989 O O . HIS A 1 382 ? 16.572 -14.653 -2.896 1.00 93.38 382 HIS A O 1
ATOM 2995 N N . ALA A 1 383 ? 18.157 -13.842 -1.548 1.00 94.19 383 ALA A N 1
ATOM 2996 C CA . ALA A 1 383 ? 18.167 -14.996 -0.639 1.00 94.19 383 ALA A CA 1
ATOM 2997 C C . ALA A 1 383 ? 16.830 -15.227 0.094 1.00 94.19 383 ALA A C 1
ATOM 2999 O O . ALA A 1 383 ? 16.598 -16.323 0.595 1.00 94.19 383 ALA A O 1
ATOM 3000 N N . TYR A 1 384 ? 15.971 -14.205 0.145 1.00 93.94 384 TYR A N 1
ATOM 3001 C CA . TYR A 1 384 ? 14.709 -14.190 0.889 1.00 93.94 384 TYR A CA 1
ATOM 3002 C C . TYR A 1 384 ? 13.476 -14.045 -0.022 1.00 93.94 384 TYR A C 1
ATOM 3004 O O . TYR A 1 384 ? 12.401 -13.708 0.460 1.00 93.94 384 TYR A O 1
ATOM 3012 N N . THR A 1 385 ? 13.616 -14.238 -1.343 1.00 94.75 385 THR A N 1
ATOM 3013 C CA . THR A 1 385 ? 12.548 -13.933 -2.321 1.00 94.75 385 THR A CA 1
ATOM 3014 C C . THR A 1 385 ? 11.923 -15.156 -2.992 1.00 94.75 385 THR A C 1
ATOM 3016 O O . THR A 1 385 ? 11.008 -15.010 -3.803 1.00 94.75 385 THR A O 1
ATOM 3019 N N . SER A 1 386 ? 12.396 -16.369 -2.699 1.00 92.44 386 SER A N 1
ATOM 3020 C CA . SER A 1 386 ? 12.030 -17.586 -3.443 1.00 92.44 386 SER A CA 1
ATOM 3021 C C . SER A 1 386 ? 10.568 -18.019 -3.309 1.00 92.44 386 SER A C 1
ATOM 3023 O O . SER A 1 386 ? 10.094 -18.776 -4.149 1.00 92.44 386 SER A O 1
ATOM 3025 N N . GLU A 1 387 ? 9.855 -17.560 -2.279 1.00 94.31 387 GLU A N 1
ATOM 3026 C CA . GLU A 1 387 ? 8.440 -17.903 -2.063 1.00 94.31 387 GLU A CA 1
ATOM 3027 C C . GLU A 1 387 ? 7.489 -17.029 -2.894 1.00 94.31 387 GLU A C 1
ATOM 3029 O O . GLU A 1 387 ? 6.427 -17.487 -3.310 1.00 94.31 387 GLU A O 1
ATOM 3034 N N . PHE A 1 388 ? 7.887 -15.784 -3.179 1.00 96.38 388 PHE A N 1
ATOM 3035 C CA . PHE A 1 388 ? 7.052 -14.775 -3.836 1.00 96.38 388 PHE A CA 1
ATOM 3036 C C . PHE A 1 388 ? 7.613 -14.256 -5.170 1.00 96.38 388 PHE A C 1
ATOM 3038 O O . PHE A 1 388 ? 6.996 -13.386 -5.782 1.00 96.38 388 PHE A O 1
ATOM 3045 N N . THR A 1 389 ? 8.736 -14.789 -5.668 1.00 97.06 389 THR A N 1
ATOM 3046 C CA . THR A 1 389 ? 9.292 -14.465 -6.999 1.00 97.06 389 THR A CA 1
ATOM 3047 C C . THR A 1 389 ? 9.421 -15.689 -7.902 1.00 97.06 389 THR A C 1
ATOM 3049 O O . THR A 1 389 ? 9.551 -16.822 -7.442 1.00 97.06 389 THR A O 1
ATOM 3052 N N . SER A 1 390 ? 9.406 -15.477 -9.219 1.00 96.06 390 SER A N 1
ATOM 3053 C CA . SER A 1 390 ? 9.670 -16.533 -10.191 1.00 96.06 390 SER A CA 1
ATOM 3054 C C . SER A 1 390 ? 11.140 -16.957 -10.143 1.00 96.06 390 SER A C 1
ATOM 3056 O O . SER A 1 390 ? 12.042 -16.120 -10.188 1.00 96.06 390 SER A O 1
ATOM 3058 N N . SER A 1 391 ? 11.381 -18.272 -10.135 1.00 91.50 391 SER A N 1
ATOM 3059 C CA . SER A 1 391 ? 12.721 -18.892 -10.117 1.00 91.50 391 SER A CA 1
ATOM 3060 C C . SER A 1 391 ? 13.643 -18.443 -11.259 1.00 91.50 391 SER A C 1
ATOM 3062 O O . SER A 1 391 ? 14.862 -18.572 -11.170 1.00 91.50 391 SER A O 1
ATOM 3064 N N . LEU A 1 392 ? 13.055 -17.897 -12.322 1.00 92.44 392 LEU A N 1
ATOM 3065 C CA . LEU A 1 392 ? 13.723 -17.245 -13.432 1.00 92.44 392 LEU A CA 1
ATOM 3066 C C . LEU A 1 392 ? 13.277 -15.777 -13.491 1.00 92.44 392 LEU A C 1
ATOM 3068 O O . LEU A 1 392 ? 12.082 -15.492 -13.439 1.00 92.44 392 LEU A O 1
ATOM 3072 N N . GLY A 1 393 ? 14.222 -14.841 -13.591 1.00 91.81 393 GLY A N 1
ATOM 3073 C CA . GLY A 1 393 ? 13.946 -13.404 -13.732 1.00 91.81 393 GLY A CA 1
ATOM 3074 C C . GLY A 1 393 ? 13.518 -12.655 -12.460 1.00 91.81 393 GLY A C 1
ATOM 3075 O O . GLY A 1 393 ? 13.554 -11.431 -12.483 1.00 91.81 393 GLY A O 1
ATOM 3076 N N . HIS A 1 394 ? 13.176 -13.350 -11.368 1.00 94.75 394 HIS A N 1
ATOM 3077 C CA . HIS A 1 394 ? 12.721 -12.774 -10.091 1.00 94.75 394 HIS A CA 1
ATOM 3078 C C . HIS A 1 394 ? 11.471 -11.871 -10.171 1.00 94.75 394 HIS A C 1
ATOM 3080 O O . HIS A 1 394 ? 11.284 -11.003 -9.324 1.00 94.75 394 HIS A O 1
ATOM 3086 N N . PHE A 1 395 ? 10.581 -12.080 -11.147 1.00 97.75 395 PHE A N 1
ATOM 3087 C CA . PHE A 1 395 ? 9.311 -11.350 -11.209 1.00 97.75 395 PHE A CA 1
ATOM 3088 C C . PHE A 1 395 ? 8.392 -11.755 -10.053 1.00 97.75 395 PHE A C 1
ATOM 3090 O O . PHE A 1 395 ? 8.311 -12.937 -9.716 1.00 97.75 395 PHE A O 1
ATOM 3097 N N . ILE A 1 396 ? 7.655 -10.801 -9.487 1.00 97.81 396 ILE A N 1
ATOM 3098 C CA . ILE A 1 396 ? 6.728 -11.059 -8.379 1.00 97.81 396 ILE A CA 1
ATOM 3099 C C . ILE A 1 396 ? 5.616 -12.034 -8.798 1.00 97.81 396 ILE A C 1
ATOM 3101 O O . ILE A 1 396 ? 4.806 -11.752 -9.678 1.00 97.81 396 ILE A O 1
ATOM 3105 N N . VAL A 1 397 ? 5.563 -13.186 -8.135 1.00 97.31 397 VAL A N 1
ATOM 3106 C CA . VAL A 1 397 ? 4.512 -14.208 -8.254 1.00 97.31 397 VAL A CA 1
ATOM 3107 C C . VAL A 1 397 ? 3.331 -13.874 -7.343 1.00 97.31 397 VAL A C 1
ATOM 3109 O O . VAL A 1 397 ? 2.189 -14.070 -7.760 1.00 97.31 397 VAL A O 1
ATOM 3112 N N . ASP A 1 398 ? 3.605 -13.337 -6.150 1.00 95.88 398 ASP A N 1
ATOM 3113 C CA . ASP A 1 398 ? 2.609 -12.891 -5.172 1.00 95.88 398 ASP A CA 1
ATOM 3114 C C . ASP A 1 398 ? 3.088 -11.612 -4.455 1.00 95.88 398 ASP A C 1
ATOM 3116 O O . ASP A 1 398 ? 4.044 -11.619 -3.681 1.00 95.88 398 ASP A O 1
ATOM 3120 N N . HIS A 1 399 ? 2.416 -10.492 -4.730 1.00 94.31 399 HIS A N 1
ATOM 3121 C CA . HIS A 1 399 ? 2.765 -9.176 -4.182 1.00 94.31 399 HIS A CA 1
ATOM 3122 C C . HIS A 1 399 ? 2.164 -8.921 -2.787 1.00 94.31 399 HIS A C 1
ATOM 3124 O O . HIS A 1 399 ? 2.579 -7.997 -2.088 1.00 94.31 399 HIS A O 1
ATOM 3130 N N . ASN A 1 400 ? 1.200 -9.735 -2.345 1.00 92.19 400 ASN A N 1
ATOM 3131 C CA . ASN A 1 400 ? 0.759 -9.714 -0.953 1.00 92.19 400 ASN A CA 1
ATOM 3132 C C . ASN A 1 400 ? 1.751 -10.494 -0.084 1.00 92.19 400 ASN A C 1
ATOM 3134 O O . ASN A 1 400 ? 2.089 -10.018 0.998 1.00 92.19 400 ASN A O 1
ATOM 3138 N N . LEU A 1 401 ? 2.297 -11.609 -0.584 1.00 94.56 401 LEU A N 1
ATOM 3139 C CA . LEU A 1 401 ? 3.319 -12.384 0.120 1.00 94.56 401 LEU A CA 1
ATOM 3140 C C . LEU A 1 401 ? 4.661 -11.642 0.241 1.00 94.56 401 LEU A C 1
ATOM 3142 O O . LEU A 1 401 ? 5.261 -11.705 1.312 1.00 94.56 401 LEU A O 1
ATOM 3146 N N . GLU A 1 402 ? 5.118 -10.877 -0.766 1.00 95.25 402 GLU A N 1
ATOM 3147 C CA . GLU A 1 402 ? 6.307 -10.005 -0.596 1.00 95.25 402 GLU A CA 1
ATOM 3148 C C . GLU A 1 402 ? 6.124 -9.023 0.575 1.00 95.25 402 GLU A C 1
ATOM 3150 O O . GLU A 1 402 ? 7.066 -8.785 1.332 1.00 95.25 402 GLU A O 1
ATOM 3155 N N . ARG A 1 403 ? 4.908 -8.485 0.754 1.00 92.50 403 ARG A N 1
ATOM 3156 C CA . ARG A 1 403 ? 4.588 -7.566 1.852 1.00 92.50 403 ARG A CA 1
ATOM 3157 C C . ARG A 1 403 ? 4.464 -8.297 3.195 1.00 92.50 403 ARG A C 1
ATOM 3159 O O . ARG A 1 403 ? 5.088 -7.887 4.170 1.00 92.50 403 ARG A O 1
ATOM 3166 N N . SER A 1 404 ? 3.690 -9.379 3.281 1.00 92.25 404 SER A N 1
ATOM 3167 C CA . SER A 1 404 ? 3.403 -10.048 4.561 1.00 92.25 404 SER A CA 1
ATOM 3168 C C . SER A 1 404 ? 4.579 -10.863 5.122 1.00 92.25 404 SER A C 1
ATOM 3170 O O . SER A 1 404 ? 4.759 -10.896 6.338 1.00 92.25 404 SER A O 1
ATOM 3172 N N . SER A 1 405 ? 5.430 -11.447 4.269 1.00 94.00 405 SER A N 1
ATOM 3173 C CA . SER A 1 405 ? 6.595 -12.265 4.672 1.00 94.00 405 SER A CA 1
ATOM 3174 C C . SER A 1 405 ? 7.833 -11.468 5.113 1.00 94.00 405 SER A C 1
ATOM 3176 O O . SER A 1 405 ? 8.903 -12.041 5.315 1.00 94.00 405 SER A O 1
ATOM 3178 N N . TRP A 1 406 ? 7.743 -10.142 5.269 1.00 94.81 406 TRP A N 1
ATOM 3179 C CA . TRP A 1 406 ? 8.907 -9.284 5.550 1.00 94.81 406 TRP A CA 1
ATOM 3180 C C . TRP A 1 406 ? 9.693 -9.663 6.811 1.00 94.81 406 TRP A C 1
ATOM 3182 O O . TRP A 1 406 ? 10.890 -9.389 6.909 1.00 94.81 406 TRP A O 1
ATOM 3192 N N . CYS A 1 407 ? 9.033 -10.326 7.761 1.00 95.81 407 CYS A N 1
ATOM 3193 C CA . CYS A 1 407 ? 9.653 -10.866 8.963 1.00 95.81 407 CYS A CA 1
ATOM 3194 C C . CYS A 1 407 ? 10.766 -11.882 8.680 1.00 95.81 407 CYS A C 1
ATOM 3196 O O . CYS A 1 407 ? 11.599 -12.110 9.561 1.00 95.81 407 CYS A O 1
ATOM 3198 N N . ASP A 1 408 ? 10.827 -12.425 7.465 1.00 96.25 408 ASP A N 1
ATOM 3199 C CA . ASP A 1 408 ? 11.872 -13.328 6.990 1.00 96.25 408 ASP A CA 1
ATOM 3200 C C . ASP A 1 408 ? 12.742 -12.705 5.876 1.00 96.25 408 ASP A C 1
ATOM 3202 O O . ASP A 1 408 ? 13.567 -13.378 5.264 1.00 96.25 408 ASP A O 1
ATOM 3206 N N . GLN A 1 409 ? 12.639 -11.382 5.683 1.00 96.38 409 GLN A N 1
ATOM 3207 C CA . GLN A 1 409 ? 13.421 -10.575 4.737 1.00 96.38 409 GLN A CA 1
ATOM 3208 C C . GLN A 1 409 ? 14.299 -9.525 5.467 1.00 96.38 409 GLN A C 1
ATOM 3210 O O . GLN A 1 409 ? 14.050 -8.317 5.384 1.00 96.38 409 GLN A O 1
ATOM 3215 N N . PRO A 1 410 ? 15.343 -9.939 6.214 1.00 96.25 410 PRO A N 1
ATOM 3216 C CA . PRO A 1 410 ? 16.168 -9.034 7.023 1.00 96.25 410 PRO A CA 1
ATOM 3217 C C . PRO A 1 410 ? 17.065 -8.080 6.212 1.00 96.25 410 PRO A C 1
ATOM 3219 O O . PRO A 1 410 ? 17.706 -7.214 6.807 1.00 96.25 410 PRO A O 1
ATOM 3222 N N . ASP A 1 411 ? 17.130 -8.213 4.882 1.00 96.06 411 ASP A N 1
ATOM 3223 C CA . ASP A 1 411 ? 17.812 -7.274 3.979 1.00 96.06 411 ASP A CA 1
ATOM 3224 C C . ASP A 1 411 ? 17.029 -5.967 3.768 1.00 96.06 411 ASP A C 1
ATOM 3226 O O . ASP A 1 411 ? 17.626 -4.943 3.431 1.00 96.06 411 ASP A O 1
ATOM 3230 N N . LEU A 1 412 ? 15.714 -5.958 4.032 1.00 95.81 412 LEU A N 1
ATOM 3231 C CA . LEU A 1 412 ? 14.878 -4.759 3.909 1.00 95.81 412 LEU A CA 1
ATOM 3232 C C . LEU A 1 412 ? 15.352 -3.600 4.806 1.00 95.81 412 LEU A C 1
ATOM 3234 O O . LEU A 1 412 ? 15.118 -2.441 4.459 1.00 95.81 412 LEU A O 1
ATOM 3238 N N . GLN A 1 413 ? 16.082 -3.887 5.893 1.00 95.88 413 GLN A N 1
ATOM 3239 C CA . GLN A 1 413 ? 16.654 -2.870 6.786 1.00 95.88 413 GLN A CA 1
ATOM 3240 C C . GLN A 1 413 ? 17.639 -1.910 6.099 1.00 95.88 413 GLN A C 1
ATOM 3242 O O . GLN A 1 413 ? 17.815 -0.786 6.560 1.00 95.88 413 GLN A O 1
ATOM 3247 N N . ASP A 1 414 ? 18.254 -2.335 4.991 1.00 96.38 414 ASP A N 1
ATOM 3248 C CA . ASP A 1 414 ? 19.199 -1.532 4.210 1.00 96.38 414 ASP A CA 1
ATOM 3249 C C . ASP A 1 414 ? 18.612 -1.027 2.881 1.00 96.38 414 ASP A C 1
ATOM 3251 O O . ASP A 1 414 ? 19.287 -0.292 2.163 1.00 96.38 414 ASP A O 1
ATOM 3255 N N . ILE A 1 415 ? 17.377 -1.401 2.516 1.00 95.25 415 ILE A N 1
ATOM 3256 C CA . ILE A 1 415 ? 16.799 -1.050 1.202 1.00 95.25 415 ILE A CA 1
ATOM 3257 C C . ILE A 1 415 ? 15.392 -0.436 1.249 1.00 95.25 415 ILE A C 1
ATOM 3259 O O . ILE A 1 415 ? 14.839 -0.108 0.198 1.00 95.25 415 ILE A O 1
ATOM 3263 N N . TYR A 1 416 ? 14.794 -0.251 2.427 1.00 94.19 416 TYR A N 1
ATOM 3264 C CA . TYR A 1 416 ? 13.472 0.363 2.563 1.00 94.19 416 TYR A CA 1
ATOM 3265 C C . TYR A 1 416 ? 13.450 1.448 3.648 1.00 94.19 416 TYR A C 1
ATOM 3267 O O . TYR A 1 416 ? 13.916 1.248 4.769 1.00 94.19 416 TYR A O 1
ATOM 3275 N N . ALA A 1 417 ? 12.927 2.629 3.307 1.00 92.31 417 ALA A N 1
ATOM 3276 C CA . ALA A 1 417 ? 13.218 3.855 4.046 1.00 92.31 417 ALA A CA 1
ATOM 3277 C C . ALA A 1 417 ? 12.676 3.875 5.484 1.00 92.31 417 ALA A C 1
ATOM 3279 O O . ALA A 1 417 ? 13.384 4.329 6.380 1.00 92.31 417 ALA A O 1
ATOM 3280 N N . THR A 1 418 ? 11.497 3.296 5.740 1.00 91.81 418 THR A N 1
ATOM 3281 C CA . THR A 1 418 ? 10.932 3.193 7.100 1.00 91.81 418 THR A CA 1
ATOM 3282 C C . THR A 1 418 ? 11.771 2.308 8.030 1.00 91.81 418 THR A C 1
ATOM 3284 O O . THR A 1 418 ? 11.734 2.503 9.240 1.00 91.81 418 THR A O 1
ATOM 3287 N N . PHE A 1 419 ? 12.557 1.365 7.495 1.00 94.69 419 PHE A N 1
ATOM 3288 C CA . PHE A 1 419 ? 13.501 0.561 8.284 1.00 94.69 419 PHE A CA 1
ATOM 3289 C C . PHE A 1 419 ? 14.900 1.193 8.384 1.00 94.69 419 PHE A C 1
ATOM 3291 O O . PHE A 1 419 ? 15.620 0.915 9.344 1.00 94.69 419 PHE A O 1
ATOM 3298 N N . ILE A 1 420 ? 15.263 2.050 7.423 1.00 95.50 420 ILE A N 1
ATOM 3299 C CA . ILE A 1 420 ? 16.512 2.822 7.408 1.00 95.50 420 ILE A CA 1
ATOM 3300 C C . ILE A 1 420 ? 16.428 3.983 8.409 1.00 95.50 420 ILE A C 1
ATOM 3302 O O . ILE A 1 420 ? 17.156 3.996 9.401 1.00 95.50 420 ILE A O 1
ATOM 3306 N N . ASN A 1 421 ? 15.556 4.961 8.139 1.00 93.44 421 ASN A N 1
ATOM 3307 C CA . ASN A 1 421 ? 15.276 6.115 8.993 1.00 93.44 421 ASN A CA 1
ATOM 3308 C C . ASN A 1 421 ? 14.001 6.847 8.492 1.00 93.44 421 ASN A C 1
ATOM 3310 O O . ASN A 1 421 ? 14.088 7.574 7.498 1.00 93.44 421 ASN A O 1
ATOM 3314 N N . PRO A 1 422 ? 12.823 6.658 9.118 1.00 92.50 422 PRO A N 1
ATOM 3315 C CA . PRO A 1 422 ? 11.558 7.294 8.711 1.00 92.50 422 PRO A CA 1
ATOM 3316 C C . PRO A 1 422 ? 11.554 8.825 8.906 1.00 92.50 422 PRO A C 1
ATOM 3318 O O . PRO A 1 422 ? 12.513 9.388 9.437 1.00 92.50 422 PRO A O 1
ATOM 3321 N N . ARG A 1 423 ? 10.489 9.515 8.471 1.00 88.00 423 ARG A N 1
ATOM 3322 C CA . ARG A 1 423 ? 10.303 10.963 8.681 1.00 88.00 423 ARG A CA 1
ATOM 3323 C C . ARG A 1 423 ? 9.761 11.251 10.081 1.00 88.00 423 ARG A C 1
ATOM 3325 O O . ARG A 1 423 ? 10.465 11.849 10.887 1.00 88.00 423 ARG A O 1
ATOM 3332 N N . GLU A 1 424 ? 8.553 10.788 10.396 1.00 83.56 424 GLU A N 1
ATOM 3333 C CA . GLU A 1 424 ? 7.863 11.078 11.664 1.00 83.56 424 GLU A CA 1
ATOM 3334 C C . GLU A 1 424 ? 7.310 9.824 12.370 1.00 83.56 424 GLU A C 1
ATOM 3336 O O . GLU A 1 424 ? 6.199 9.817 12.907 1.00 83.56 424 GLU A O 1
ATOM 3341 N N . LEU A 1 425 ? 8.114 8.754 12.458 1.00 91.31 425 LEU A N 1
ATOM 3342 C CA . LEU A 1 425 ? 7.762 7.590 13.282 1.00 91.31 425 LEU A CA 1
ATOM 3343 C C . LEU A 1 425 ? 7.748 7.944 14.783 1.00 91.31 425 LEU A C 1
ATOM 3345 O O . LEU A 1 425 ? 8.753 7.847 15.496 1.00 91.31 425 LEU A O 1
ATOM 3349 N N . ASN A 1 426 ? 6.564 8.327 15.251 1.00 94.31 426 ASN A N 1
ATOM 3350 C CA . ASN A 1 426 ? 6.178 8.488 16.645 1.00 94.31 426 ASN A CA 1
ATOM 3351 C C . ASN A 1 426 ? 5.158 7.391 16.986 1.00 94.31 426 ASN A C 1
ATOM 3353 O O . ASN A 1 426 ? 4.062 7.369 16.430 1.00 94.31 426 ASN A O 1
ATOM 3357 N N . PHE A 1 427 ? 5.538 6.448 17.845 1.00 95.50 427 PHE A N 1
ATOM 3358 C CA . PHE A 1 427 ? 4.881 5.144 17.951 1.00 95.50 427 PHE A CA 1
ATOM 3359 C C . PHE A 1 427 ? 4.638 4.722 19.401 1.00 95.50 427 PHE A C 1
ATOM 3361 O O . PHE A 1 427 ? 5.358 5.136 20.309 1.00 95.50 427 PHE A O 1
ATOM 3368 N N . ALA A 1 428 ? 3.651 3.852 19.602 1.00 96.69 428 ALA A N 1
ATOM 3369 C CA . ALA A 1 428 ? 3.429 3.113 20.839 1.00 96.69 428 ALA A CA 1
ATOM 3370 C C . ALA A 1 428 ? 3.672 1.611 20.610 1.00 96.69 428 ALA A C 1
ATOM 3372 O O . ALA A 1 428 ? 3.377 1.078 19.538 1.00 96.69 428 ALA A O 1
ATOM 3373 N N . GLU A 1 429 ? 4.187 0.924 21.629 1.00 94.94 429 GLU A N 1
ATOM 3374 C CA . GLU A 1 429 ? 4.330 -0.536 21.645 1.00 94.94 429 GLU A CA 1
ATOM 3375 C C . GLU A 1 429 ? 3.174 -1.161 22.438 1.00 94.94 429 GLU A C 1
ATOM 3377 O O . GLU A 1 429 ? 2.905 -0.748 23.565 1.00 94.94 429 GLU A O 1
ATOM 3382 N N . GLY A 1 430 ? 2.485 -2.145 21.856 1.00 94.12 430 GLY A N 1
ATOM 3383 C CA . GLY A 1 430 ? 1.310 -2.792 22.454 1.00 94.12 430 GLY A CA 1
ATOM 3384 C C . GLY A 1 430 ? 0.139 -2.900 21.476 1.00 94.12 430 GLY A C 1
ATOM 3385 O O . GLY A 1 430 ? 0.337 -2.916 20.264 1.00 94.12 430 GLY A O 1
ATOM 3386 N N . LEU A 1 431 ? -1.087 -2.983 22.000 1.00 96.50 431 LEU A N 1
ATOM 3387 C CA . LEU A 1 431 ? -2.312 -2.949 21.194 1.00 96.50 431 LEU A CA 1
ATOM 3388 C C . LEU A 1 431 ? -3.134 -1.710 21.559 1.00 96.50 431 LEU A C 1
ATOM 3390 O O . LEU A 1 431 ? -3.724 -1.651 22.636 1.00 96.50 431 LEU A O 1
ATOM 3394 N N . PHE A 1 432 ? -3.165 -0.720 20.670 1.00 97.44 432 PHE A N 1
ATOM 3395 C CA . PHE A 1 432 ? -3.873 0.546 20.859 1.00 97.44 432 PHE A CA 1
ATOM 3396 C C . PHE A 1 432 ? -4.738 0.866 19.631 1.00 97.44 432 PHE A C 1
ATOM 3398 O O . PHE A 1 432 ? -4.333 0.547 18.514 1.00 97.44 432 PHE A O 1
ATOM 3405 N N . PRO A 1 433 ? -5.938 1.446 19.811 1.00 97.31 433 PRO A N 1
ATOM 3406 C CA . PRO A 1 433 ? -6.881 1.657 18.721 1.00 97.31 433 PRO A CA 1
ATOM 3407 C C . PRO A 1 433 ? -6.550 2.948 17.970 1.00 97.31 433 PRO A C 1
ATOM 3409 O O . PRO A 1 433 ? -6.844 4.046 18.440 1.00 97.31 433 PRO A O 1
ATOM 3412 N N . VAL A 1 434 ? -5.921 2.804 16.806 1.00 98.56 434 VAL A N 1
ATOM 3413 C CA . VAL A 1 434 ? -5.552 3.907 15.910 1.00 98.56 434 VAL A CA 1
ATOM 3414 C C . VAL A 1 434 ? -5.946 3.539 14.482 1.00 98.56 434 VAL A C 1
ATOM 3416 O O . VAL A 1 434 ? -5.745 2.400 14.059 1.00 98.56 434 VAL A O 1
ATOM 3419 N N . PHE A 1 435 ? -6.509 4.498 13.753 1.00 98.50 435 PHE A N 1
ATOM 3420 C CA . PHE A 1 435 ? -6.991 4.342 12.384 1.00 98.50 435 PHE A CA 1
ATOM 3421 C C . PHE A 1 435 ? -6.109 5.162 11.438 1.00 98.50 435 PHE A C 1
ATOM 3423 O O . PHE A 1 435 ? -6.028 6.379 11.589 1.00 98.50 435 PHE A O 1
ATOM 3430 N N . SER A 1 436 ? -5.441 4.508 10.487 1.00 96.94 436 SER A N 1
ATOM 3431 C CA . SER A 1 436 ? -4.381 5.102 9.654 1.00 96.94 436 SER A CA 1
ATOM 3432 C C . SER A 1 436 ? -4.660 4.929 8.160 1.00 96.94 436 SER A C 1
ATOM 3434 O O . SER A 1 436 ? -5.223 3.924 7.736 1.00 96.94 436 SER A O 1
ATOM 3436 N N . ILE A 1 437 ? -4.216 5.885 7.338 1.00 94.00 437 ILE A N 1
ATOM 3437 C CA . ILE A 1 437 ? -4.398 5.842 5.871 1.00 94.00 437 ILE A CA 1
ATOM 3438 C C . ILE A 1 437 ? -3.526 4.791 5.165 1.00 94.00 437 ILE A C 1
ATOM 3440 O O . ILE A 1 437 ? -3.799 4.392 4.034 1.00 94.00 437 ILE A O 1
ATOM 3444 N N . SER A 1 438 ? -2.447 4.360 5.818 1.00 92.94 438 SER A N 1
ATOM 3445 C CA . SER A 1 438 ? -1.603 3.254 5.377 1.00 92.94 438 SER A CA 1
ATOM 3446 C C . SER A 1 438 ? -0.876 2.627 6.563 1.00 92.94 438 SER A C 1
ATOM 3448 O O . SER A 1 438 ? -0.758 3.250 7.622 1.00 92.94 438 SER A O 1
ATOM 3450 N N . LYS A 1 439 ? -0.354 1.411 6.386 1.00 93.75 439 LYS A N 1
ATOM 3451 C CA . LYS A 1 439 ? 0.563 0.793 7.352 1.00 93.75 439 LYS A CA 1
ATOM 3452 C C . LYS A 1 439 ? 1.504 -0.216 6.706 1.00 93.75 439 LYS A C 1
ATOM 3454 O O . LYS A 1 439 ? 1.352 -0.557 5.535 1.00 93.75 439 LYS A O 1
ATOM 3459 N N . LEU A 1 440 ? 2.446 -0.717 7.502 1.00 91.69 440 LEU A N 1
ATOM 3460 C CA . LEU A 1 440 ? 3.263 -1.886 7.174 1.00 91.69 440 LEU A CA 1
ATOM 3461 C C . LEU A 1 440 ? 2.677 -3.134 7.864 1.00 91.69 440 LEU A C 1
ATOM 3463 O O . LEU A 1 440 ? 2.203 -3.016 9.000 1.00 91.69 440 LEU A O 1
ATOM 3467 N N . PRO A 1 441 ? 2.724 -4.329 7.246 1.00 89.06 441 PRO A N 1
ATOM 3468 C CA . PRO A 1 441 ? 2.260 -5.560 7.885 1.00 89.06 441 PRO A CA 1
ATOM 3469 C C . PRO A 1 441 ? 2.903 -5.777 9.262 1.00 89.06 441 PRO A C 1
ATOM 3471 O O . PRO A 1 441 ? 4.084 -5.504 9.465 1.00 89.06 441 PRO A O 1
ATOM 3474 N N . GLY A 1 442 ? 2.129 -6.263 10.231 1.00 84.88 442 GLY A N 1
ATOM 3475 C CA . GLY A 1 442 ? 2.568 -6.426 11.623 1.00 84.88 442 GLY A CA 1
ATOM 3476 C C . GLY A 1 442 ? 2.173 -5.270 12.551 1.00 84.88 442 GLY A C 1
ATOM 3477 O O . GLY A 1 442 ? 1.837 -5.545 13.707 1.00 84.88 442 GLY A O 1
ATOM 3478 N N . PHE A 1 443 ? 2.077 -4.027 12.057 1.00 94.94 443 PHE A N 1
ATOM 3479 C CA . PHE A 1 443 ? 1.440 -2.930 12.806 1.00 94.94 443 PHE A CA 1
ATOM 3480 C C . PHE A 1 443 ? -0.039 -3.249 13.099 1.00 94.94 443 PHE A C 1
ATOM 3482 O O . PHE A 1 443 ? -0.677 -4.039 12.392 1.00 94.94 443 PHE A O 1
ATOM 3489 N N . ALA A 1 444 ? -0.574 -2.666 14.173 1.00 97.06 444 ALA A N 1
ATOM 3490 C CA . ALA A 1 444 ? -1.943 -2.894 14.646 1.00 97.06 444 ALA A CA 1
ATOM 3491 C C . ALA A 1 444 ? -2.913 -1.731 14.379 1.00 97.06 444 ALA A C 1
ATOM 3493 O O . ALA A 1 444 ? -4.085 -1.831 14.737 1.00 97.06 444 ALA A O 1
ATOM 3494 N N . ASP A 1 445 ? -2.445 -0.671 13.716 1.00 98.12 445 ASP A N 1
ATOM 3495 C CA . ASP A 1 445 ? -3.290 0.332 13.073 1.00 98.12 445 ASP A CA 1
ATOM 3496 C C . ASP A 1 445 ? -4.366 -0.341 12.198 1.00 98.12 445 ASP A C 1
ATOM 3498 O O . ASP A 1 445 ? -4.077 -1.306 11.483 1.00 98.12 445 ASP A O 1
ATOM 3502 N N . ILE A 1 446 ? -5.594 0.170 12.228 1.00 98.19 446 ILE A N 1
ATOM 3503 C CA . ILE A 1 446 ? -6.703 -0.277 11.373 1.00 98.19 446 ILE A CA 1
ATOM 3504 C C . ILE A 1 446 ? -6.757 0.653 10.157 1.00 98.19 446 ILE A C 1
ATOM 3506 O O . ILE A 1 446 ? -6.683 1.871 10.320 1.00 98.19 446 ILE A O 1
ATOM 3510 N N . LEU A 1 447 ? -6.848 0.114 8.940 1.00 96.88 447 LEU A N 1
ATOM 3511 C CA . LEU A 1 447 ? -6.830 0.963 7.750 1.00 96.88 447 LEU A CA 1
ATOM 3512 C C . LEU A 1 447 ? -8.162 1.682 7.520 1.00 96.88 447 LEU A C 1
ATOM 3514 O O . LEU A 1 447 ? -9.238 1.153 7.791 1.00 96.88 447 LEU A O 1
ATOM 3518 N N . ILE A 1 448 ? -8.062 2.906 7.007 1.00 95.94 448 ILE A N 1
ATOM 3519 C CA . ILE A 1 448 ? -9.170 3.754 6.551 1.00 95.94 448 ILE A CA 1
ATOM 3520 C C . ILE A 1 448 ? -8.785 4.443 5.231 1.00 95.94 448 ILE A C 1
ATOM 3522 O O . ILE A 1 448 ? -7.593 4.609 4.964 1.00 95.94 448 ILE A O 1
ATOM 3526 N N . PRO A 1 449 ? -9.753 4.865 4.397 1.00 92.88 449 PRO A N 1
ATOM 3527 C CA . PRO A 1 449 ? -9.468 5.707 3.238 1.00 92.88 449 PRO A CA 1
ATOM 3528 C C . PRO A 1 449 ? -8.903 7.077 3.652 1.00 92.88 449 PRO A C 1
ATOM 3530 O O . PRO A 1 449 ? -9.282 7.638 4.681 1.00 92.88 449 PRO A O 1
ATOM 3533 N N . SER A 1 450 ? -8.010 7.633 2.836 1.00 89.56 450 SER A N 1
ATOM 3534 C CA . SER A 1 450 ? -7.428 8.969 3.014 1.00 89.56 450 SER A CA 1
ATOM 3535 C C . SER A 1 450 ? -8.320 10.089 2.472 1.00 89.56 450 SER A C 1
ATOM 3537 O O . SER A 1 450 ? -9.149 9.869 1.588 1.00 89.56 450 SER A O 1
ATOM 3539 N N . ALA A 1 451 ? -8.095 11.332 2.917 1.00 89.19 451 ALA A N 1
ATOM 3540 C CA . ALA A 1 451 ? -8.802 12.507 2.389 1.00 89.19 451 ALA A CA 1
ATOM 3541 C C . ALA A 1 451 ? -8.739 12.634 0.852 1.00 89.19 451 ALA A C 1
ATOM 3543 O O . ALA A 1 451 ? -9.717 13.038 0.230 1.00 89.19 451 ALA A O 1
ATOM 3544 N N . GLN A 1 452 ? -7.614 12.262 0.226 1.00 85.50 452 GLN A N 1
ATOM 3545 C CA . GLN A 1 452 ? -7.457 12.306 -1.235 1.00 85.50 452 GLN A CA 1
ATOM 3546 C C . GLN A 1 452 ? -8.419 11.322 -1.928 1.00 85.50 452 GLN A C 1
ATOM 3548 O O . GLN A 1 452 ? -9.073 11.671 -2.911 1.00 85.50 452 GLN A O 1
ATOM 3553 N N . GLU A 1 453 ? -8.538 10.102 -1.391 1.00 86.25 453 GLU A N 1
ATOM 3554 C CA . GLU A 1 453 ? -9.417 9.047 -1.909 1.00 86.25 453 GLU A CA 1
ATOM 3555 C C . GLU A 1 453 ? -10.900 9.391 -1.684 1.00 86.25 453 GLU A C 1
ATOM 3557 O O . GLU A 1 453 ? -11.718 9.210 -2.589 1.00 86.25 453 GLU A O 1
ATOM 3562 N N . ILE A 1 454 ? -11.228 9.941 -0.506 1.00 84.88 454 ILE A N 1
ATOM 3563 C CA . ILE A 1 454 ? -12.587 10.328 -0.096 1.00 84.88 454 ILE A CA 1
ATOM 3564 C C . ILE A 1 454 ? -13.092 11.541 -0.885 1.00 84.88 454 ILE A C 1
ATOM 3566 O O . ILE A 1 454 ? -14.200 11.520 -1.413 1.00 84.88 454 ILE A O 1
ATOM 3570 N N . GLU A 1 455 ? -12.308 12.614 -0.963 1.00 84.06 455 GLU A N 1
ATOM 3571 C CA . GLU A 1 455 ? -12.736 13.879 -1.575 1.00 84.06 455 GLU A CA 1
ATOM 3572 C C . GLU A 1 455 ? -12.454 13.950 -3.084 1.00 84.06 455 GLU A C 1
ATOM 3574 O O . GLU A 1 455 ? -12.858 14.910 -3.736 1.00 84.06 455 GLU A O 1
ATOM 3579 N N . ARG A 1 456 ? -11.771 12.945 -3.657 1.00 81.69 456 ARG A N 1
ATOM 3580 C CA . ARG A 1 456 ? -11.364 12.894 -5.079 1.00 81.69 456 ARG A CA 1
ATOM 3581 C C . ARG A 1 456 ? -10.517 14.106 -5.507 1.00 81.69 456 ARG A C 1
ATOM 3583 O O . ARG A 1 456 ? -10.524 14.509 -6.671 1.00 81.69 456 ARG A O 1
ATOM 3590 N N . ARG A 1 457 ? -9.756 14.675 -4.565 1.00 78.12 457 ARG A N 1
ATOM 3591 C CA . ARG A 1 457 ? -8.760 15.729 -4.822 1.00 78.12 457 ARG A CA 1
ATOM 3592 C C . ARG A 1 457 ? -7.748 15.235 -5.862 1.00 78.12 457 ARG A C 1
ATOM 3594 O O . ARG A 1 457 ? -7.330 14.082 -5.818 1.00 78.12 457 ARG A O 1
ATOM 3601 N N . ASN A 1 458 ? -7.355 16.110 -6.787 1.00 78.50 458 ASN A N 1
ATOM 3602 C CA . ASN A 1 458 ? -6.424 15.814 -7.888 1.00 78.50 458 ASN A CA 1
ATOM 3603 C C . ASN A 1 458 ? -6.827 14.618 -8.785 1.00 78.50 458 ASN A C 1
ATOM 3605 O O . ASN A 1 458 ? -5.965 14.025 -9.434 1.00 78.50 458 ASN A O 1
ATOM 3609 N N . ALA A 1 459 ? -8.115 14.255 -8.845 1.00 84.69 459 ALA A N 1
ATOM 3610 C CA . ALA A 1 459 ? -8.589 13.171 -9.704 1.00 84.69 459 ALA A CA 1
ATOM 3611 C C . ALA A 1 459 ? -8.245 13.394 -11.190 1.00 84.69 459 ALA A C 1
ATOM 3613 O O . ALA A 1 459 ? -8.312 14.510 -11.706 1.00 84.69 459 ALA A O 1
ATOM 3614 N N . PHE A 1 460 ? -7.919 12.296 -11.875 1.00 88.12 460 PHE A N 1
ATOM 3615 C CA . PHE A 1 460 ? -7.704 12.260 -13.320 1.00 88.12 460 PHE A CA 1
ATOM 3616 C C . PHE A 1 460 ? -8.981 12.642 -14.083 1.00 88.12 460 PHE A C 1
ATOM 3618 O O . PHE A 1 460 ? -10.070 12.179 -13.733 1.00 88.12 460 PHE A O 1
ATOM 3625 N N . THR A 1 461 ? -8.848 13.450 -15.138 1.00 88.56 461 THR A N 1
ATOM 3626 C CA . THR A 1 461 ? -9.975 13.887 -15.982 1.00 88.56 461 THR A CA 1
ATOM 3627 C C . THR A 1 461 ? -9.803 13.441 -17.436 1.00 88.56 461 THR A C 1
ATOM 3629 O O . THR A 1 461 ? -8.695 13.168 -17.896 1.00 88.56 461 THR A O 1
ATOM 3632 N N . VAL A 1 462 ? -10.905 13.354 -18.188 1.00 86.69 462 VAL A N 1
ATOM 3633 C CA . VAL A 1 462 ? -10.904 12.819 -19.565 1.00 86.69 462 VAL A CA 1
ATOM 3634 C C . VAL A 1 462 ? -10.075 13.694 -20.517 1.00 86.69 462 VAL A C 1
ATOM 3636 O O . VAL A 1 462 ? -9.475 13.192 -21.462 1.00 86.69 462 VAL A O 1
ATOM 3639 N N . GLU A 1 463 ? -9.970 14.990 -20.230 1.00 89.31 463 GLU A N 1
ATOM 3640 C CA . GLU A 1 463 ? -9.165 15.971 -20.966 1.00 89.31 463 GLU A CA 1
ATOM 3641 C C . GLU A 1 463 ? -7.649 15.747 -20.809 1.00 89.31 463 GLU A C 1
ATOM 3643 O O . GLU A 1 463 ? -6.865 16.300 -21.580 1.00 89.31 463 GLU A O 1
ATOM 3648 N N . GLN A 1 464 ? -7.228 14.948 -19.821 1.00 89.69 464 GLN A N 1
ATOM 3649 C CA . GLN A 1 464 ? -5.834 14.557 -19.590 1.00 89.69 464 GLN A CA 1
ATOM 3650 C C . GLN A 1 464 ? -5.459 13.237 -20.287 1.00 89.69 464 GLN A C 1
ATOM 3652 O O . GLN A 1 464 ? -4.286 12.851 -20.274 1.00 89.69 464 GLN A O 1
ATOM 3657 N N . GLU A 1 465 ? -6.431 12.528 -20.870 1.00 92.75 465 GLU A N 1
ATOM 3658 C CA . GLU A 1 465 ? -6.199 11.263 -21.561 1.00 92.75 465 GLU A CA 1
ATOM 3659 C C . GLU A 1 465 ? -5.667 11.477 -22.983 1.00 92.75 465 GLU A C 1
ATOM 3661 O O . GLU A 1 465 ? -6.114 12.366 -23.710 1.00 92.75 465 GLU A O 1
ATOM 3666 N N . ILE A 1 466 ? -4.766 10.595 -23.424 1.00 94.94 466 ILE A N 1
ATOM 3667 C CA . ILE A 1 466 ? -4.378 10.498 -24.835 1.00 94.94 466 ILE A CA 1
ATOM 3668 C C . ILE A 1 466 ? -4.506 9.051 -25.335 1.00 94.94 466 ILE A C 1
ATOM 3670 O O . ILE A 1 466 ? -4.259 8.111 -24.574 1.00 94.94 466 ILE A O 1
ATOM 3674 N N . PRO A 1 467 ? -4.853 8.825 -26.618 1.00 95.50 467 PRO A N 1
ATOM 3675 C CA . PRO A 1 467 ? -4.952 7.477 -27.168 1.00 95.50 467 PRO A CA 1
ATOM 3676 C C . PRO A 1 467 ? -3.666 6.669 -26.960 1.00 95.50 467 PRO A C 1
ATOM 3678 O O . PRO A 1 467 ? -2.568 7.190 -27.144 1.00 95.50 467 PRO A O 1
ATOM 3681 N N . TRP A 1 468 ? -3.791 5.376 -26.645 1.00 96.38 468 TRP A N 1
ATOM 3682 C CA . TRP A 1 468 ? -2.651 4.505 -26.317 1.00 96.38 468 TRP A CA 1
ATOM 3683 C C . TRP A 1 468 ? -1.505 4.546 -27.347 1.00 96.38 468 TRP A C 1
ATOM 3685 O O . TRP A 1 468 ? -0.336 4.556 -26.972 1.00 96.38 468 TRP A O 1
ATOM 3695 N N . TYR A 1 469 ? -1.825 4.640 -28.644 1.00 96.44 469 TYR A N 1
ATOM 3696 C CA . TYR A 1 469 ? -0.828 4.725 -29.721 1.00 96.44 469 TYR A CA 1
ATOM 3697 C C . TYR A 1 469 ? 0.011 6.019 -29.705 1.00 96.44 469 TYR A C 1
ATOM 3699 O O . TYR A 1 469 ? 1.046 6.075 -30.362 1.00 96.44 469 TYR A O 1
ATOM 3707 N N . ALA A 1 470 ? -0.442 7.060 -28.999 1.00 96.81 470 ALA A N 1
ATOM 3708 C CA . ALA A 1 470 ? 0.252 8.335 -28.830 1.00 96.81 470 ALA A CA 1
ATOM 3709 C C . ALA A 1 470 ? 1.036 8.420 -27.506 1.00 96.81 470 ALA A C 1
ATOM 3711 O O . ALA A 1 470 ? 1.842 9.335 -27.337 1.00 96.81 470 ALA A O 1
ATOM 3712 N N . LYS A 1 471 ? 0.830 7.474 -26.575 1.00 97.06 471 LYS A N 1
ATOM 3713 C CA . LYS A 1 471 ? 1.618 7.365 -25.341 1.00 97.06 471 LYS A CA 1
ATOM 3714 C C . LYS A 1 471 ? 3.035 6.861 -25.660 1.00 97.06 471 LYS A C 1
ATOM 3716 O O . LYS A 1 471 ? 3.217 6.001 -26.518 1.00 97.06 471 LYS A O 1
ATOM 3721 N N . ALA A 1 472 ? 4.050 7.353 -24.954 1.00 95.94 472 ALA A N 1
ATOM 3722 C CA . ALA A 1 472 ? 5.442 6.946 -25.160 1.00 95.94 472 ALA A CA 1
ATOM 3723 C C . ALA A 1 472 ? 5.745 5.537 -24.603 1.00 95.94 472 ALA A C 1
ATOM 3725 O O . ALA A 1 472 ? 5.298 5.196 -23.509 1.00 95.94 472 ALA A O 1
ATOM 3726 N N . GLU A 1 473 ? 6.570 4.748 -25.307 1.00 95.69 473 GLU A N 1
ATOM 3727 C CA . GLU A 1 473 ? 7.051 3.397 -24.921 1.00 95.69 473 GLU A CA 1
ATOM 3728 C C . GLU A 1 473 ? 8.102 3.432 -23.803 1.00 95.69 473 GLU A C 1
ATOM 3730 O O . GLU A 1 473 ? 9.249 3.009 -23.954 1.00 95.69 473 GLU A O 1
ATOM 3735 N N . LYS A 1 474 ? 7.711 4.004 -22.666 1.00 96.31 474 LYS A N 1
ATOM 3736 C CA . LYS A 1 474 ? 8.548 4.174 -21.484 1.00 96.31 474 LYS A CA 1
ATOM 3737 C C . LYS A 1 474 ? 7.739 3.993 -20.209 1.00 96.31 474 LYS A C 1
ATOM 3739 O O . LYS A 1 474 ? 6.516 4.129 -20.209 1.00 96.31 474 LYS A O 1
ATOM 3744 N N . VAL A 1 475 ? 8.446 3.722 -19.117 1.00 97.19 475 VAL A N 1
ATOM 3745 C CA . VAL A 1 475 ? 7.951 3.981 -17.764 1.00 97.19 475 VAL A CA 1
ATOM 3746 C C . VAL A 1 475 ? 8.341 5.394 -17.334 1.00 97.19 475 VAL A C 1
ATOM 3748 O O . VAL A 1 475 ? 9.486 5.819 -17.526 1.00 97.19 475 VAL A O 1
ATOM 3751 N N . HIS A 1 476 ? 7.389 6.117 -16.753 1.00 96.19 476 HIS A N 1
ATOM 3752 C CA . HIS A 1 476 ? 7.579 7.465 -16.228 1.00 96.19 476 HIS A CA 1
ATOM 3753 C C . HIS A 1 476 ? 7.407 7.511 -14.707 1.00 96.19 476 HIS A C 1
ATOM 3755 O O . HIS A 1 476 ? 6.557 6.819 -14.144 1.00 96.19 476 HIS A O 1
ATOM 3761 N N . TRP A 1 477 ? 8.210 8.354 -14.054 1.00 94.94 477 TRP A N 1
ATOM 3762 C CA . TRP A 1 477 ? 8.056 8.709 -12.642 1.00 94.94 477 TRP A CA 1
ATOM 3763 C C . TRP A 1 477 ? 8.616 10.106 -12.349 1.00 94.94 477 TRP A C 1
ATOM 3765 O O . TRP A 1 477 ? 9.623 10.522 -12.943 1.00 94.94 477 TRP A O 1
ATOM 3775 N N . ARG A 1 478 ? 7.985 10.794 -11.394 1.00 92.75 478 ARG A N 1
ATOM 3776 C CA . ARG A 1 478 ? 8.429 12.045 -10.771 1.00 92.75 478 ARG A CA 1
ATOM 3777 C C . ARG A 1 478 ? 8.111 11.999 -9.280 1.00 92.75 478 ARG A C 1
ATOM 3779 O O . ARG A 1 478 ? 7.136 11.375 -8.879 1.00 92.75 478 ARG A O 1
ATOM 3786 N N . GLY A 1 479 ? 8.907 12.700 -8.485 1.00 89.56 479 GLY A N 1
ATOM 3787 C CA . GLY A 1 479 ? 8.662 12.902 -7.060 1.00 89.56 479 GLY A CA 1
ATOM 3788 C C . GLY A 1 479 ? 9.845 13.584 -6.383 1.00 89.56 479 GLY A C 1
ATOM 3789 O O . GLY A 1 479 ? 10.891 13.787 -7.002 1.00 89.56 479 GLY A O 1
ATOM 3790 N N . VAL A 1 480 ? 9.690 13.952 -5.115 1.00 88.81 480 VAL A N 1
ATOM 3791 C CA . VAL A 1 480 ? 10.762 14.570 -4.318 1.00 88.81 480 VAL A CA 1
ATOM 3792 C C . VAL A 1 480 ? 11.843 13.561 -3.914 1.00 88.81 480 VAL A C 1
ATOM 3794 O O . VAL A 1 480 ? 11.582 12.365 -3.776 1.00 88.81 480 VAL A O 1
ATOM 3797 N N . ALA A 1 481 ? 13.062 14.051 -3.674 1.00 87.56 481 ALA A N 1
ATOM 3798 C CA . ALA A 1 481 ? 14.209 13.256 -3.222 1.00 87.56 481 ALA A CA 1
ATOM 3799 C C . ALA A 1 481 ? 14.163 12.911 -1.714 1.00 87.56 481 ALA A C 1
ATOM 3801 O O . ALA A 1 481 ? 15.151 13.068 -1.003 1.00 87.56 481 ALA A O 1
ATOM 3802 N N . SER A 1 482 ? 13.007 12.460 -1.212 1.00 84.25 482 SER A N 1
ATOM 3803 C CA . SER A 1 482 ? 12.814 12.081 0.195 1.00 84.25 482 SER A CA 1
ATOM 3804 C C . SER A 1 482 ? 11.876 10.880 0.352 1.00 84.25 482 SER A C 1
ATOM 3806 O O . SER A 1 482 ? 10.699 10.937 -0.020 1.00 84.25 482 SER A O 1
ATOM 3808 N N . ASP A 1 483 ? 12.393 9.825 0.986 1.00 84.19 483 ASP A N 1
ATOM 3809 C CA . ASP A 1 483 ? 11.624 8.687 1.525 1.00 84.19 483 ASP A CA 1
ATOM 3810 C C . ASP A 1 483 ? 11.718 8.591 3.066 1.00 84.19 483 ASP A C 1
ATOM 3812 O O . ASP A 1 483 ? 11.071 7.749 3.683 1.00 84.19 483 ASP A O 1
ATOM 3816 N N . GLY A 1 484 ? 12.537 9.432 3.707 1.00 87.94 484 GLY A N 1
ATOM 3817 C CA . GLY A 1 484 ? 12.869 9.333 5.128 1.00 87.94 484 GLY A CA 1
ATOM 3818 C C . GLY A 1 484 ? 13.665 10.538 5.634 1.00 87.94 484 GLY A C 1
ATOM 3819 O O . GLY A 1 484 ? 13.824 11.531 4.919 1.00 87.94 484 GLY A O 1
ATOM 3820 N N . THR A 1 485 ? 14.193 10.438 6.855 1.00 89.88 485 THR A N 1
ATOM 3821 C CA . THR A 1 485 ? 15.087 11.449 7.444 1.00 89.88 485 THR A CA 1
ATOM 3822 C C . THR A 1 485 ? 16.535 11.191 7.022 1.00 89.88 485 THR A C 1
ATOM 3824 O O . THR A 1 485 ? 17.105 10.128 7.302 1.00 89.88 485 THR A O 1
ATOM 3827 N N . GLU A 1 486 ? 17.157 12.161 6.352 1.00 89.88 486 GLU A N 1
ATOM 3828 C CA . GLU A 1 486 ? 18.555 12.066 5.922 1.00 89.88 486 GLU A CA 1
ATOM 3829 C C . GLU A 1 486 ? 19.527 12.076 7.113 1.00 89.88 486 GLU A C 1
ATOM 3831 O O . GLU A 1 486 ? 19.475 12.944 7.981 1.00 89.88 486 GLU A O 1
ATOM 3836 N N . VAL A 1 487 ? 20.453 11.115 7.116 1.00 89.06 487 VAL A N 1
ATOM 3837 C CA . VAL A 1 487 ? 21.621 11.063 7.999 1.00 89.06 487 VAL A CA 1
ATOM 3838 C C . VAL A 1 487 ? 22.809 10.554 7.180 1.00 89.06 487 VAL A C 1
ATOM 3840 O O . VAL A 1 487 ? 22.939 9.359 6.899 1.00 89.06 487 VAL A O 1
ATOM 3843 N N . GLY A 1 488 ? 23.691 11.471 6.778 1.00 90.62 488 GLY A N 1
ATOM 3844 C CA . GLY A 1 488 ? 24.887 11.161 5.995 1.00 90.62 488 GLY A CA 1
ATOM 3845 C C . GLY A 1 488 ? 24.558 10.669 4.584 1.00 90.62 488 GLY A C 1
ATOM 3846 O O . GLY A 1 488 ? 24.232 11.463 3.715 1.00 90.62 488 GLY A O 1
ATOM 3847 N N . LEU A 1 489 ? 24.687 9.361 4.348 1.00 91.69 489 LEU A N 1
ATOM 3848 C CA . LEU A 1 489 ? 24.438 8.722 3.044 1.00 91.69 489 LEU A CA 1
ATOM 3849 C C . LEU A 1 489 ? 23.365 7.620 3.123 1.00 91.69 489 LEU A C 1
ATOM 3851 O O . LEU A 1 489 ? 23.270 6.781 2.228 1.00 91.69 489 LEU A O 1
ATOM 3855 N N . ASN A 1 490 ? 22.561 7.589 4.193 1.00 93.00 490 ASN A N 1
ATOM 3856 C CA . ASN A 1 490 ? 21.513 6.579 4.389 1.00 93.00 490 ASN A CA 1
ATOM 3857 C C . ASN A 1 490 ? 20.477 6.561 3.243 1.00 93.00 490 ASN A C 1
ATOM 3859 O O . ASN A 1 490 ? 19.941 5.505 2.898 1.00 93.00 490 ASN A O 1
ATOM 3863 N N . TRP A 1 491 ? 20.270 7.707 2.586 1.00 91.56 491 TRP A N 1
ATOM 3864 C CA . TRP A 1 491 ? 19.412 7.858 1.413 1.00 91.56 491 TRP A CA 1
ATOM 3865 C C . TRP A 1 491 ? 19.824 7.003 0.217 1.00 91.56 491 TRP A C 1
ATOM 3867 O O . TRP A 1 491 ? 18.995 6.785 -0.665 1.00 91.56 491 TRP A O 1
ATOM 3877 N N . GLN A 1 492 ? 21.049 6.468 0.170 1.00 92.00 492 GLN A N 1
ATOM 3878 C CA . GLN A 1 492 ? 21.463 5.526 -0.874 1.00 92.00 492 GLN A CA 1
ATOM 3879 C C . GLN A 1 492 ? 20.564 4.281 -0.914 1.00 92.00 492 GLN A C 1
ATOM 3881 O O . GLN A 1 492 ? 20.316 3.755 -1.996 1.00 92.00 492 GLN A O 1
ATOM 3886 N N . GLY A 1 493 ? 20.065 3.817 0.238 1.00 93.94 493 GLY A N 1
ATOM 3887 C CA . GLY A 1 493 ? 19.178 2.654 0.343 1.00 93.94 493 GLY A CA 1
ATOM 3888 C C . GLY A 1 493 ? 17.708 2.937 0.019 1.00 93.94 493 GLY A C 1
ATOM 3889 O O . GLY A 1 493 ? 16.945 1.999 -0.205 1.00 93.94 493 GLY A O 1
ATOM 3890 N N . TRP A 1 494 ? 17.288 4.203 -0.032 1.00 93.94 494 TRP A N 1
ATOM 3891 C CA . TRP A 1 494 ? 15.883 4.575 -0.227 1.00 93.94 494 TRP A CA 1
ATOM 3892 C C . TRP A 1 494 ? 15.338 4.121 -1.600 1.00 93.94 494 TRP A C 1
ATOM 3894 O O . TRP A 1 494 ? 16.054 4.239 -2.600 1.00 93.94 494 TRP A O 1
ATOM 3904 N N . PRO A 1 495 ? 14.088 3.618 -1.694 1.00 94.00 495 PRO A N 1
ATOM 3905 C CA . PRO A 1 495 ? 13.517 3.121 -2.948 1.00 94.00 495 PRO A CA 1
ATOM 3906 C C . PRO A 1 495 ? 13.596 4.108 -4.120 1.00 94.00 495 PRO A C 1
ATOM 3908 O O . PRO A 1 495 ? 14.046 3.717 -5.203 1.00 94.00 495 PRO A O 1
ATOM 3911 N N . LYS A 1 496 ? 13.239 5.386 -3.916 1.00 94.19 496 LYS A N 1
ATOM 3912 C CA . LYS A 1 496 ? 13.291 6.400 -4.982 1.00 94.19 496 LYS A CA 1
ATOM 3913 C C . LYS A 1 496 ? 14.738 6.669 -5.410 1.00 94.19 496 LYS A C 1
ATOM 3915 O O . LYS A 1 496 ? 15.033 6.646 -6.602 1.00 94.19 496 LYS A O 1
ATOM 3920 N N . SER A 1 497 ? 15.670 6.804 -4.463 1.00 94.44 497 SER A N 1
ATOM 3921 C CA . SER A 1 497 ? 17.111 6.952 -4.738 1.00 94.44 497 SER A CA 1
ATOM 3922 C C . SER A 1 497 ? 17.681 5.795 -5.563 1.00 94.44 497 SER A C 1
ATOM 3924 O O . SER A 1 497 ? 18.357 6.016 -6.573 1.00 94.44 497 SER A O 1
ATOM 3926 N N . ARG A 1 498 ? 17.384 4.547 -5.173 1.00 95.00 498 ARG A N 1
ATOM 3927 C CA . ARG A 1 498 ? 17.848 3.343 -5.883 1.00 95.00 498 ARG A CA 1
ATOM 3928 C C . ARG A 1 498 ? 17.303 3.286 -7.309 1.00 95.00 498 ARG A C 1
ATOM 3930 O O . ARG A 1 498 ? 18.061 2.970 -8.229 1.00 95.00 498 ARG A O 1
ATOM 3937 N N . LEU A 1 499 ? 16.032 3.644 -7.509 1.00 96.12 499 LEU A N 1
ATOM 3938 C CA . LEU A 1 499 ? 15.429 3.759 -8.837 1.00 96.12 499 LEU A CA 1
ATOM 3939 C C . LEU A 1 499 ? 16.117 4.840 -9.683 1.00 96.12 499 LEU A C 1
ATOM 3941 O O . LEU A 1 499 ? 16.585 4.533 -10.783 1.00 96.12 499 LEU A O 1
ATOM 3945 N N . VAL A 1 500 ? 16.186 6.090 -9.207 1.00 96.56 500 VAL A N 1
ATOM 3946 C CA . VAL A 1 500 ? 16.738 7.207 -9.995 1.00 96.56 500 VAL A CA 1
ATOM 3947 C C . VAL A 1 500 ? 18.203 6.936 -10.359 1.00 96.56 500 VAL A C 1
ATOM 3949 O O . VAL A 1 500 ? 18.555 7.091 -11.528 1.00 96.56 500 VAL A O 1
ATOM 3952 N N . SER A 1 501 ? 19.019 6.411 -9.434 1.00 95.19 501 SER A N 1
ATOM 3953 C CA . SER A 1 501 ? 20.408 6.008 -9.718 1.00 95.19 501 SER A CA 1
ATOM 3954 C C . SER A 1 501 ? 20.505 4.886 -10.763 1.00 95.19 501 SER A C 1
ATOM 3956 O O . SER A 1 501 ? 21.288 4.986 -11.713 1.00 95.19 501 SER A O 1
ATOM 3958 N N . LYS A 1 502 ? 19.683 3.827 -10.655 1.00 95.44 502 LYS A N 1
ATOM 3959 C CA . LYS A 1 502 ? 19.644 2.732 -11.647 1.00 95.44 502 LYS A CA 1
ATOM 3960 C C . LYS A 1 502 ? 19.238 3.234 -13.038 1.00 95.44 502 LYS A C 1
ATOM 3962 O O . LYS A 1 502 ? 19.751 2.726 -14.032 1.00 95.44 502 LYS A O 1
ATOM 3967 N N . THR A 1 503 ? 18.355 4.231 -13.103 1.00 96.88 503 THR A N 1
ATOM 3968 C CA . THR A 1 503 ? 17.751 4.743 -14.347 1.00 96.88 503 THR A CA 1
ATOM 3969 C C . THR A 1 503 ? 18.449 5.958 -14.953 1.00 96.88 503 THR A C 1
ATOM 3971 O O . THR A 1 503 ? 18.186 6.276 -16.109 1.00 96.88 503 THR A O 1
ATOM 3974 N N . ASN A 1 504 ? 19.380 6.602 -14.240 1.00 96.00 504 ASN A N 1
ATOM 3975 C CA . ASN A 1 504 ? 20.130 7.764 -14.737 1.00 96.00 504 ASN A CA 1
ATOM 3976 C C . ASN A 1 504 ? 21.661 7.631 -14.597 1.00 96.00 504 ASN A C 1
ATOM 3978 O O . ASN A 1 504 ? 22.387 8.578 -14.891 1.00 96.00 504 ASN A O 1
ATOM 3982 N N . ARG A 1 505 ? 22.174 6.441 -14.234 1.00 91.50 505 ARG A N 1
ATOM 3983 C CA . ARG A 1 505 ? 23.614 6.113 -14.203 1.00 91.50 505 ARG A CA 1
ATOM 3984 C C . ARG A 1 505 ? 24.378 6.669 -15.429 1.00 91.50 505 ARG A C 1
ATOM 3986 O O . ARG A 1 505 ? 24.013 6.325 -16.559 1.00 91.50 505 ARG A O 1
ATOM 3993 N N . PRO A 1 506 ? 25.455 7.462 -15.234 1.00 89.44 506 PRO A N 1
ATOM 3994 C CA . PRO A 1 506 ? 26.201 8.094 -16.322 1.00 89.44 506 PRO A CA 1
ATOM 3995 C C . PRO A 1 506 ? 26.724 7.120 -17.380 1.00 89.44 506 PRO A C 1
ATOM 3997 O O . PRO A 1 506 ? 27.238 6.051 -17.062 1.00 89.44 506 PRO A O 1
ATOM 4000 N N . SER A 1 507 ? 26.713 7.530 -18.655 1.00 85.31 507 SER A N 1
ATOM 4001 C CA . SER A 1 507 ? 27.243 6.716 -19.769 1.00 85.31 507 SER A CA 1
ATOM 4002 C C . SER A 1 507 ? 28.769 6.510 -19.748 1.00 85.31 507 SER A C 1
ATOM 4004 O O . SER A 1 507 ? 29.305 5.782 -20.589 1.00 85.31 507 SER A O 1
ATOM 4006 N N . SER A 1 508 ? 29.474 7.168 -18.825 1.00 86.31 508 SER A N 1
ATOM 4007 C CA . SER A 1 508 ? 30.889 6.958 -18.497 1.00 86.31 508 SER A CA 1
ATOM 4008 C C . SER A 1 508 ? 31.110 5.832 -17.480 1.00 86.31 508 SER A C 1
ATOM 4010 O O . SER A 1 508 ? 32.206 5.281 -17.428 1.00 86.31 508 SER A O 1
ATOM 4012 N N . TRP A 1 509 ? 30.095 5.471 -16.689 1.00 88.38 509 TRP A N 1
ATOM 4013 C CA . TRP A 1 509 ? 30.150 4.358 -15.743 1.00 88.38 509 TRP A CA 1
ATOM 4014 C C . TRP A 1 509 ? 29.718 3.083 -16.471 1.00 88.38 509 TRP A C 1
ATOM 4016 O O . TRP A 1 509 ? 28.525 2.838 -16.657 1.00 88.38 509 TRP A O 1
ATOM 4026 N N . ALA A 1 510 ? 30.692 2.289 -16.923 1.00 86.62 510 ALA A N 1
ATOM 4027 C CA . ALA A 1 510 ? 30.433 1.032 -17.619 1.00 86.62 510 ALA A CA 1
ATOM 4028 C C . ALA A 1 510 ? 29.644 0.069 -16.713 1.00 86.62 510 ALA A C 1
ATOM 4030 O O . ALA A 1 510 ? 30.154 -0.438 -15.717 1.00 86.62 510 ALA A O 1
ATOM 4031 N N . HIS A 1 511 ? 28.375 -0.152 -17.054 1.00 90.12 511 HIS A N 1
ATOM 4032 C CA . HIS A 1 511 ? 27.471 -1.067 -16.363 1.00 90.12 511 HIS A CA 1
ATOM 4033 C C . HIS A 1 511 ? 26.504 -1.684 -17.375 1.00 90.12 511 HIS A C 1
ATOM 4035 O O . HIS A 1 511 ? 26.109 -1.038 -18.354 1.00 90.12 511 HIS A O 1
ATOM 4041 N N . TYR A 1 512 ? 26.152 -2.945 -17.144 1.00 91.56 512 TYR A N 1
ATOM 4042 C CA . TYR A 1 512 ? 25.366 -3.765 -18.059 1.00 91.56 512 TYR A CA 1
ATOM 4043 C C . TYR A 1 512 ? 24.320 -4.552 -17.279 1.00 91.56 512 TYR A C 1
ATOM 4045 O O . TYR A 1 512 ? 24.603 -5.114 -16.218 1.00 91.56 512 TYR A O 1
ATOM 4053 N N . GLU A 1 513 ? 23.121 -4.641 -17.838 1.00 93.69 513 GLU A N 1
ATOM 4054 C CA . GLU A 1 513 ? 22.037 -5.462 -17.308 1.00 93.69 513 GLU A CA 1
ATOM 4055 C C . GLU A 1 513 ? 21.981 -6.768 -18.106 1.00 93.69 513 GLU A C 1
ATOM 4057 O O . GLU A 1 513 ? 22.146 -6.772 -19.329 1.00 93.69 513 GLU A O 1
ATOM 4062 N N . THR A 1 514 ? 21.755 -7.889 -17.420 1.00 94.44 514 THR A N 1
ATOM 4063 C CA . THR A 1 514 ? 21.420 -9.158 -18.080 1.00 94.44 514 THR A CA 1
ATOM 4064 C C . THR A 1 514 ? 19.907 -9.246 -18.142 1.00 94.44 514 THR A C 1
ATOM 4066 O O . THR A 1 514 ? 19.265 -9.495 -17.126 1.00 94.44 514 THR A O 1
ATOM 4069 N N . LEU A 1 515 ? 19.345 -8.994 -19.320 1.00 95.62 515 LEU A N 1
ATOM 4070 C CA . LEU A 1 515 ? 17.906 -9.049 -19.532 1.00 95.62 515 LEU A CA 1
ATOM 4071 C C . LEU A 1 515 ? 17.458 -10.497 -19.672 1.00 95.62 515 LEU A C 1
ATOM 4073 O O . LEU A 1 515 ? 18.102 -11.271 -20.386 1.00 95.62 515 LEU A O 1
ATOM 4077 N N . LEU A 1 516 ? 16.324 -10.821 -19.059 1.00 96.12 516 LEU A N 1
ATOM 4078 C CA . LEU A 1 516 ? 15.469 -11.903 -19.523 1.00 96.12 516 LEU A CA 1
ATOM 4079 C C . LEU A 1 516 ? 14.528 -11.340 -20.593 1.00 96.12 516 LEU A C 1
ATOM 4081 O O . LEU A 1 516 ? 13.966 -10.261 -20.415 1.00 96.12 516 LEU A O 1
ATOM 4085 N N . LEU A 1 517 ? 14.403 -12.052 -21.706 1.00 95.75 517 LEU A N 1
ATOM 4086 C CA . LEU A 1 517 ? 13.605 -11.685 -22.872 1.00 95.75 517 LEU A CA 1
ATOM 4087 C C . LEU A 1 517 ? 12.736 -12.878 -23.289 1.00 95.75 517 LEU A C 1
ATOM 4089 O O . LEU A 1 517 ? 13.094 -14.027 -23.025 1.00 95.75 517 LEU A O 1
ATOM 4093 N N . CYS A 1 518 ? 11.627 -12.601 -23.971 1.00 94.88 518 CYS A N 1
ATOM 4094 C CA . CYS A 1 518 ? 10.678 -13.593 -24.478 1.00 94.88 518 CYS A CA 1
ATOM 4095 C C . CYS A 1 518 ? 10.781 -13.696 -26.011 1.00 94.88 518 CYS A C 1
ATOM 4097 O O . CYS A 1 518 ? 10.852 -12.662 -26.678 1.00 94.88 518 CYS A O 1
ATOM 4099 N N . ASP A 1 519 ? 10.808 -14.903 -26.585 1.00 93.25 519 ASP A N 1
ATOM 4100 C CA . ASP A 1 519 ? 10.722 -15.111 -28.041 1.00 93.25 519 ASP A CA 1
ATOM 4101 C C . ASP A 1 519 ? 9.310 -15.468 -28.536 1.00 93.25 519 ASP A C 1
ATOM 4103 O O . ASP A 1 519 ? 8.360 -15.620 -27.772 1.00 93.25 519 ASP A O 1
ATOM 4107 N N . ALA A 1 520 ? 9.175 -15.635 -29.855 1.00 91.50 520 ALA A N 1
ATOM 4108 C CA . ALA A 1 520 ? 7.918 -15.989 -30.518 1.00 91.50 520 ALA A CA 1
ATOM 4109 C C . ALA A 1 520 ? 7.363 -17.389 -30.168 1.00 91.50 520 ALA A C 1
ATOM 4111 O O . ALA A 1 520 ? 6.267 -17.727 -30.606 1.00 91.50 520 ALA A O 1
ATOM 4112 N N . SER A 1 521 ? 8.096 -18.203 -29.401 1.00 91.31 521 SER A N 1
ATOM 4113 C CA . SER A 1 521 ? 7.639 -19.486 -28.842 1.00 91.31 521 SER A CA 1
ATOM 4114 C C . SER A 1 521 ? 7.332 -19.379 -27.338 1.00 91.31 521 SER A C 1
ATOM 4116 O O . SER A 1 521 ? 7.254 -20.395 -26.641 1.00 91.31 521 SER A O 1
ATOM 4118 N N . ASN A 1 522 ? 7.200 -18.150 -26.823 1.00 92.00 522 ASN A N 1
ATOM 4119 C CA . ASN A 1 522 ? 7.124 -17.805 -25.404 1.00 92.00 522 ASN A CA 1
ATOM 4120 C C . ASN A 1 522 ? 8.271 -18.398 -24.563 1.00 92.00 522 ASN A C 1
ATOM 4122 O O . ASN A 1 522 ? 8.104 -18.612 -23.360 1.00 92.00 522 ASN A O 1
ATOM 4126 N N . GLN A 1 523 ? 9.424 -18.700 -25.172 1.00 94.06 523 GLN A N 1
ATOM 4127 C CA . GLN A 1 523 ? 10.594 -19.194 -24.450 1.00 94.06 523 GLN A CA 1
ATOM 4128 C C . GLN A 1 523 ? 11.455 -18.038 -23.961 1.00 94.06 523 GLN A C 1
ATOM 4130 O O . GLN A 1 523 ? 11.521 -16.965 -24.564 1.00 94.06 523 GLN A O 1
ATOM 4135 N N . SER A 1 524 ? 12.126 -18.281 -22.842 1.00 95.19 524 SER A N 1
ATOM 4136 C CA . SER A 1 524 ? 13.104 -17.355 -22.300 1.00 95.19 524 SER A CA 1
ATOM 4137 C C . SER A 1 524 ? 14.382 -17.349 -23.135 1.00 95.19 524 SER A C 1
ATOM 4139 O O . SER A 1 524 ? 14.838 -18.375 -23.632 1.00 95.19 524 SER A O 1
ATOM 4141 N N . LEU A 1 525 ? 15.020 -16.188 -23.225 1.00 94.12 525 LEU A N 1
ATOM 4142 C CA . LEU A 1 525 ? 16.410 -16.043 -23.647 1.00 94.12 525 LEU A CA 1
ATOM 4143 C C . LEU A 1 525 ? 17.060 -14.887 -22.892 1.00 94.12 525 LEU A C 1
ATOM 4145 O O . LEU A 1 525 ? 16.373 -13.999 -22.391 1.00 94.12 525 LEU A O 1
ATOM 4149 N N . THR A 1 526 ? 18.389 -14.876 -22.822 1.00 94.69 526 THR A N 1
ATOM 4150 C CA . THR A 1 526 ? 19.136 -13.783 -22.188 1.00 94.69 526 THR A CA 1
ATOM 4151 C C . THR A 1 526 ? 19.903 -12.946 -23.205 1.00 94.69 526 THR A C 1
ATOM 4153 O O . THR A 1 526 ? 20.358 -13.450 -24.235 1.00 94.69 526 THR A O 1
ATOM 4156 N N . ALA A 1 527 ? 20.050 -11.653 -22.913 1.00 93.62 527 ALA A N 1
ATOM 4157 C CA . ALA A 1 527 ? 20.935 -10.741 -23.635 1.00 93.62 527 ALA A CA 1
ATOM 4158 C C . ALA A 1 527 ? 21.554 -9.729 -22.661 1.00 93.62 527 ALA A C 1
ATOM 4160 O O . ALA A 1 527 ? 20.881 -9.247 -21.749 1.00 93.62 527 ALA A O 1
ATOM 4161 N N . ILE A 1 528 ? 22.832 -9.399 -22.851 1.00 93.25 528 ILE A N 1
ATOM 4162 C CA . ILE A 1 528 ? 23.544 -8.424 -22.009 1.00 93.25 528 ILE A CA 1
ATOM 4163 C C . ILE A 1 528 ? 23.627 -7.084 -22.747 1.00 93.25 528 ILE A C 1
ATOM 4165 O O . ILE A 1 528 ? 24.313 -6.994 -23.766 1.00 93.25 528 ILE A O 1
ATOM 4169 N N . LEU A 1 529 ? 22.950 -6.047 -22.240 1.00 92.00 529 LEU A N 1
ATOM 4170 C CA . LEU A 1 529 ? 22.893 -4.711 -22.858 1.00 92.00 529 LEU A CA 1
ATOM 4171 C C . LEU A 1 529 ? 23.373 -3.610 -21.883 1.00 92.00 529 LEU A C 1
ATOM 4173 O O . LEU A 1 529 ? 23.249 -3.780 -20.667 1.00 92.00 529 LEU A O 1
ATOM 4177 N N . PRO A 1 530 ? 23.923 -2.477 -22.371 1.00 91.56 530 PRO A N 1
ATOM 4178 C CA . PRO A 1 530 ? 24.424 -1.407 -21.510 1.00 91.56 530 PRO A CA 1
ATOM 4179 C C . PRO A 1 530 ? 23.270 -0.679 -20.828 1.00 91.56 530 PRO A C 1
ATOM 4181 O O . PRO A 1 530 ? 22.302 -0.280 -21.482 1.00 91.56 530 PRO A O 1
ATOM 4184 N N . SER A 1 531 ? 23.394 -0.436 -19.526 1.00 92.50 531 SER A N 1
ATOM 4185 C CA . SER A 1 531 ? 22.325 0.192 -18.743 1.00 92.50 531 SER A CA 1
ATOM 4186 C C . SER A 1 531 ? 22.002 1.590 -19.251 1.00 92.50 531 SER A C 1
ATOM 4188 O O . SER A 1 531 ? 20.840 1.919 -19.403 1.00 92.50 531 SER A O 1
ATOM 4190 N N . SER A 1 532 ? 23.005 2.381 -19.637 1.00 91.38 532 SER A N 1
ATOM 4191 C CA . SER A 1 532 ? 22.795 3.717 -20.210 1.00 91.38 532 SER A CA 1
ATOM 4192 C C . SER A 1 532 ? 21.943 3.712 -21.490 1.00 91.38 532 SER A C 1
ATOM 4194 O O . SER A 1 532 ? 21.192 4.655 -21.718 1.00 91.38 532 SER A O 1
ATOM 4196 N N . SER A 1 533 ? 21.982 2.644 -22.295 1.00 92.69 533 SER A N 1
ATOM 4197 C CA . SER A 1 533 ? 21.087 2.485 -23.450 1.00 92.69 533 SER A CA 1
ATOM 4198 C C . SER A 1 533 ? 19.661 2.105 -23.034 1.00 92.69 533 SER A C 1
ATOM 4200 O O . SER A 1 533 ? 18.708 2.574 -23.650 1.00 92.69 533 SER A O 1
ATOM 4202 N N . LEU A 1 534 ? 19.504 1.297 -21.981 1.00 95.19 534 LEU A N 1
ATOM 4203 C CA . LEU A 1 534 ? 18.204 0.903 -21.419 1.00 95.19 534 LEU A CA 1
ATOM 4204 C C . LEU A 1 534 ? 17.514 2.066 -20.694 1.00 95.19 534 LEU A C 1
ATOM 4206 O O . LEU A 1 534 ? 16.329 2.297 -20.921 1.00 95.19 534 LEU A O 1
ATOM 4210 N N . ASN A 1 535 ? 18.272 2.843 -19.915 1.00 94.31 535 ASN A N 1
ATOM 4211 C CA . ASN A 1 535 ? 17.877 4.116 -19.312 1.00 94.31 535 ASN A CA 1
ATOM 4212 C C . ASN A 1 535 ? 17.216 5.015 -20.374 1.00 94.31 535 ASN A C 1
ATOM 4214 O O . ASN A 1 535 ? 16.052 5.393 -20.260 1.00 94.31 535 ASN A O 1
ATOM 4218 N N . SER A 1 536 ? 17.946 5.313 -21.456 1.00 93.00 536 SER A N 1
ATOM 4219 C CA . SER A 1 536 ? 17.471 6.196 -22.525 1.00 93.00 536 SER A CA 1
ATOM 4220 C C . SER A 1 536 ? 16.317 5.614 -23.346 1.00 93.00 536 SER A C 1
ATOM 4222 O O . SER A 1 536 ? 15.479 6.391 -23.804 1.00 93.00 536 SER A O 1
ATOM 4224 N N . ALA A 1 537 ? 16.252 4.291 -23.531 1.00 95.00 537 ALA A N 1
ATOM 4225 C CA . ALA A 1 537 ? 15.202 3.636 -24.311 1.00 95.00 537 ALA A CA 1
ATOM 4226 C C . ALA A 1 537 ? 13.881 3.483 -23.539 1.00 95.00 537 ALA A C 1
ATOM 4228 O O . ALA A 1 537 ? 12.840 3.852 -24.070 1.00 95.00 537 ALA A O 1
ATOM 4229 N N . PHE A 1 538 ? 13.917 2.982 -22.300 1.00 96.50 538 PHE A N 1
ATOM 4230 C CA . PHE A 1 538 ? 12.724 2.526 -21.574 1.00 96.50 538 PHE A CA 1
ATOM 4231 C C . PHE A 1 538 ? 12.297 3.408 -20.395 1.00 96.50 538 PHE A C 1
ATOM 4233 O O . PHE A 1 538 ? 11.176 3.252 -19.917 1.00 96.50 538 PHE A O 1
ATOM 4240 N N . ALA A 1 539 ? 13.143 4.320 -19.909 1.00 96.06 539 ALA A N 1
ATOM 4241 C CA . ALA A 1 539 ? 12.825 5.156 -18.752 1.00 96.06 539 ALA A CA 1
ATOM 4242 C C . ALA A 1 539 ? 12.699 6.644 -19.114 1.00 96.06 539 ALA A C 1
ATOM 4244 O O . ALA A 1 539 ? 13.420 7.182 -19.961 1.00 96.06 539 ALA A O 1
ATOM 4245 N N . ASP A 1 540 ? 11.789 7.326 -18.426 1.00 96.06 540 ASP A N 1
ATOM 4246 C CA . ASP A 1 540 ? 11.826 8.768 -18.204 1.00 96.06 540 ASP A CA 1
ATOM 4247 C C . ASP A 1 540 ? 11.531 9.049 -16.724 1.00 96.06 540 ASP A C 1
ATOM 4249 O O . ASP A 1 540 ? 10.427 9.418 -16.329 1.00 96.06 540 ASP A O 1
ATOM 4253 N N . ILE A 1 541 ? 12.539 8.797 -15.892 1.00 96.19 541 ILE A N 1
ATOM 4254 C CA . ILE A 1 541 ? 12.458 8.798 -14.430 1.00 96.19 541 ILE A CA 1
ATOM 4255 C C . ILE A 1 541 ? 13.421 9.862 -13.902 1.00 96.19 541 ILE A C 1
ATOM 4257 O O . ILE A 1 541 ? 14.594 9.868 -14.277 1.00 96.19 541 ILE A O 1
ATOM 4261 N N . ALA A 1 542 ? 12.931 10.770 -13.059 1.00 95.44 542 ALA A N 1
ATOM 4262 C CA . ALA A 1 542 ? 13.710 11.873 -12.499 1.00 95.44 542 ALA A CA 1
ATOM 4263 C C . ALA A 1 542 ? 13.114 12.349 -11.170 1.00 95.44 542 ALA A C 1
ATOM 4265 O O . ALA A 1 542 ? 11.903 12.263 -10.969 1.00 95.44 542 ALA A O 1
ATOM 4266 N N . PHE A 1 543 ? 13.948 12.912 -10.300 1.00 94.44 543 PHE A N 1
ATOM 4267 C CA . PHE A 1 543 ? 13.469 13.687 -9.161 1.00 94.44 543 PHE A CA 1
ATOM 4268 C C . PHE A 1 543 ? 12.951 15.059 -9.610 1.00 94.44 543 PHE A C 1
ATOM 4270 O O . PHE A 1 543 ? 13.464 15.656 -10.560 1.00 94.44 543 PHE A O 1
ATOM 4277 N N . LEU A 1 544 ? 11.975 15.592 -8.880 1.00 91.94 544 LEU A N 1
ATOM 4278 C CA . LEU A 1 544 ? 11.718 17.028 -8.854 1.00 91.94 544 LEU A CA 1
ATOM 4279 C C . LEU A 1 544 ? 12.893 17.717 -8.148 1.00 91.94 544 LEU A C 1
ATOM 4281 O O . LEU A 1 544 ? 13.438 17.203 -7.169 1.00 91.94 544 LEU A O 1
ATOM 4285 N N . LYS A 1 545 ? 13.320 18.856 -8.686 1.00 88.00 545 LYS A N 1
ATOM 4286 C CA . LYS A 1 545 ? 14.498 19.597 -8.228 1.00 88.00 545 LYS A CA 1
ATOM 4287 C C . LYS A 1 545 ? 14.304 20.140 -6.795 1.00 88.00 545 LYS A C 1
ATOM 4289 O O . LYS A 1 545 ? 13.369 20.908 -6.580 1.00 88.00 545 LYS A O 1
ATOM 4294 N N . PRO A 1 546 ? 15.158 19.759 -5.825 1.00 83.25 546 PRO A N 1
ATOM 4295 C CA . PRO A 1 546 ? 15.083 20.247 -4.448 1.00 83.25 546 PRO A CA 1
ATOM 4296 C C . PRO A 1 546 ? 15.640 21.676 -4.310 1.00 83.25 546 PRO A C 1
ATOM 4298 O O . PRO A 1 546 ? 16.079 22.291 -5.285 1.00 83.25 546 PRO A O 1
ATOM 4301 N N . ALA A 1 547 ? 15.655 22.189 -3.075 1.00 74.06 547 ALA A N 1
ATOM 4302 C CA . ALA A 1 547 ? 16.360 23.421 -2.728 1.00 74.06 547 ALA A CA 1
ATOM 4303 C C . ALA A 1 547 ? 17.864 23.349 -3.107 1.00 74.06 547 ALA A C 1
ATOM 4305 O O . ALA A 1 547 ? 18.425 22.248 -3.108 1.00 74.06 547 ALA A O 1
ATOM 4306 N N . PRO A 1 548 ? 18.534 24.488 -3.406 1.00 76.50 548 PRO A N 1
ATOM 4307 C CA . PRO A 1 548 ? 19.928 24.521 -3.895 1.00 76.50 548 PRO A CA 1
ATOM 4308 C C . PRO A 1 548 ? 20.960 23.895 -2.939 1.00 76.50 548 PRO A C 1
ATOM 4310 O O . PRO A 1 548 ? 22.067 23.558 -3.347 1.00 76.50 548 PRO A O 1
ATOM 4313 N N . ASP A 1 549 ? 20.535 23.750 -1.688 1.00 76.81 549 ASP A N 1
ATOM 4314 C CA . ASP A 1 549 ? 21.058 23.051 -0.523 1.00 76.81 549 ASP A CA 1
ATOM 4315 C C . ASP A 1 549 ? 21.539 21.614 -0.613 1.00 76.81 549 ASP A C 1
ATOM 4317 O O . ASP A 1 549 ? 22.469 21.157 0.052 1.00 76.81 549 ASP A O 1
ATOM 4321 N N . ALA A 1 550 ? 20.706 20.861 -1.330 1.00 78.94 550 ALA A N 1
ATOM 4322 C CA . ALA A 1 550 ? 20.443 19.477 -0.994 1.00 78.94 550 ALA A CA 1
ATOM 4323 C C . ALA A 1 550 ? 21.620 18.602 -1.444 1.00 78.94 550 ALA A C 1
ATOM 4325 O O . ALA A 1 550 ? 21.963 18.626 -2.630 1.00 78.94 550 ALA A O 1
ATOM 4326 N N . PRO A 1 551 ? 22.240 17.795 -0.561 1.00 77.56 551 PRO A N 1
ATOM 4327 C CA . PRO A 1 551 ? 23.439 17.027 -0.905 1.00 77.56 551 PRO A CA 1
ATOM 4328 C C . PRO A 1 551 ? 23.199 16.019 -2.041 1.00 77.56 551 PRO A C 1
ATOM 4330 O O . PRO A 1 551 ? 24.130 15.677 -2.770 1.00 77.56 551 PRO A O 1
ATOM 4333 N N . GLN A 1 552 ? 21.946 15.609 -2.267 1.00 82.44 552 GLN A N 1
ATOM 4334 C CA . GLN A 1 552 ? 21.523 14.787 -3.403 1.00 82.44 552 GLN A CA 1
ATOM 4335 C C . GLN A 1 552 ? 21.790 15.460 -4.764 1.00 82.44 552 GLN A C 1
ATOM 4337 O O . GLN A 1 552 ? 21.952 14.757 -5.758 1.00 82.44 552 GLN A O 1
ATOM 4342 N N . LEU A 1 553 ? 21.890 16.795 -4.838 1.00 86.69 553 LEU A N 1
ATOM 4343 C CA . LEU A 1 553 ? 22.270 17.521 -6.062 1.00 86.69 553 LEU A CA 1
ATOM 4344 C C . LEU A 1 553 ? 23.703 17.210 -6.528 1.00 86.69 553 LEU A C 1
ATOM 4346 O O . LEU A 1 553 ? 24.032 17.459 -7.687 1.00 86.69 553 LEU A O 1
ATOM 4350 N N . LEU A 1 554 ? 24.551 16.669 -5.646 1.00 88.81 554 LEU A N 1
ATOM 4351 C CA . LEU A 1 554 ? 25.933 16.293 -5.952 1.00 88.81 554 LEU A CA 1
ATOM 4352 C C . LEU A 1 554 ? 26.077 14.839 -6.436 1.00 88.81 554 LEU A C 1
ATOM 4354 O O . LEU A 1 554 ? 27.172 14.453 -6.842 1.00 88.81 554 LEU A O 1
ATOM 4358 N N . GLU A 1 555 ? 25.012 14.029 -6.408 1.00 92.00 555 GLU A N 1
ATOM 4359 C CA . GLU A 1 555 ? 25.034 12.634 -6.864 1.00 92.00 555 GLU A CA 1
ATOM 4360 C C . GLU A 1 555 ? 24.927 12.566 -8.403 1.00 92.00 555 GLU A C 1
ATOM 4362 O O . GLU A 1 555 ? 23.853 12.806 -8.960 1.00 92.00 555 GLU A O 1
ATOM 4367 N N . PRO A 1 556 ? 26.003 12.211 -9.136 1.00 92.75 556 PRO A N 1
ATOM 4368 C CA . PRO A 1 556 ? 26.024 12.280 -10.600 1.00 92.75 556 PRO A CA 1
ATOM 4369 C C . PRO A 1 556 ? 25.137 11.235 -11.295 1.00 92.75 556 PRO A C 1
ATOM 4371 O O . PRO A 1 556 ? 24.966 11.306 -12.512 1.00 92.75 556 PRO A O 1
ATOM 4374 N N . SER A 1 557 ? 24.591 10.252 -10.571 1.00 93.00 557 SER A N 1
ATOM 4375 C CA . SER A 1 557 ? 23.560 9.338 -11.076 1.00 93.00 557 SER A CA 1
ATOM 4376 C C . SER A 1 557 ? 22.124 9.789 -10.792 1.00 93.00 557 SER A C 1
ATOM 4378 O O . SER A 1 557 ? 21.197 9.071 -11.164 1.00 93.00 557 SER A O 1
ATOM 4380 N N . PHE A 1 558 ? 21.904 10.968 -10.202 1.00 94.50 558 PHE A N 1
ATOM 4381 C CA . PHE A 1 558 ? 20.574 11.562 -10.072 1.00 94.50 558 PHE A CA 1
ATOM 4382 C C . PHE A 1 558 ? 20.275 12.557 -11.199 1.00 94.50 558 PHE A C 1
ATOM 4384 O O . PHE A 1 558 ? 21.043 13.472 -11.488 1.00 94.50 558 PHE A O 1
ATOM 4391 N N . ARG A 1 559 ? 19.103 12.395 -11.823 1.00 94.25 559 ARG A N 1
ATOM 4392 C CA . ARG A 1 559 ? 18.517 13.383 -12.735 1.00 94.25 559 ARG A CA 1
ATOM 4393 C C . ARG A 1 559 ? 17.443 14.164 -11.993 1.00 94.25 559 ARG A C 1
ATOM 4395 O O . ARG A 1 559 ? 16.515 13.564 -11.451 1.00 94.25 559 ARG A O 1
ATOM 4402 N N . PHE A 1 560 ? 17.536 15.485 -12.065 1.00 93.75 560 PHE A N 1
ATOM 4403 C CA . PHE A 1 560 ? 16.532 16.419 -11.566 1.00 93.75 560 PHE A CA 1
ATOM 4404 C C . PHE A 1 560 ? 15.823 17.119 -12.731 1.00 93.75 560 PHE A C 1
ATOM 4406 O O . PHE A 1 560 ? 16.418 17.316 -13.793 1.00 93.75 560 PHE A O 1
ATOM 4413 N N . VAL A 1 561 ? 14.563 17.505 -12.534 1.00 93.44 561 VAL A N 1
ATOM 4414 C CA . VAL A 1 561 ? 13.800 18.380 -13.438 1.00 93.44 561 VAL A CA 1
ATOM 4415 C C . VAL A 1 561 ? 13.048 19.447 -12.644 1.00 93.44 561 VAL A C 1
ATOM 4417 O O . VAL A 1 561 ? 12.610 19.200 -11.520 1.00 93.44 561 VAL A O 1
ATOM 4420 N N . ASP A 1 562 ? 12.890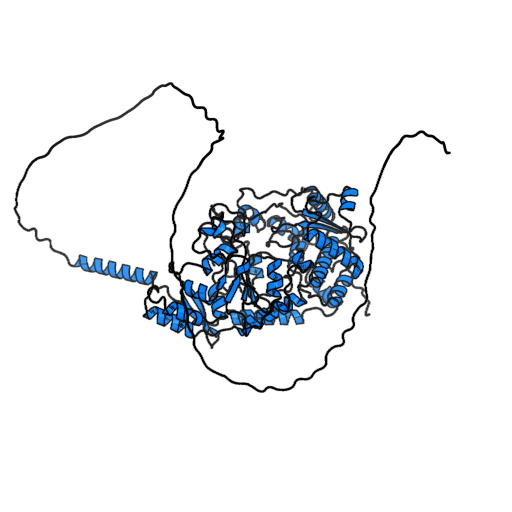 20.634 -13.227 1.00 88.31 562 ASP A N 1
ATOM 4421 C CA . ASP A 1 562 ? 11.982 21.661 -12.709 1.00 88.31 562 ASP A CA 1
ATOM 4422 C C . ASP A 1 562 ? 10.516 21.217 -12.906 1.00 88.31 562 ASP A C 1
ATOM 4424 O O . ASP A 1 562 ? 10.186 20.578 -13.906 1.00 88.31 562 ASP A O 1
ATOM 4428 N N . GLU A 1 563 ? 9.631 21.555 -11.966 1.00 78.19 563 GLU A N 1
ATOM 4429 C CA . GLU A 1 563 ? 8.253 21.035 -11.896 1.00 78.19 563 GLU A CA 1
ATOM 4430 C C . GLU A 1 563 ? 7.418 21.330 -13.155 1.00 78.19 563 GLU A C 1
ATOM 4432 O O . GLU A 1 563 ? 6.831 20.421 -13.738 1.00 78.19 563 GLU A O 1
ATOM 4437 N N . GLY A 1 564 ? 7.465 22.567 -13.665 1.00 72.00 564 GLY A N 1
ATOM 4438 C CA . GLY A 1 564 ? 6.805 22.947 -14.925 1.00 72.00 564 GLY A CA 1
ATOM 4439 C C . GLY A 1 564 ? 7.338 22.226 -16.176 1.00 72.00 564 GLY A C 1
ATOM 4440 O O . GLY A 1 564 ? 6.697 22.263 -17.223 1.00 72.00 564 GLY A O 1
ATOM 4441 N N . SER A 1 565 ? 8.480 21.538 -16.068 1.00 73.88 565 SER A N 1
ATOM 4442 C CA . SER A 1 565 ? 9.082 20.702 -17.117 1.00 73.88 565 SER A CA 1
ATOM 4443 C C . SER A 1 565 ? 8.862 19.199 -16.885 1.00 73.88 565 SER A C 1
ATOM 4445 O O . SER A 1 565 ? 9.419 18.378 -17.617 1.00 73.88 565 SER A O 1
ATOM 4447 N N . ALA A 1 566 ? 8.077 18.802 -15.876 1.00 66.94 566 ALA A N 1
ATOM 4448 C CA . ALA A 1 566 ? 7.862 17.396 -15.535 1.00 66.94 566 ALA A CA 1
ATOM 4449 C C . ALA A 1 566 ? 7.179 16.603 -16.665 1.00 66.94 566 ALA A C 1
ATOM 4451 O O . ALA A 1 566 ? 7.592 15.470 -16.936 1.00 66.94 566 ALA A O 1
ATOM 4452 N N . GLY A 1 567 ? 6.200 17.222 -17.337 1.00 77.38 567 GLY A N 1
ATOM 4453 C CA . GLY A 1 567 ? 5.316 16.597 -18.327 1.00 77.38 567 GLY A CA 1
ATOM 4454 C C . GLY A 1 567 ? 4.109 15.890 -17.694 1.00 77.38 567 GLY A C 1
ATOM 4455 O O . GLY A 1 567 ? 4.094 15.620 -16.497 1.00 77.38 567 GLY A O 1
ATOM 4456 N N . SER A 1 568 ? 3.088 15.580 -18.501 1.00 89.81 568 SER A N 1
ATOM 4457 C CA . SER A 1 568 ? 1.948 14.767 -18.051 1.00 89.81 568 SER A CA 1
ATOM 4458 C C . SER A 1 568 ? 2.372 13.295 -17.920 1.00 89.81 568 SER A C 1
ATOM 4460 O O . SER A 1 568 ? 2.825 12.721 -18.918 1.00 89.81 568 SER A O 1
ATOM 4462 N N . PRO A 1 569 ? 2.211 12.644 -16.749 1.00 91.62 569 PRO A N 1
ATOM 4463 C CA . PRO A 1 569 ? 2.557 11.230 -16.580 1.00 91.62 569 PRO A CA 1
ATOM 4464 C C . PRO A 1 569 ? 1.661 10.317 -17.432 1.00 91.62 569 PRO A C 1
ATOM 4466 O O . PRO A 1 569 ? 2.089 9.254 -17.877 1.00 91.62 569 PRO A O 1
ATOM 4469 N N . TYR A 1 570 ? 0.444 10.765 -17.750 1.00 94.38 570 TYR A N 1
ATOM 4470 C CA . TYR A 1 570 ? -0.533 10.035 -18.561 1.00 94.38 570 TYR A CA 1
ATOM 4471 C C . TYR A 1 570 ? -0.143 9.951 -20.048 1.00 94.38 570 TYR A C 1
ATOM 4473 O O . TYR A 1 570 ? -0.747 9.195 -20.809 1.00 94.38 570 TYR A O 1
ATOM 4481 N N . HIS A 1 571 ? 0.901 10.670 -20.483 1.00 95.56 571 HIS A N 1
ATOM 4482 C CA . HIS A 1 571 ? 1.440 10.579 -21.846 1.00 95.56 571 HIS A CA 1
ATOM 4483 C C . HIS A 1 571 ? 2.408 9.393 -22.047 1.00 95.56 571 HIS A C 1
ATOM 4485 O O . HIS A 1 571 ? 3.041 9.278 -23.096 1.00 95.56 571 HIS A O 1
ATOM 4491 N N . PHE A 1 572 ? 2.536 8.494 -21.067 1.00 97.06 572 PHE A N 1
ATOM 4492 C CA . PHE A 1 572 ? 3.448 7.347 -21.090 1.00 97.06 572 PHE A CA 1
ATOM 4493 C C . PHE A 1 572 ? 2.672 6.027 -20.991 1.00 97.06 572 PHE A C 1
ATOM 4495 O O . PHE A 1 572 ? 1.678 5.947 -20.271 1.00 97.06 572 PHE A O 1
ATOM 4502 N N . LYS A 1 573 ? 3.100 4.984 -21.720 1.00 97.81 573 LYS A N 1
ATOM 4503 C CA . LYS A 1 573 ? 2.432 3.665 -21.737 1.00 97.81 573 LYS A CA 1
ATOM 4504 C C . LYS A 1 573 ? 2.506 2.972 -20.366 1.00 97.81 573 LYS A C 1
ATOM 4506 O O . LYS A 1 573 ? 1.588 2.228 -20.025 1.00 97.81 573 LYS A O 1
ATOM 4511 N N . ALA A 1 574 ? 3.521 3.283 -19.550 1.00 98.00 574 ALA A N 1
ATOM 4512 C CA . ALA A 1 574 ? 3.592 2.879 -18.147 1.00 98.00 574 ALA A CA 1
ATOM 4513 C C . ALA A 1 574 ? 3.897 4.050 -17.195 1.00 98.00 574 ALA A C 1
ATOM 4515 O O . ALA A 1 574 ? 4.719 4.920 -17.492 1.00 98.00 574 ALA A O 1
ATOM 4516 N N . ILE A 1 575 ? 3.287 4.016 -16.011 1.00 97.19 575 ILE A N 1
ATOM 4517 C CA . ILE A 1 575 ? 3.552 4.917 -14.879 1.00 97.19 575 ILE A CA 1
ATOM 4518 C C . ILE A 1 575 ? 4.023 4.047 -13.711 1.00 97.19 575 ILE A C 1
ATOM 4520 O O . ILE A 1 575 ? 3.466 2.976 -13.490 1.00 97.19 575 ILE A O 1
ATOM 4524 N N . LEU A 1 576 ? 5.048 4.468 -12.974 1.00 95.94 576 LEU A N 1
ATOM 4525 C CA . LEU A 1 576 ? 5.496 3.765 -11.770 1.00 95.94 576 LEU A CA 1
ATOM 4526 C C . LEU A 1 576 ? 4.911 4.421 -10.512 1.00 95.94 576 LEU A C 1
ATOM 4528 O O . LEU A 1 576 ? 4.986 5.638 -10.369 1.00 95.94 576 LEU A O 1
ATOM 4532 N N . ASP A 1 577 ? 4.408 3.619 -9.578 1.00 93.56 577 ASP A N 1
ATOM 4533 C CA . ASP A 1 577 ? 4.114 4.019 -8.199 1.00 93.56 577 ASP A CA 1
ATOM 4534 C C . ASP A 1 577 ? 5.188 3.439 -7.263 1.00 93.56 577 ASP A C 1
ATOM 4536 O O . ASP A 1 577 ? 5.485 2.237 -7.300 1.00 93.56 577 ASP A O 1
ATOM 4540 N N . LEU A 1 578 ? 5.794 4.317 -6.456 1.00 89.94 578 LEU A N 1
ATOM 4541 C CA . LEU A 1 578 ? 6.785 3.974 -5.438 1.00 89.94 578 LEU A CA 1
ATOM 4542 C C . LEU A 1 578 ? 6.347 4.473 -4.064 1.00 89.94 578 LEU A C 1
ATOM 4544 O O . LEU A 1 578 ? 6.127 5.665 -3.867 1.00 89.94 578 LEU A O 1
ATOM 4548 N N . ASP A 1 579 ? 6.365 3.550 -3.106 1.00 77.19 579 ASP A N 1
ATOM 4549 C CA . ASP A 1 579 ? 6.184 3.791 -1.669 1.00 77.19 579 ASP A CA 1
ATOM 4550 C C . ASP A 1 579 ? 4.840 4.412 -1.222 1.00 77.19 579 ASP A C 1
ATOM 4552 O O . ASP A 1 579 ? 4.716 4.824 -0.072 1.00 77.19 579 ASP A O 1
ATOM 4556 N N . TYR A 1 580 ? 3.821 4.365 -2.092 1.00 79.88 580 TYR A N 1
ATOM 4557 C CA . TYR A 1 580 ? 2.466 4.907 -1.910 1.00 79.88 580 TYR A CA 1
ATOM 4558 C C . TYR A 1 580 ? 2.381 6.426 -1.712 1.00 79.88 580 TYR A C 1
ATOM 4560 O O . TYR A 1 580 ? 2.696 6.962 -0.654 1.00 79.88 580 TYR A O 1
ATOM 4568 N N . ASP A 1 581 ? 1.799 7.093 -2.709 1.00 81.44 581 ASP A N 1
ATOM 4569 C CA . ASP A 1 581 ? 1.232 8.432 -2.565 1.00 81.44 581 ASP A CA 1
ATOM 4570 C C . ASP A 1 581 ? -0.217 8.417 -3.095 1.00 81.44 581 ASP A C 1
ATOM 4572 O O . ASP A 1 581 ? -0.418 8.197 -4.295 1.00 81.44 581 ASP A O 1
ATOM 4576 N N . PRO A 1 582 ? -1.250 8.640 -2.257 1.00 73.81 582 PRO A N 1
ATOM 4577 C CA . PRO A 1 582 ? -2.642 8.608 -2.707 1.00 73.81 582 PRO A CA 1
ATOM 4578 C C . PRO A 1 582 ? -2.985 9.690 -3.739 1.00 73.81 582 PRO A C 1
ATOM 4580 O O . PRO A 1 582 ? -3.924 9.506 -4.514 1.00 73.81 582 PRO A O 1
ATOM 4583 N N . SER A 1 583 ? -2.230 10.794 -3.787 1.00 78.50 583 SER A N 1
ATOM 4584 C CA . SER A 1 583 ? -2.423 11.865 -4.771 1.00 78.50 583 SER A CA 1
ATOM 4585 C C . SER A 1 583 ? -1.932 11.496 -6.174 1.00 78.50 583 SER A C 1
ATOM 4587 O O . SER A 1 583 ? -2.368 12.103 -7.150 1.00 78.50 583 SER A O 1
ATOM 4589 N N . HIS A 1 584 ? -1.077 10.474 -6.286 1.00 85.12 584 HIS A N 1
ATOM 4590 C CA . HIS A 1 584 ? -0.573 9.956 -7.557 1.00 85.12 584 HIS A CA 1
ATOM 4591 C C . HIS A 1 584 ? -1.151 8.579 -7.913 1.00 85.12 584 HIS A C 1
ATOM 4593 O O . HIS A 1 584 ? -1.447 8.342 -9.085 1.00 85.12 584 HIS A O 1
ATOM 4599 N N . PHE A 1 585 ? -1.371 7.694 -6.933 1.00 90.06 585 PHE A N 1
ATOM 4600 C CA . PHE A 1 585 ? -1.791 6.311 -7.174 1.00 90.06 585 PHE A CA 1
ATOM 4601 C C . PHE A 1 585 ? -3.143 6.211 -7.891 1.00 90.06 585 PHE A C 1
ATOM 4603 O O . PHE A 1 585 ? -3.226 5.594 -8.954 1.00 90.06 585 PHE A O 1
ATOM 4610 N N . LEU A 1 586 ? -4.208 6.820 -7.348 1.00 89.88 586 LEU A N 1
ATOM 4611 C CA . LEU A 1 586 ? -5.537 6.716 -7.965 1.00 89.88 586 LEU A CA 1
ATOM 4612 C C . LEU A 1 586 ? -5.636 7.438 -9.321 1.00 89.88 586 LEU A C 1
ATOM 4614 O O . LEU A 1 586 ? -6.197 6.834 -10.234 1.00 89.88 586 LEU A O 1
ATOM 4618 N N . PRO A 1 587 ? -5.078 8.649 -9.527 1.00 91.56 587 PRO A N 1
ATOM 4619 C CA . PRO A 1 587 ? -5.057 9.268 -10.853 1.00 91.56 587 PRO A CA 1
ATOM 4620 C C . PRO A 1 587 ? -4.253 8.469 -11.890 1.00 91.56 587 PRO A C 1
ATOM 4622 O O . PRO A 1 587 ? -4.709 8.310 -13.021 1.00 91.56 587 PRO A O 1
ATOM 4625 N N . ALA A 1 588 ? -3.107 7.885 -11.513 1.00 93.69 588 ALA A N 1
ATOM 4626 C CA . ALA A 1 588 ? -2.347 7.001 -12.399 1.00 93.69 588 ALA A CA 1
ATOM 4627 C C . ALA A 1 588 ? -3.143 5.737 -12.763 1.00 93.69 588 ALA A C 1
ATOM 4629 O O . ALA A 1 588 ? -3.235 5.403 -13.943 1.00 93.69 588 ALA A O 1
ATOM 4630 N N . MET A 1 589 ? -3.773 5.088 -11.775 1.00 94.31 589 MET A N 1
ATOM 4631 C CA . MET A 1 589 ? -4.651 3.930 -11.981 1.00 94.31 589 MET A CA 1
ATOM 4632 C C . MET A 1 589 ? -5.903 4.262 -12.803 1.00 94.31 589 MET A C 1
ATOM 4634 O O . MET A 1 589 ? -6.405 3.380 -13.484 1.00 94.31 589 MET A O 1
ATOM 4638 N N . ALA A 1 590 ? -6.424 5.491 -12.738 1.00 93.25 590 ALA A N 1
ATOM 4639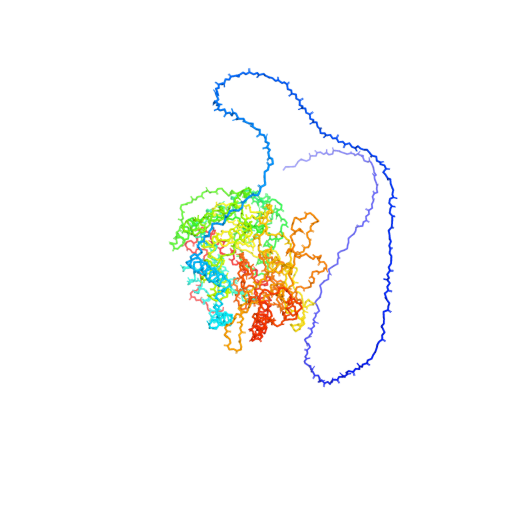 C CA . ALA A 1 590 ? -7.598 5.933 -13.497 1.00 93.25 590 ALA A CA 1
ATOM 4640 C C . ALA A 1 590 ? -7.294 6.263 -14.967 1.00 93.25 590 ALA A C 1
ATOM 4642 O O . ALA A 1 590 ? -8.198 6.200 -15.801 1.00 93.25 590 ALA A O 1
ATOM 4643 N N . SER A 1 591 ? -6.040 6.586 -15.288 1.00 92.94 591 SER A N 1
ATOM 4644 C CA . SER A 1 591 ? -5.589 6.764 -16.668 1.00 92.94 591 SER A CA 1
ATOM 4645 C C . SER A 1 591 ? -5.464 5.431 -17.411 1.00 92.94 591 SER A C 1
ATOM 4647 O O . SER A 1 591 ? -5.163 4.398 -16.817 1.00 92.94 591 SER A O 1
ATOM 4649 N N . SER A 1 592 ? -5.586 5.444 -18.739 1.00 93.56 592 SER A N 1
ATOM 4650 C CA . SER A 1 592 ? -5.388 4.262 -19.599 1.00 93.56 592 SER A CA 1
ATOM 4651 C C . SER A 1 592 ? -3.909 3.855 -19.748 1.00 93.56 592 SER A C 1
ATOM 4653 O O . SER A 1 592 ? -3.526 3.252 -20.751 1.00 93.56 592 SER A O 1
ATOM 4655 N N . SER A 1 593 ? -3.048 4.232 -18.802 1.00 97.44 593 SER A N 1
ATOM 4656 C CA . SER A 1 593 ? -1.636 3.847 -18.728 1.00 97.44 593 SER A CA 1
ATOM 4657 C C . SER A 1 593 ? -1.460 2.682 -17.752 1.00 97.44 593 SER A C 1
ATOM 4659 O O . SER A 1 593 ? -2.176 2.569 -16.762 1.00 97.44 593 SER A O 1
ATOM 4661 N N . ALA A 1 594 ? -0.500 1.794 -18.000 1.00 98.31 594 ALA A N 1
ATOM 4662 C CA . ALA A 1 594 ? -0.264 0.671 -17.099 1.00 98.31 594 ALA A CA 1
ATOM 4663 C C . ALA A 1 594 ? 0.520 1.106 -15.856 1.00 98.31 594 ALA A C 1
ATOM 4665 O O . ALA A 1 594 ? 1.671 1.537 -15.960 1.00 98.31 594 ALA A O 1
ATOM 4666 N N . VAL A 1 595 ? -0.075 0.955 -14.674 1.00 97.94 595 VAL A N 1
ATOM 4667 C CA . VAL A 1 595 ? 0.643 1.178 -13.417 1.00 97.94 595 VAL A CA 1
ATOM 4668 C C . VAL A 1 595 ? 1.558 -0.011 -13.127 1.00 97.94 595 VAL A C 1
ATOM 4670 O O . VAL A 1 595 ? 1.114 -1.158 -13.037 1.00 97.94 595 VAL A O 1
ATOM 4673 N N . ILE A 1 596 ? 2.846 0.281 -12.964 1.00 98.12 596 ILE A N 1
ATOM 4674 C CA . ILE A 1 596 ? 3.833 -0.596 -12.338 1.00 98.12 596 ILE A CA 1
ATOM 4675 C C . ILE A 1 596 ? 3.890 -0.197 -10.858 1.00 98.12 596 ILE A C 1
ATOM 4677 O O . ILE A 1 596 ? 4.000 0.988 -10.557 1.00 98.12 596 ILE A O 1
ATOM 4681 N N . LEU A 1 597 ? 3.800 -1.148 -9.929 1.00 96.50 597 LEU A N 1
ATOM 4682 C CA . LEU A 1 597 ? 3.665 -0.870 -8.495 1.00 96.50 597 LEU A CA 1
ATOM 4683 C C . LEU A 1 597 ? 4.775 -1.548 -7.688 1.00 96.50 597 LEU A C 1
ATOM 4685 O O . LEU A 1 597 ? 4.869 -2.773 -7.694 1.00 96.50 597 LEU A O 1
ATOM 4689 N N . SER A 1 598 ? 5.558 -0.752 -6.954 1.00 94.81 598 SER A N 1
ATOM 4690 C CA . SER A 1 598 ? 6.570 -1.206 -5.989 1.00 94.81 598 SER A CA 1
ATOM 4691 C C . SER A 1 598 ? 6.375 -0.450 -4.666 1.00 94.81 598 SER A C 1
ATOM 4693 O O . SER A 1 598 ? 7.025 0.571 -4.404 1.00 94.81 598 SER A O 1
ATOM 4695 N N . ARG A 1 599 ? 5.475 -0.951 -3.809 1.00 88.94 599 ARG A N 1
ATOM 4696 C CA . ARG A 1 599 ? 5.218 -0.399 -2.467 1.00 88.94 599 ARG A CA 1
ATOM 4697 C C . ARG A 1 599 ? 5.164 -1.494 -1.412 1.00 88.94 599 ARG A C 1
ATOM 4699 O O . ARG A 1 599 ? 4.664 -2.582 -1.665 1.00 88.94 599 ARG A O 1
ATOM 4706 N N . PHE A 1 600 ? 5.634 -1.172 -0.212 1.00 89.75 600 PHE A N 1
ATOM 4707 C CA . PHE A 1 600 ? 5.576 -2.076 0.938 1.00 89.75 600 PHE A CA 1
ATOM 4708 C C . PHE A 1 600 ? 4.361 -1.804 1.845 1.00 89.75 600 PHE A C 1
ATOM 4710 O O . PHE A 1 600 ? 3.834 -2.719 2.475 1.00 89.75 600 PHE A O 1
ATOM 4717 N N . ARG A 1 601 ? 3.874 -0.554 1.856 1.00 90.00 601 ARG A N 1
ATOM 4718 C CA . ARG A 1 601 ? 2.640 -0.137 2.538 1.00 90.00 601 ARG A CA 1
ATOM 4719 C C . ARG A 1 601 ? 1.392 -0.842 1.979 1.00 90.00 601 ARG A C 1
ATOM 4721 O O . ARG A 1 601 ? 1.352 -1.222 0.804 1.00 90.00 601 ARG A O 1
ATOM 4728 N N . GLN A 1 602 ? 0.376 -0.981 2.829 1.00 91.44 602 GLN A N 1
ATOM 4729 C CA . GLN A 1 602 ? -0.994 -1.399 2.501 1.00 91.44 602 GLN A CA 1
ATOM 4730 C C . GLN A 1 602 ? -1.981 -0.242 2.737 1.00 91.44 602 GLN A C 1
ATOM 4732 O O . GLN A 1 602 ? -1.762 0.551 3.657 1.00 91.44 602 GLN A O 1
ATOM 4737 N N . THR A 1 603 ? -3.059 -0.164 1.947 1.00 92.06 603 THR A N 1
ATOM 4738 C CA . THR A 1 603 ? -4.133 0.852 2.044 1.00 92.06 603 THR A CA 1
ATOM 4739 C C . THR A 1 603 ? -5.532 0.213 1.967 1.00 92.06 603 THR A C 1
ATOM 4741 O O . THR A 1 603 ? -5.698 -0.889 1.438 1.00 92.06 603 THR A O 1
ATOM 4744 N N . ALA A 1 604 ? -6.553 0.899 2.496 1.00 90.56 604 ALA A N 1
ATOM 4745 C CA . ALA A 1 604 ? -7.913 0.368 2.661 1.00 90.56 604 ALA A CA 1
ATOM 4746 C C . ALA A 1 604 ? -8.570 -0.149 1.362 1.00 90.56 604 ALA A C 1
ATOM 4748 O O . ALA A 1 604 ? -9.222 -1.198 1.351 1.00 90.56 604 ALA A O 1
ATOM 4749 N N . LEU A 1 605 ? -8.395 0.568 0.247 1.00 88.38 605 LEU A N 1
ATOM 4750 C CA . LEU A 1 605 ? -9.092 0.273 -1.012 1.00 88.38 605 LEU A CA 1
ATOM 4751 C C . LEU A 1 605 ? -8.421 -0.840 -1.844 1.00 88.38 605 LEU A C 1
ATOM 4753 O O . LEU A 1 605 ? -8.960 -1.256 -2.865 1.00 88.38 605 LEU A O 1
ATOM 4757 N N . GLU A 1 606 ? -7.282 -1.394 -1.410 1.00 87.75 606 GLU A N 1
ATOM 4758 C CA . GLU A 1 606 ? -6.566 -2.448 -2.152 1.00 87.75 606 GLU A CA 1
ATOM 4759 C C . GLU A 1 606 ? -7.280 -3.811 -2.194 1.00 87.75 606 GLU A C 1
ATOM 4761 O O . GLU A 1 606 ? -6.888 -4.679 -2.973 1.00 87.75 606 GLU A O 1
ATOM 4766 N N . HIS A 1 607 ? -8.322 -4.032 -1.389 1.00 86.69 607 HIS A N 1
ATOM 4767 C CA . HIS A 1 607 ? -8.939 -5.350 -1.181 1.00 86.69 607 HIS A CA 1
ATOM 4768 C C . HIS A 1 607 ? -9.527 -5.999 -2.459 1.00 86.69 607 HIS A C 1
ATOM 4770 O O . HIS A 1 607 ? -9.603 -7.228 -2.535 1.00 86.69 607 HIS A O 1
ATOM 4776 N N . THR A 1 608 ? -9.856 -5.222 -3.501 1.00 90.00 608 THR A N 1
ATOM 4777 C CA . THR A 1 608 ? -10.249 -5.715 -4.847 1.00 90.00 608 THR A CA 1
ATOM 4778 C C . THR A 1 608 ? -9.152 -5.594 -5.915 1.00 90.00 608 THR A C 1
ATOM 4780 O O . THR A 1 608 ? -9.285 -6.126 -7.021 1.00 90.00 608 THR A O 1
ATOM 4783 N N . LEU A 1 609 ? -8.034 -4.933 -5.605 1.00 92.62 609 LEU A N 1
ATOM 4784 C CA . LEU A 1 609 ? -6.898 -4.772 -6.510 1.00 92.62 609 LEU A CA 1
ATOM 4785 C C . LEU A 1 609 ? -6.159 -6.118 -6.673 1.00 92.62 609 LEU A C 1
ATOM 4787 O O . LEU A 1 609 ? -6.085 -6.912 -5.737 1.00 92.62 609 LEU A O 1
ATOM 4791 N N . ARG A 1 610 ? -5.630 -6.427 -7.867 1.00 95.12 610 ARG A N 1
ATOM 4792 C CA . ARG A 1 610 ? -5.023 -7.743 -8.161 1.00 95.12 610 ARG A CA 1
ATOM 4793 C C . ARG A 1 610 ? -3.779 -7.603 -9.060 1.00 95.12 610 ARG A C 1
ATOM 4795 O O . ARG A 1 610 ? -3.904 -7.010 -10.137 1.00 95.12 610 ARG A O 1
ATOM 4802 N N . PRO A 1 611 ? -2.602 -8.125 -8.651 1.00 96.94 611 PRO A N 1
ATOM 4803 C CA . PRO A 1 611 ? -1.378 -8.066 -9.455 1.00 96.94 611 PRO A CA 1
ATOM 4804 C C . PRO A 1 611 ? -1.532 -8.847 -10.763 1.00 96.94 611 PRO A C 1
ATOM 4806 O O . PRO A 1 611 ? -2.283 -9.817 -10.824 1.00 96.94 611 PRO A O 1
ATOM 4809 N N . TRP A 1 612 ? -0.834 -8.405 -11.809 1.00 98.31 612 TRP A N 1
ATOM 4810 C CA . TRP A 1 612 ? -0.888 -8.901 -13.196 1.00 98.31 612 TRP A CA 1
ATOM 4811 C C . TRP A 1 612 ? -2.251 -8.801 -13.901 1.00 98.31 612 TRP A C 1
ATOM 4813 O O . TRP A 1 612 ? -2.326 -9.067 -15.098 1.00 98.31 612 TRP A O 1
ATOM 4823 N N . PHE A 1 613 ? -3.313 -8.378 -13.206 1.00 98.00 613 PHE A N 1
ATOM 4824 C CA . PHE A 1 613 ? -4.625 -8.115 -13.800 1.00 98.00 613 PHE A CA 1
ATOM 4825 C C . PHE A 1 613 ? -4.965 -6.621 -13.829 1.00 98.00 613 PHE A C 1
ATOM 4827 O O . PHE A 1 613 ? -5.287 -6.111 -14.897 1.00 98.00 613 PHE A O 1
ATOM 4834 N N . HIS A 1 614 ? -4.877 -5.921 -12.691 1.00 97.88 614 HIS A N 1
ATOM 4835 C CA . HIS A 1 614 ? -5.155 -4.477 -12.585 1.00 97.88 614 HIS A CA 1
ATOM 4836 C C . HIS A 1 614 ? -3.887 -3.605 -12.671 1.00 97.88 614 HIS A C 1
ATOM 4838 O O . HIS A 1 614 ? -3.975 -2.435 -13.023 1.00 97.88 614 HIS A O 1
ATOM 4844 N N . TYR A 1 615 ? -2.721 -4.158 -12.326 1.00 98.19 615 TYR A N 1
ATOM 4845 C CA . TYR A 1 615 ? -1.424 -3.471 -12.321 1.00 98.19 615 TYR A CA 1
ATOM 4846 C C . TYR A 1 615 ? -0.281 -4.487 -12.482 1.00 98.19 615 TYR A C 1
ATOM 4848 O O . TYR A 1 615 ? -0.479 -5.687 -12.276 1.00 98.19 615 TYR A O 1
ATOM 4856 N N . VAL A 1 616 ? 0.926 -4.024 -12.804 1.00 98.56 616 VAL A N 1
ATOM 4857 C CA . VAL A 1 616 ? 2.137 -4.858 -12.889 1.00 98.56 616 VAL A CA 1
ATOM 4858 C C . VAL A 1 616 ? 2.936 -4.739 -11.579 1.00 98.56 616 VAL A C 1
ATOM 4860 O O . VAL A 1 616 ? 3.398 -3.642 -11.268 1.00 98.56 616 VAL A O 1
ATOM 4863 N N . PRO A 1 617 ? 3.116 -5.803 -10.776 1.00 97.81 617 PRO A N 1
ATOM 4864 C CA . PRO A 1 617 ? 3.934 -5.726 -9.567 1.00 97.81 617 PRO A CA 1
ATOM 4865 C C . PRO A 1 617 ? 5.433 -5.666 -9.901 1.00 97.81 617 PRO A C 1
ATOM 4867 O O . PRO A 1 617 ? 5.896 -6.266 -10.874 1.00 97.81 617 PRO A O 1
ATOM 4870 N N . LEU A 1 618 ? 6.191 -4.971 -9.058 1.00 97.62 618 LEU A N 1
ATOM 4871 C CA . LEU A 1 618 ? 7.642 -4.833 -9.122 1.00 97.62 618 LEU A CA 1
ATOM 4872 C C . LEU A 1 618 ? 8.201 -4.955 -7.699 1.00 97.62 618 LEU A C 1
ATOM 4874 O O . LEU A 1 618 ? 7.722 -4.274 -6.796 1.00 97.62 618 LEU A O 1
ATOM 4878 N N . SER A 1 619 ? 9.220 -5.788 -7.502 1.00 95.38 619 SER A N 1
ATOM 4879 C CA . SER A 1 619 ? 9.839 -5.988 -6.195 1.00 95.38 619 SER A CA 1
ATOM 4880 C C . SER A 1 619 ? 10.496 -4.712 -5.683 1.00 95.38 619 SER A C 1
ATOM 4882 O O . SER A 1 619 ? 11.167 -3.985 -6.426 1.00 95.38 619 SER A O 1
ATOM 4884 N N . LEU A 1 620 ? 10.471 -4.544 -4.359 1.00 94.75 620 LEU A N 1
ATOM 4885 C CA . LEU A 1 620 ? 11.264 -3.546 -3.628 1.00 94.75 620 LEU A CA 1
ATOM 4886 C C . LEU A 1 620 ? 12.768 -3.599 -3.988 1.00 94.75 620 LEU A C 1
ATOM 4888 O O . LEU A 1 620 ? 13.504 -2.628 -3.786 1.00 94.75 620 LEU A O 1
ATOM 4892 N N . ARG A 1 621 ? 13.244 -4.723 -4.538 1.00 95.25 621 ARG A N 1
ATOM 4893 C CA . ARG A 1 621 ? 14.636 -4.984 -4.943 1.00 95.25 621 ARG A CA 1
ATOM 4894 C C . ARG A 1 621 ? 14.994 -4.499 -6.357 1.00 95.25 621 ARG A C 1
ATOM 4896 O O . ARG A 1 621 ? 16.182 -4.498 -6.685 1.00 95.25 621 ARG A O 1
ATOM 4903 N N . LEU A 1 622 ? 14.025 -4.049 -7.166 1.00 95.81 622 LEU A N 1
ATOM 4904 C CA . LEU A 1 622 ? 14.205 -3.373 -8.471 1.00 95.81 622 LEU A CA 1
ATOM 4905 C C . LEU A 1 622 ? 15.178 -4.079 -9.450 1.00 95.81 622 LEU A C 1
ATOM 4907 O O . LEU A 1 622 ? 15.865 -3.430 -10.247 1.00 95.81 622 LEU A O 1
ATOM 4911 N N . SER A 1 623 ? 15.302 -5.403 -9.366 1.00 94.12 623 SER A N 1
ATOM 4912 C CA . SER A 1 623 ? 16.360 -6.173 -10.044 1.00 94.12 623 SER A CA 1
ATOM 4913 C C . SER A 1 623 ? 15.895 -6.744 -11.379 1.00 94.12 623 SER A C 1
ATOM 4915 O O . SER A 1 623 ? 16.633 -6.731 -12.360 1.00 94.12 623 SER A O 1
ATOM 4917 N N . GLU A 1 624 ? 14.640 -7.168 -11.425 1.00 96.06 624 GLU A N 1
ATOM 4918 C CA . GLU A 1 624 ? 13.890 -7.568 -12.606 1.00 96.06 624 GLU A CA 1
ATOM 4919 C C . GLU A 1 624 ? 13.514 -6.381 -13.509 1.00 96.06 624 GLU A C 1
ATOM 4921 O O . GLU A 1 624 ? 13.169 -6.592 -14.667 1.00 96.06 624 GLU A O 1
ATOM 4926 N N . PHE A 1 625 ? 13.600 -5.142 -13.001 1.00 97.69 625 PHE A N 1
ATOM 4927 C CA . PHE A 1 625 ? 13.075 -3.908 -13.611 1.00 97.69 625 PHE A CA 1
ATOM 4928 C C . PHE A 1 625 ? 13.292 -3.790 -15.130 1.00 97.69 625 PHE A C 1
ATOM 4930 O O . PHE A 1 625 ? 12.348 -3.520 -15.869 1.00 97.69 625 PHE A O 1
ATOM 4937 N N . TYR A 1 626 ? 14.508 -4.032 -15.630 1.00 97.69 626 TYR A N 1
ATOM 4938 C CA . TYR A 1 626 ? 14.764 -3.937 -17.072 1.00 97.69 626 TYR A CA 1
ATOM 4939 C C . TYR A 1 626 ? 14.328 -5.165 -17.875 1.00 97.69 626 TYR A C 1
ATOM 4941 O O . TYR A 1 626 ? 13.976 -5.005 -19.039 1.00 97.69 626 TYR A O 1
ATOM 4949 N N . SER A 1 627 ? 14.290 -6.357 -17.278 1.00 97.44 627 SER A N 1
ATOM 4950 C CA . SER A 1 627 ? 13.679 -7.544 -17.898 1.00 97.44 627 SER A CA 1
ATOM 4951 C C . SER A 1 627 ? 12.159 -7.385 -18.006 1.00 97.44 627 SER A C 1
ATOM 4953 O O . SER A 1 627 ? 11.565 -7.765 -19.008 1.00 97.44 627 SER A O 1
ATOM 4955 N N . LEU A 1 628 ? 11.535 -6.755 -17.003 1.00 98.00 628 LEU A N 1
ATOM 4956 C CA . LEU A 1 628 ? 10.108 -6.435 -16.980 1.00 98.00 628 LEU A CA 1
ATOM 4957 C C . LEU A 1 628 ? 9.748 -5.468 -18.116 1.00 98.00 628 LEU A C 1
ATOM 4959 O O . LEU A 1 628 ? 8.844 -5.736 -18.903 1.00 98.00 628 LEU A O 1
ATOM 4963 N N . LEU A 1 629 ? 10.506 -4.377 -18.258 1.00 97.69 629 LEU A N 1
ATOM 4964 C CA . LEU A 1 629 ? 10.308 -3.414 -19.345 1.00 97.69 629 LEU A CA 1
ATOM 4965 C C . LEU A 1 629 ? 10.640 -4.007 -20.723 1.00 97.69 629 LEU A C 1
ATOM 4967 O O . LEU A 1 629 ? 9.928 -3.727 -21.681 1.00 97.69 629 LEU A O 1
ATOM 4971 N N . ALA A 1 630 ? 11.663 -4.859 -20.836 1.00 96.69 630 ALA A N 1
ATOM 4972 C CA . ALA A 1 630 ? 12.060 -5.482 -22.103 1.00 96.69 630 ALA A CA 1
ATOM 4973 C C . ALA A 1 630 ? 11.166 -6.656 -22.557 1.00 96.69 630 ALA A C 1
ATOM 4975 O O . ALA A 1 630 ? 11.355 -7.168 -23.660 1.00 96.69 630 ALA A O 1
ATOM 4976 N N . TYR A 1 631 ? 10.203 -7.074 -21.730 1.00 97.12 631 TYR A N 1
ATOM 4977 C CA . TYR A 1 631 ? 9.091 -7.940 -22.129 1.00 97.12 631 TYR A CA 1
ATOM 4978 C C . TYR A 1 631 ? 7.982 -7.128 -22.824 1.00 97.12 631 TYR A C 1
ATOM 4980 O O . TYR A 1 631 ? 7.490 -7.508 -23.888 1.00 97.12 631 TYR A O 1
ATOM 4988 N N . PHE A 1 632 ? 7.615 -5.972 -22.260 1.00 97.50 632 PHE A N 1
ATOM 4989 C CA . PHE A 1 632 ? 6.538 -5.130 -22.791 1.00 97.50 632 PHE A CA 1
ATOM 4990 C C . PHE A 1 632 ? 6.973 -4.166 -23.910 1.00 97.50 632 PHE A C 1
ATOM 4992 O O . PHE A 1 632 ? 6.140 -3.804 -24.737 1.00 97.50 632 PHE A O 1
ATOM 4999 N N . TYR A 1 633 ? 8.249 -3.770 -23.968 1.00 95.75 633 TYR A N 1
ATOM 5000 C CA . TYR A 1 633 ? 8.808 -2.824 -24.946 1.00 95.75 633 TYR A CA 1
ATOM 5001 C C . TYR A 1 633 ? 9.982 -3.427 -25.729 1.00 95.75 633 TYR A C 1
ATOM 5003 O O . TYR A 1 633 ? 10.727 -4.268 -25.229 1.00 95.75 633 TYR A O 1
ATOM 5011 N N . SER A 1 634 ? 10.199 -2.974 -26.969 1.00 91.19 634 SER A N 1
ATOM 5012 C CA . SER A 1 634 ? 11.212 -3.587 -27.836 1.00 91.19 634 SER A CA 1
ATOM 5013 C C . SER A 1 634 ? 12.652 -3.252 -27.413 1.00 91.19 634 SER A C 1
ATOM 5015 O O . SER A 1 634 ? 13.060 -2.092 -27.528 1.00 91.19 634 SER A O 1
ATOM 5017 N N . PRO A 1 635 ? 13.513 -4.237 -27.073 1.00 91.31 635 PRO A N 1
ATOM 5018 C CA . PRO A 1 635 ? 14.934 -3.976 -26.814 1.00 91.31 635 PRO A CA 1
ATOM 5019 C C . PRO A 1 635 ? 15.675 -3.451 -28.053 1.00 91.31 635 PRO A C 1
ATOM 5021 O O . PRO A 1 635 ? 16.760 -2.881 -27.923 1.00 91.31 635 PRO A O 1
ATOM 5024 N N . ARG A 1 636 ? 15.075 -3.554 -29.250 1.00 91.88 636 ARG A N 1
ATOM 5025 C CA . ARG A 1 636 ? 15.573 -2.944 -30.494 1.00 91.88 636 ARG A CA 1
ATOM 5026 C C . ARG A 1 636 ? 15.692 -1.416 -30.405 1.00 91.88 636 ARG A C 1
ATOM 5028 O O . ARG A 1 636 ? 16.551 -0.855 -31.078 1.00 91.88 636 ARG A O 1
ATOM 5035 N N . ALA A 1 637 ? 14.929 -0.754 -29.529 1.00 91.88 637 ALA A N 1
ATOM 5036 C CA . ALA A 1 637 ? 15.061 0.681 -29.252 1.00 91.88 637 ALA A CA 1
ATOM 5037 C C . ALA A 1 637 ? 16.462 1.070 -28.728 1.00 91.88 637 ALA A C 1
ATOM 5039 O O . ALA A 1 637 ? 16.920 2.190 -28.942 1.00 91.88 637 ALA A O 1
ATOM 5040 N N . THR A 1 638 ? 17.191 0.135 -28.105 1.00 91.56 638 THR A N 1
ATOM 5041 C CA . THR A 1 638 ? 18.578 0.363 -27.657 1.00 91.56 638 THR A CA 1
ATOM 5042 C C . THR A 1 638 ? 19.609 0.313 -28.792 1.00 91.56 638 THR A C 1
ATOM 5044 O O . THR A 1 638 ? 20.729 0.795 -28.623 1.00 91.56 638 THR A O 1
ATOM 5047 N N . PHE A 1 639 ? 19.274 -0.267 -29.951 1.00 92.38 639 PHE A N 1
ATOM 5048 C CA . PHE A 1 639 ? 20.268 -0.645 -30.963 1.00 92.38 639 PHE A CA 1
ATOM 5049 C C . PHE A 1 639 ? 21.026 0.550 -31.574 1.00 92.38 639 PHE A C 1
ATOM 5051 O O . PHE A 1 639 ? 22.244 0.422 -31.722 1.00 92.38 639 PHE A O 1
ATOM 5058 N N . PRO A 1 640 ? 20.402 1.711 -31.879 1.00 88.94 640 PRO A N 1
ATOM 5059 C CA . PRO A 1 640 ? 21.137 2.897 -32.332 1.00 88.94 640 PRO A CA 1
ATOM 5060 C C . PRO A 1 640 ? 22.119 3.405 -31.266 1.00 88.94 640 PRO A C 1
ATOM 5062 O O . PRO A 1 640 ? 23.298 3.599 -31.544 1.00 88.94 640 PRO A O 1
ATOM 5065 N N . LEU A 1 641 ? 21.668 3.485 -30.009 1.00 86.94 641 LEU A N 1
ATOM 5066 C CA . LEU A 1 641 ? 22.467 3.950 -28.868 1.00 86.94 641 LEU A CA 1
ATOM 5067 C C . LEU A 1 641 ? 23.709 3.067 -28.636 1.00 86.94 641 LEU A C 1
ATOM 5069 O O . LEU A 1 641 ? 24.793 3.555 -28.303 1.00 86.94 641 LEU A O 1
ATOM 5073 N N . ILE A 1 642 ? 23.570 1.756 -28.851 1.00 85.94 642 ILE A N 1
ATOM 5074 C CA . ILE A 1 642 ? 24.669 0.781 -28.798 1.00 85.94 642 ILE A CA 1
ATOM 5075 C C . ILE A 1 642 ? 25.574 0.895 -30.041 1.00 85.94 642 ILE A C 1
ATOM 5077 O O . ILE A 1 642 ? 26.792 0.727 -29.949 1.00 85.94 642 ILE A O 1
ATOM 5081 N N . ALA A 1 643 ? 25.009 1.213 -31.209 1.00 79.38 643 ALA A N 1
ATOM 5082 C CA . ALA A 1 643 ? 25.757 1.390 -32.450 1.00 79.38 643 ALA A CA 1
ATOM 5083 C C . ALA A 1 643 ? 26.651 2.642 -32.451 1.00 79.38 643 ALA A C 1
ATOM 5085 O O . ALA A 1 643 ? 27.727 2.588 -33.056 1.00 79.38 643 ALA A O 1
ATOM 5086 N N . ASP A 1 644 ? 26.245 3.708 -31.760 1.00 68.44 644 ASP A N 1
ATOM 5087 C CA . ASP A 1 644 ? 27.031 4.935 -31.577 1.00 68.44 644 ASP A CA 1
ATOM 5088 C C . ASP A 1 644 ? 28.085 4.777 -30.467 1.00 68.44 644 ASP A C 1
ATOM 5090 O O . ASP A 1 644 ? 29.219 5.245 -30.582 1.00 68.44 644 ASP A O 1
ATOM 5094 N N . SER A 1 645 ? 27.765 4.022 -29.410 1.00 66.56 645 SER A N 1
ATOM 5095 C CA . SER A 1 645 ? 28.667 3.768 -28.276 1.00 66.56 645 SER A CA 1
ATOM 5096 C C . SER A 1 645 ? 29.684 2.631 -28.489 1.00 66.56 645 SER A C 1
ATOM 5098 O O . SER A 1 645 ? 30.389 2.261 -27.549 1.00 66.56 645 SER A O 1
ATOM 5100 N N . LYS A 1 646 ? 29.861 2.132 -29.726 1.00 59.81 646 LYS A N 1
ATOM 5101 C CA . LYS A 1 646 ? 30.753 1.007 -30.118 1.00 59.81 646 LYS A CA 1
ATOM 5102 C C . LYS A 1 646 ? 32.183 1.013 -29.552 1.00 59.81 646 LYS A C 1
ATOM 5104 O O . LYS A 1 646 ? 32.811 -0.041 -29.528 1.00 59.81 646 LYS A O 1
ATOM 5109 N N . ARG A 1 647 ? 32.720 2.160 -29.115 1.00 54.62 647 ARG A N 1
ATOM 5110 C CA . ARG A 1 647 ? 34.051 2.266 -28.477 1.00 54.62 647 ARG A CA 1
ATOM 5111 C C . ARG A 1 647 ? 34.069 1.968 -26.966 1.00 54.62 647 ARG A C 1
ATOM 5113 O O . ARG A 1 647 ? 35.156 1.903 -26.407 1.00 54.62 647 ARG A O 1
ATOM 5120 N N . ARG A 1 648 ? 32.912 1.825 -26.304 1.00 55.81 648 ARG A N 1
ATOM 5121 C CA . ARG A 1 648 ? 32.791 1.638 -24.840 1.00 55.81 648 ARG A CA 1
ATOM 5122 C C . ARG A 1 648 ? 32.316 0.245 -24.406 1.00 55.81 648 ARG A C 1
ATOM 5124 O O . ARG A 1 648 ? 32.296 -0.025 -23.214 1.00 55.81 648 ARG A O 1
ATOM 5131 N N . PHE A 1 649 ? 31.914 -0.618 -25.340 1.00 60.41 649 PHE A N 1
ATOM 5132 C CA . PHE A 1 649 ? 31.332 -1.923 -25.012 1.00 60.41 649 PHE A CA 1
ATOM 5133 C C . PHE A 1 649 ? 32.426 -2.972 -24.748 1.00 60.41 649 PHE A C 1
ATOM 5135 O O . PHE A 1 649 ? 33.165 -3.378 -25.652 1.00 60.41 649 PHE A O 1
ATOM 5142 N N . GLU A 1 650 ? 32.514 -3.431 -23.504 1.00 53.69 650 GLU A N 1
ATOM 5143 C CA . GLU A 1 650 ? 33.484 -4.431 -23.056 1.00 53.69 650 GLU A CA 1
ATOM 5144 C C . GLU A 1 650 ? 33.176 -5.806 -23.679 1.00 53.69 650 GLU A C 1
ATOM 5146 O O . GLU A 1 650 ? 32.044 -6.288 -23.657 1.00 53.69 650 GLU A O 1
ATOM 5151 N N . GLY A 1 651 ? 34.189 -6.426 -24.293 1.00 57.56 651 GLY A N 1
ATOM 5152 C CA . GLY A 1 651 ? 34.050 -7.636 -25.123 1.00 57.56 651 GLY A CA 1
ATOM 5153 C C . GLY A 1 651 ? 34.143 -7.389 -26.638 1.00 57.56 651 GLY A C 1
ATOM 5154 O O . GLY A 1 651 ? 34.307 -8.333 -27.412 1.00 57.56 651 GLY A O 1
ATOM 5155 N N . GLY A 1 652 ? 34.111 -6.126 -27.078 1.00 61.81 652 GLY A N 1
ATOM 5156 C CA . GLY A 1 652 ? 34.362 -5.737 -28.469 1.00 61.81 652 GLY A CA 1
ATOM 5157 C C . GLY A 1 652 ? 33.276 -6.162 -29.467 1.00 61.81 652 GLY A C 1
ATOM 5158 O O . GLY A 1 652 ? 32.277 -6.801 -29.133 1.00 61.81 652 GLY A O 1
ATOM 5159 N N . GLY A 1 653 ? 33.467 -5.796 -30.741 1.00 70.25 653 GLY A N 1
ATOM 5160 C CA . GLY A 1 653 ? 32.406 -5.844 -31.759 1.00 70.25 653 GLY A CA 1
ATOM 5161 C C . GLY A 1 653 ? 31.728 -7.209 -31.954 1.00 70.25 653 GLY A C 1
ATOM 5162 O O . GLY A 1 653 ? 30.533 -7.258 -32.234 1.00 70.25 653 GLY A O 1
ATOM 5163 N N . ARG A 1 654 ? 32.446 -8.325 -31.753 1.00 75.62 654 ARG A N 1
ATOM 5164 C CA . ARG A 1 654 ? 31.874 -9.678 -31.894 1.00 75.62 654 ARG A CA 1
ATOM 5165 C C . ARG A 1 654 ? 30.908 -10.032 -30.757 1.00 75.62 654 ARG A C 1
ATOM 5167 O O . ARG A 1 654 ? 29.913 -10.705 -31.014 1.00 75.62 654 ARG A O 1
ATOM 5174 N N . GLN A 1 655 ? 31.165 -9.566 -29.532 1.00 78.94 655 GLN A N 1
ATOM 5175 C CA . GLN A 1 655 ? 30.235 -9.734 -28.413 1.00 78.94 655 GLN A CA 1
ATOM 5176 C C . GLN A 1 655 ? 29.003 -8.844 -28.593 1.00 78.94 655 GLN A C 1
ATOM 5178 O O . GLN A 1 655 ? 27.887 -9.338 -28.464 1.00 78.94 655 GLN A O 1
ATOM 5183 N N . VAL A 1 656 ? 29.194 -7.583 -29.000 1.00 81.19 656 VAL A N 1
ATOM 5184 C CA . VAL A 1 656 ? 28.093 -6.651 -29.314 1.00 81.19 656 VAL A CA 1
ATOM 5185 C C . VAL A 1 656 ? 27.133 -7.257 -30.341 1.00 81.19 656 VAL A C 1
ATOM 5187 O O . VAL A 1 656 ? 25.934 -7.329 -30.095 1.00 81.19 656 VAL A O 1
ATOM 5190 N N . VAL A 1 657 ? 27.652 -7.764 -31.464 1.00 85.44 657 VAL A N 1
ATOM 5191 C CA . VAL A 1 657 ? 26.831 -8.400 -32.510 1.00 85.44 657 VAL A CA 1
ATOM 5192 C C . VAL A 1 657 ? 26.095 -9.644 -31.989 1.00 85.44 657 VAL A C 1
ATOM 5194 O O . VAL A 1 657 ? 24.953 -9.869 -32.385 1.00 85.44 657 VAL A O 1
ATOM 5197 N N . ARG A 1 658 ? 26.688 -10.422 -31.070 1.00 89.06 658 ARG A N 1
ATOM 5198 C CA . ARG A 1 658 ? 26.020 -11.580 -30.450 1.00 89.06 658 ARG A CA 1
ATOM 5199 C C . ARG A 1 658 ? 24.869 -11.165 -29.533 1.00 89.06 658 ARG A C 1
ATOM 5201 O O . ARG A 1 658 ? 23.791 -11.735 -29.651 1.00 89.06 658 ARG A O 1
ATOM 5208 N N . GLU A 1 659 ? 25.064 -10.194 -28.640 1.00 90.62 659 GLU A N 1
ATOM 5209 C CA . GLU A 1 659 ? 24.001 -9.778 -27.709 1.00 90.62 659 GLU A CA 1
ATOM 5210 C C . GLU A 1 659 ? 22.879 -9.008 -28.422 1.00 90.62 659 GLU A C 1
ATOM 5212 O O . GLU A 1 659 ? 21.706 -9.259 -28.151 1.00 90.62 659 GLU A O 1
ATOM 5217 N N . LEU A 1 660 ? 23.202 -8.173 -29.420 1.00 91.12 660 LEU A N 1
ATOM 5218 C CA . LEU A 1 660 ? 22.200 -7.572 -30.311 1.00 91.12 660 LEU A CA 1
ATOM 5219 C C . LEU A 1 660 ? 21.451 -8.641 -31.128 1.00 91.12 660 LEU A C 1
ATOM 5221 O O . LEU A 1 660 ? 20.239 -8.547 -31.295 1.00 91.12 660 LEU A O 1
ATOM 5225 N N . GLY A 1 661 ? 22.147 -9.683 -31.598 1.00 92.00 661 GLY A N 1
ATOM 5226 C CA . GLY A 1 661 ? 21.551 -10.829 -32.297 1.00 92.00 661 GLY A CA 1
ATOM 5227 C C . GLY A 1 661 ? 20.714 -11.753 -31.402 1.00 92.00 661 GLY A C 1
ATOM 5228 O O . GLY A 1 661 ? 19.809 -12.424 -31.891 1.00 92.00 661 GLY A O 1
ATOM 5229 N N . ARG A 1 662 ? 20.966 -11.771 -30.087 1.00 92.12 662 ARG A N 1
ATOM 5230 C CA . ARG A 1 662 ? 20.087 -12.404 -29.093 1.00 92.12 662 ARG A CA 1
ATOM 5231 C C . ARG A 1 662 ? 18.843 -11.548 -28.866 1.00 92.12 662 ARG A C 1
ATOM 5233 O O . ARG A 1 662 ? 17.738 -12.063 -29.013 1.00 92.12 662 ARG A O 1
ATOM 5240 N N . ALA A 1 663 ? 19.026 -10.255 -28.589 1.00 93.31 663 ALA A N 1
ATOM 5241 C CA . ALA A 1 663 ? 17.953 -9.299 -28.320 1.00 93.31 663 ALA A CA 1
ATOM 5242 C C . ALA A 1 663 ? 17.034 -9.038 -29.528 1.00 93.31 663 ALA A C 1
ATOM 5244 O O . ALA A 1 663 ? 15.861 -8.723 -29.350 1.00 93.31 663 ALA A O 1
ATOM 5245 N N . SER A 1 664 ? 17.517 -9.199 -30.764 1.00 94.06 664 SER A N 1
ATOM 5246 C CA . SER A 1 664 ? 16.693 -9.017 -31.967 1.00 94.06 664 SER A CA 1
ATOM 5247 C C . SER A 1 664 ? 15.601 -10.082 -32.120 1.00 94.06 664 SER A C 1
ATOM 5249 O O . SER A 1 664 ? 14.618 -9.821 -32.814 1.00 94.06 664 SER A O 1
ATOM 5251 N N . ARG A 1 665 ? 15.741 -11.236 -31.450 1.00 93.56 665 ARG A N 1
ATOM 5252 C CA . ARG A 1 665 ? 14.748 -12.325 -31.404 1.00 93.56 665 ARG A CA 1
ATOM 5253 C C . ARG A 1 665 ? 13.598 -12.068 -30.426 1.00 93.56 665 ARG A C 1
ATOM 5255 O O . ARG A 1 665 ? 12.633 -12.824 -30.449 1.00 93.56 665 ARG A O 1
ATOM 5262 N N . ALA A 1 666 ? 13.706 -11.043 -29.578 1.00 94.19 666 ALA A N 1
ATOM 5263 C CA . ALA A 1 666 ? 12.673 -10.723 -28.604 1.00 94.19 666 ALA A CA 1
ATOM 5264 C C . ALA A 1 666 ? 11.368 -10.278 -29.285 1.00 94.19 666 ALA A C 1
ATOM 5266 O O . ALA A 1 666 ? 11.390 -9.491 -30.240 1.00 94.19 666 ALA A O 1
ATOM 5267 N N . VAL A 1 667 ? 10.249 -10.772 -28.763 1.00 94.38 667 VAL A N 1
ATOM 5268 C CA . VAL A 1 667 ? 8.887 -10.329 -29.078 1.00 94.38 667 VAL A CA 1
ATOM 5269 C C . VAL A 1 667 ? 8.443 -9.292 -28.043 1.00 94.38 667 VAL A C 1
ATOM 5271 O O . VAL A 1 667 ? 9.027 -9.181 -26.968 1.00 94.38 667 VAL A O 1
ATOM 5274 N N . VAL A 1 668 ? 7.470 -8.462 -28.418 1.00 93.62 668 VAL A N 1
ATOM 5275 C CA . VAL A 1 668 ? 7.022 -7.292 -27.656 1.00 93.62 668 VAL A CA 1
ATOM 5276 C C . VAL A 1 668 ? 5.577 -7.510 -27.231 1.00 93.62 668 VAL A C 1
ATOM 5278 O O . VAL A 1 668 ? 4.708 -7.675 -28.085 1.00 93.62 668 VAL A O 1
ATOM 5281 N N . HIS A 1 669 ? 5.319 -7.487 -25.927 1.00 96.19 669 HIS A N 1
ATOM 5282 C CA . HIS A 1 669 ? 4.021 -7.824 -25.337 1.00 96.19 669 HIS A CA 1
ATOM 5283 C C . HIS A 1 669 ? 3.184 -6.574 -24.985 1.00 96.19 669 HIS A C 1
ATOM 5285 O O . HIS A 1 669 ? 2.469 -6.538 -23.988 1.00 96.19 669 HIS A O 1
ATOM 5291 N N . GLU A 1 670 ? 3.272 -5.514 -25.795 1.00 96.06 670 GLU A N 1
ATOM 5292 C CA . GLU A 1 670 ? 2.664 -4.207 -25.493 1.00 96.06 670 GLU A CA 1
ATOM 5293 C C . GLU A 1 670 ? 1.136 -4.262 -25.301 1.00 96.06 670 GLU A C 1
ATOM 5295 O O . GLU A 1 670 ? 0.601 -3.618 -24.400 1.00 96.06 670 GLU A O 1
ATOM 5300 N N . GLU A 1 671 ? 0.419 -5.044 -26.113 1.00 96.75 671 GLU A N 1
ATOM 5301 C CA . GLU A 1 671 ? -1.039 -5.172 -25.980 1.00 96.75 671 GLU A CA 1
ATOM 5302 C C . GLU A 1 671 ? -1.444 -5.845 -24.651 1.00 96.75 671 GLU A C 1
ATOM 5304 O O . GLU A 1 671 ? -2.518 -5.554 -24.129 1.00 96.75 671 GLU A O 1
ATOM 5309 N N . GLU A 1 672 ? -0.579 -6.662 -24.034 1.00 97.56 672 GLU A N 1
ATOM 5310 C CA . GLU A 1 672 ? -0.808 -7.185 -22.677 1.00 97.56 672 GLU A CA 1
ATOM 5311 C C . GLU A 1 672 ? -0.694 -6.063 -21.633 1.00 97.56 672 GLU A C 1
ATOM 5313 O O . GLU A 1 672 ? -1.560 -5.932 -20.767 1.00 97.56 672 GLU A O 1
ATOM 5318 N N . LEU A 1 673 ? 0.321 -5.195 -21.755 1.00 98.25 673 LEU A N 1
ATOM 5319 C CA . LEU A 1 673 ? 0.502 -4.021 -20.890 1.00 98.25 673 LEU A CA 1
ATOM 5320 C C . LEU A 1 673 ? -0.709 -3.077 -20.974 1.00 98.25 673 LEU A C 1
ATOM 5322 O O . LEU A 1 673 ? -1.256 -2.656 -19.956 1.00 98.25 673 LEU A O 1
ATOM 5326 N N . LYS A 1 674 ? -1.166 -2.800 -22.197 1.00 98.38 674 LYS A N 1
ATOM 5327 C CA . LYS A 1 674 ? -2.364 -2.012 -22.514 1.00 98.38 674 LYS A CA 1
ATOM 5328 C C . LYS A 1 674 ? -3.633 -2.596 -21.895 1.00 98.38 674 LYS A C 1
ATOM 5330 O O . LYS A 1 674 ? -4.458 -1.849 -21.369 1.00 98.38 674 LYS A O 1
ATOM 5335 N N . VAL A 1 675 ? -3.796 -3.920 -21.935 1.00 98.44 675 VAL A N 1
ATOM 5336 C CA . VAL A 1 675 ? -4.926 -4.620 -21.306 1.00 98.44 675 VAL A CA 1
ATOM 5337 C C . VAL A 1 675 ? -4.868 -4.501 -19.780 1.00 98.44 675 VAL A C 1
ATOM 5339 O O . VAL A 1 675 ? -5.903 -4.234 -19.170 1.00 98.44 675 VAL A O 1
ATOM 5342 N N . VAL A 1 676 ? -3.687 -4.610 -19.161 1.00 98.38 676 VAL A N 1
ATOM 5343 C CA . VAL A 1 676 ? -3.511 -4.369 -17.715 1.00 98.38 676 VAL A CA 1
ATOM 5344 C C . VAL A 1 676 ? -3.837 -2.916 -17.349 1.00 98.38 676 VAL A C 1
ATOM 5346 O O . VAL A 1 676 ? -4.620 -2.697 -16.430 1.00 98.38 676 VAL A O 1
ATOM 5349 N N . GLY A 1 677 ? -3.343 -1.922 -18.097 1.00 97.94 677 GLY A N 1
ATOM 5350 C CA . GLY A 1 677 ? -3.690 -0.507 -17.881 1.00 97.94 677 GLY A CA 1
ATOM 5351 C C . GLY A 1 677 ? -5.188 -0.224 -18.037 1.00 97.94 677 GLY A C 1
ATOM 5352 O O . GLY A 1 677 ? -5.798 0.412 -17.183 1.00 97.94 677 GLY A O 1
ATOM 5353 N N . SER A 1 678 ? -5.825 -0.795 -19.064 1.00 97.81 678 SER A N 1
ATOM 5354 C CA . SER A 1 678 ? -7.277 -0.677 -19.286 1.00 97.81 678 SER A CA 1
ATOM 5355 C C . SER A 1 678 ? -8.102 -1.298 -18.147 1.00 97.81 678 SER A C 1
ATOM 5357 O O . SER A 1 678 ? -9.170 -0.795 -17.795 1.00 97.81 678 SER A O 1
ATOM 5359 N N . ARG A 1 679 ? -7.610 -2.389 -17.544 1.00 97.88 679 ARG A N 1
ATOM 5360 C CA . ARG A 1 679 ? -8.200 -3.010 -16.347 1.00 97.88 679 ARG A CA 1
ATOM 5361 C C . ARG A 1 679 ? -7.960 -2.168 -15.094 1.00 97.88 679 ARG A C 1
ATOM 5363 O O . ARG A 1 679 ? -8.867 -2.072 -14.273 1.00 97.88 679 ARG A O 1
ATOM 5370 N N . GLY A 1 680 ? -6.798 -1.528 -14.969 1.00 97.19 680 GLY A N 1
ATOM 5371 C CA . GLY A 1 680 ? -6.514 -0.532 -13.933 1.00 97.19 680 GLY A CA 1
ATOM 5372 C C . GLY A 1 680 ? -7.516 0.625 -13.958 1.00 97.19 680 GLY A C 1
ATOM 5373 O O . GLY A 1 680 ? -8.184 0.867 -12.952 1.00 97.19 680 GLY A O 1
ATOM 5374 N N . ALA A 1 681 ? -7.727 1.232 -15.132 1.00 96.44 681 ALA A N 1
ATOM 5375 C CA . ALA A 1 681 ? -8.701 2.309 -15.336 1.00 96.44 681 ALA A CA 1
ATOM 5376 C C . ALA A 1 681 ? -10.140 1.867 -15.019 1.00 96.44 681 ALA A C 1
ATOM 5378 O O . ALA A 1 681 ? -10.896 2.586 -14.356 1.00 96.44 681 ALA A O 1
ATOM 5379 N N . GLN A 1 682 ? -10.522 0.648 -15.421 1.00 95.94 682 GLN A N 1
ATOM 5380 C CA . GLN A 1 682 ? -11.814 0.061 -15.049 1.00 95.94 682 GLN A CA 1
ATOM 5381 C C . GLN A 1 682 ? -11.949 -0.161 -13.533 1.00 95.94 682 GLN A C 1
ATOM 5383 O O . GLN A 1 682 ? -13.029 0.053 -12.988 1.00 95.94 682 GLN A O 1
ATOM 5388 N N . TRP A 1 683 ? -10.884 -0.568 -12.840 1.00 95.56 683 TRP A N 1
ATOM 5389 C CA . TRP A 1 683 ? -10.895 -0.728 -11.385 1.00 95.56 683 TRP A CA 1
ATOM 5390 C C . TRP A 1 683 ? -11.001 0.626 -10.668 1.00 95.56 683 TRP A C 1
ATOM 5392 O O . TRP A 1 683 ? -11.871 0.794 -9.819 1.00 95.56 683 TRP A O 1
ATOM 5402 N N . ALA A 1 684 ? -10.211 1.631 -11.050 1.00 93.06 684 ALA A N 1
ATOM 5403 C CA . ALA A 1 684 ? -10.227 2.946 -10.400 1.00 93.06 684 ALA A CA 1
ATOM 5404 C C . ALA A 1 684 ? -11.553 3.713 -10.591 1.00 93.06 684 ALA A C 1
ATOM 5406 O O . ALA A 1 684 ? -11.963 4.489 -9.722 1.00 93.06 684 ALA A O 1
ATOM 5407 N N . SER A 1 685 ? -12.248 3.470 -11.708 1.00 91.56 685 SER A N 1
ATOM 5408 C CA . SER A 1 685 ? -13.569 4.046 -11.998 1.00 91.56 685 SER A CA 1
ATOM 5409 C C . SER A 1 685 ? -14.749 3.301 -11.359 1.00 91.56 685 SER A C 1
ATOM 5411 O O . SER A 1 685 ? -15.839 3.870 -11.312 1.00 91.56 685 SER A O 1
ATOM 5413 N N . LYS A 1 686 ? -14.562 2.072 -10.850 1.00 91.94 686 LYS A N 1
ATOM 5414 C CA . LYS A 1 686 ? -15.652 1.235 -10.301 1.00 91.94 686 LYS A CA 1
ATOM 5415 C C . LYS A 1 686 ? -15.480 0.755 -8.863 1.00 91.94 686 LYS A C 1
ATOM 5417 O O . LYS A 1 686 ? -16.484 0.541 -8.205 1.00 91.94 686 LYS A O 1
ATOM 5422 N N . CYS A 1 687 ? -14.247 0.549 -8.414 1.00 91.62 687 CYS A N 1
ATOM 5423 C CA . CYS A 1 687 ? -13.923 -0.162 -7.174 1.00 91.62 687 CYS A CA 1
ATOM 5424 C C . CYS A 1 687 ? -13.077 0.653 -6.187 1.00 91.62 687 CYS A C 1
ATOM 5426 O O . CYS A 1 687 ? -12.795 0.193 -5.084 1.00 91.62 687 CYS A O 1
ATOM 5428 N N . ALA A 1 688 ? -12.643 1.844 -6.595 1.00 90.56 688 ALA A N 1
ATOM 5429 C CA . ALA A 1 688 ? -11.935 2.799 -5.754 1.00 90.56 688 ALA A CA 1
ATOM 5430 C C . ALA A 1 688 ? -12.562 4.191 -5.892 1.00 90.56 688 ALA A C 1
ATOM 5432 O O . ALA A 1 688 ? -11.856 5.183 -6.076 1.00 90.56 688 ALA A O 1
ATOM 5433 N N . ARG A 1 689 ? -13.897 4.270 -5.888 1.00 90.56 689 ARG A N 1
ATOM 5434 C CA . ARG A 1 689 ? -14.668 5.518 -5.835 1.00 90.56 689 ARG A CA 1
ATOM 5435 C C . ARG A 1 689 ? -14.851 5.981 -4.387 1.00 90.56 689 ARG A C 1
ATOM 5437 O O . ARG A 1 689 ? -14.531 5.275 -3.432 1.00 90.56 689 ARG A O 1
ATOM 5444 N N . ARG A 1 690 ? -15.436 7.170 -4.237 1.00 90.62 690 ARG A N 1
ATOM 5445 C CA . ARG A 1 690 ? -15.866 7.707 -2.941 1.00 90.62 690 ARG A CA 1
ATOM 5446 C C . ARG A 1 690 ? -16.925 6.809 -2.288 1.00 90.62 690 ARG A C 1
ATOM 5448 O O . ARG A 1 690 ? -16.912 6.615 -1.078 1.00 90.62 690 ARG A O 1
ATOM 5455 N N . GLU A 1 691 ? -17.793 6.230 -3.110 1.00 91.56 691 GLU A N 1
ATOM 5456 C CA . GLU A 1 691 ? -18.834 5.267 -2.754 1.00 91.56 691 GLU A CA 1
ATOM 5457 C C . GLU A 1 691 ? -18.236 3.973 -2.181 1.00 91.56 691 GLU A C 1
ATOM 5459 O O . GLU A 1 691 ? -18.648 3.538 -1.108 1.00 91.56 691 GLU A O 1
ATOM 5464 N N . ASP A 1 692 ? -17.209 3.409 -2.829 1.00 92.81 692 ASP A N 1
ATOM 5465 C CA . ASP A 1 692 ? -16.508 2.215 -2.335 1.00 92.81 692 ASP A CA 1
ATOM 5466 C C . ASP A 1 692 ? -15.795 2.505 -0.995 1.00 92.81 692 ASP A C 1
ATOM 5468 O O . ASP A 1 692 ? -15.823 1.689 -0.073 1.00 92.81 692 ASP A O 1
ATOM 5472 N N . GLY A 1 693 ? -15.227 3.709 -0.836 1.00 92.44 693 GLY A N 1
ATOM 5473 C CA . GLY A 1 693 ? -14.667 4.174 0.439 1.00 92.44 693 GLY A CA 1
ATOM 5474 C C . GLY A 1 693 ? -15.710 4.366 1.548 1.00 92.44 693 GLY A C 1
ATOM 5475 O O . GLY A 1 693 ? -15.420 4.093 2.713 1.00 92.44 693 GLY A O 1
ATOM 5476 N N . LEU A 1 694 ? -16.928 4.794 1.206 1.00 92.50 694 LEU A N 1
ATOM 5477 C CA . LEU A 1 694 ? -18.053 4.946 2.138 1.00 92.50 694 LEU A CA 1
ATOM 5478 C C . LEU A 1 694 ? -18.592 3.587 2.598 1.00 92.50 694 LEU A C 1
ATOM 5480 O O . LEU A 1 694 ? -18.834 3.398 3.790 1.00 92.50 694 LEU A O 1
ATOM 5484 N N . VAL A 1 695 ? -18.686 2.622 1.683 1.00 93.19 695 VAL A N 1
ATOM 5485 C CA . VAL A 1 695 ? -19.002 1.218 1.984 1.00 93.19 695 VAL A CA 1
ATOM 5486 C C . VAL A 1 695 ? -17.927 0.584 2.872 1.00 93.19 695 VAL A C 1
ATOM 5488 O O . VAL A 1 695 ? -18.261 -0.069 3.863 1.00 93.19 695 VAL A O 1
ATOM 5491 N N . TYR A 1 696 ? -16.643 0.821 2.589 1.00 95.12 696 TYR A N 1
ATOM 5492 C CA . TYR A 1 696 ? -15.542 0.343 3.430 1.00 95.12 696 TYR A CA 1
ATOM 5493 C C . TYR A 1 696 ? -15.595 0.953 4.844 1.00 95.12 696 TYR A C 1
ATOM 5495 O O . TYR A 1 696 ? -15.559 0.222 5.833 1.00 95.12 696 TYR A O 1
ATOM 5503 N N . LEU A 1 697 ? -15.736 2.280 4.969 1.00 95.06 697 LEU A N 1
ATOM 5504 C CA . LEU A 1 697 ? -15.795 2.955 6.274 1.00 95.06 697 LEU A CA 1
ATOM 5505 C C . LEU A 1 697 ? -17.014 2.514 7.101 1.00 95.06 697 LEU A C 1
ATOM 5507 O O . LEU A 1 697 ? -16.904 2.346 8.317 1.00 95.06 697 LEU A O 1
ATOM 5511 N N . ALA A 1 698 ? -18.159 2.277 6.455 1.00 94.81 698 ALA A N 1
ATOM 5512 C CA . ALA A 1 698 ? -19.329 1.709 7.112 1.00 94.81 698 ALA A CA 1
ATOM 5513 C C . ALA A 1 698 ? -19.030 0.317 7.700 1.00 94.81 698 ALA A C 1
ATOM 5515 O O . ALA A 1 698 ? -19.338 0.081 8.869 1.00 94.81 698 ALA A O 1
ATOM 5516 N N . LEU A 1 699 ? -18.363 -0.572 6.950 1.00 95.44 699 LEU A N 1
ATOM 5517 C CA . LEU A 1 699 ? -17.957 -1.890 7.456 1.00 95.44 699 LEU A CA 1
ATOM 5518 C C . LEU A 1 699 ? -17.008 -1.774 8.659 1.00 95.44 699 LEU A C 1
ATOM 5520 O O . LEU A 1 699 ? -17.225 -2.443 9.670 1.00 95.44 699 LEU A O 1
ATOM 5524 N N . VAL A 1 700 ? -16.010 -0.882 8.589 1.00 96.69 700 VAL A N 1
ATOM 5525 C CA . VAL A 1 700 ? -15.087 -0.600 9.706 1.00 96.69 700 VAL A CA 1
ATOM 5526 C C . VAL A 1 700 ? -15.855 -0.193 10.966 1.00 96.69 700 VAL A C 1
ATOM 5528 O O . VAL A 1 700 ? -15.582 -0.721 12.042 1.00 96.69 700 VAL A O 1
ATOM 5531 N N . VAL A 1 701 ? -16.846 0.696 10.853 1.00 96.75 701 VAL A N 1
ATOM 5532 C CA . VAL A 1 701 ? -17.667 1.145 11.992 1.00 96.75 701 VAL A CA 1
ATOM 5533 C C . VAL A 1 701 ? -18.535 0.024 12.570 1.00 96.75 701 VAL A C 1
ATOM 5535 O O . VAL A 1 701 ? -18.606 -0.122 13.795 1.00 96.75 701 VAL A O 1
ATOM 5538 N N . LEU A 1 702 ? -19.177 -0.790 11.727 1.00 96.50 702 LEU A N 1
ATOM 5539 C CA . LEU A 1 702 ? -19.996 -1.913 12.193 1.00 96.50 702 LEU A CA 1
ATOM 5540 C C . LEU A 1 702 ? -19.146 -2.975 12.911 1.00 96.50 702 LEU A C 1
ATOM 5542 O O . LEU A 1 702 ? -19.510 -3.432 13.994 1.00 96.50 702 LEU A O 1
ATOM 5546 N N . GLU A 1 703 ? -17.983 -3.331 12.366 1.00 97.12 703 GLU A N 1
ATOM 5547 C CA . GLU A 1 703 ? -17.091 -4.320 12.983 1.00 97.12 703 GLU A CA 1
ATOM 5548 C C . GLU A 1 703 ? -16.401 -3.794 14.252 1.00 97.12 703 GLU A C 1
ATOM 5550 O O . GLU A 1 703 ? -16.297 -4.511 15.253 1.00 97.12 703 GLU A O 1
ATOM 5555 N N . TRP A 1 704 ? -15.964 -2.532 14.253 1.00 97.81 704 TRP A N 1
ATOM 5556 C CA . TRP A 1 704 ? -15.301 -1.923 15.406 1.00 97.81 704 TRP A CA 1
ATOM 5557 C C . TRP A 1 704 ? -16.263 -1.707 16.580 1.00 97.81 704 TRP A C 1
ATOM 5559 O O . TRP A 1 704 ? -15.947 -2.070 17.715 1.00 97.81 704 TRP A O 1
ATOM 5569 N N . SER A 1 705 ? -17.478 -1.219 16.317 1.00 96.75 705 SER A N 1
ATOM 5570 C CA . SER A 1 705 ? -18.510 -1.103 17.356 1.00 96.75 705 SER A CA 1
ATOM 5571 C C . SER A 1 705 ? -18.916 -2.463 17.934 1.00 96.75 705 SER A C 1
ATOM 5573 O O . SER A 1 705 ? -19.112 -2.572 19.145 1.00 96.75 705 SER A O 1
ATOM 5575 N N . ARG A 1 706 ? -18.951 -3.531 17.120 1.00 96.62 706 ARG A N 1
ATOM 5576 C CA . ARG A 1 706 ? -19.155 -4.899 17.616 1.00 96.62 706 ARG A CA 1
ATOM 5577 C C . ARG A 1 706 ? -18.036 -5.345 18.556 1.00 96.62 706 ARG A C 1
ATOM 5579 O O . ARG A 1 706 ? -18.325 -5.908 19.611 1.00 96.62 706 ARG A O 1
ATOM 5586 N N . LEU A 1 707 ? -16.774 -5.087 18.217 1.00 96.81 707 LEU A N 1
ATOM 5587 C CA . LEU A 1 707 ? -15.642 -5.374 19.106 1.00 96.81 707 LEU A CA 1
ATOM 5588 C C . LEU A 1 707 ? -15.731 -4.604 20.433 1.00 96.81 707 LEU A C 1
ATOM 5590 O O . LEU A 1 707 ? -15.387 -5.165 21.477 1.00 96.81 707 LEU A O 1
ATOM 5594 N N . MET A 1 708 ? -16.222 -3.361 20.394 1.00 96.06 708 MET A N 1
ATOM 5595 C CA . MET A 1 708 ? -16.452 -2.492 21.556 1.00 96.06 708 MET A CA 1
ATOM 5596 C C . MET A 1 708 ? -17.702 -2.846 22.383 1.00 96.06 708 MET A C 1
ATOM 5598 O O . MET A 1 708 ? -17.846 -2.310 23.484 1.00 96.06 708 MET A O 1
ATOM 5602 N N . HIS A 1 709 ? -18.602 -3.711 21.907 1.00 96.06 709 HIS A N 1
ATOM 5603 C CA . HIS A 1 709 ? -19.872 -4.014 22.574 1.00 96.06 709 HIS A CA 1
ATOM 5604 C C . HIS A 1 709 ? -19.709 -5.082 23.669 1.00 96.06 709 HIS A C 1
ATOM 5606 O O . HIS A 1 709 ? -19.187 -6.164 23.411 1.00 96.06 709 HIS A O 1
ATOM 5612 N N . ASP A 1 710 ? -20.193 -4.815 24.888 1.00 93.81 710 ASP A N 1
ATOM 5613 C CA . ASP A 1 710 ? -20.009 -5.737 26.025 1.00 93.81 710 ASP A CA 1
ATOM 5614 C C . ASP A 1 710 ? -20.663 -7.106 25.790 1.00 93.81 710 ASP A C 1
ATOM 5616 O O . ASP A 1 710 ? -20.030 -8.131 26.015 1.00 93.81 710 ASP A O 1
ATOM 5620 N N . GLY A 1 711 ? -21.886 -7.125 25.250 1.00 91.94 711 GLY A N 1
ATOM 5621 C CA . GLY A 1 711 ? -22.634 -8.351 24.941 1.00 91.94 711 GLY A CA 1
ATOM 5622 C C . GLY A 1 711 ? -22.254 -9.042 23.621 1.00 91.94 711 GLY A C 1
ATOM 5623 O O . GLY A 1 711 ? -23.131 -9.584 22.944 1.00 91.94 711 GLY A O 1
ATOM 5624 N N . ARG A 1 712 ? -21.010 -8.894 23.139 1.00 92.88 712 ARG A N 1
ATOM 5625 C CA . ARG A 1 712 ? -20.610 -9.414 21.814 1.00 92.88 712 ARG A CA 1
ATOM 5626 C C . ARG A 1 712 ? -20.431 -10.934 21.787 1.00 92.88 712 ARG A C 1
ATOM 5628 O O . ARG A 1 712 ? -20.707 -11.543 20.761 1.00 92.88 712 ARG A O 1
ATOM 5635 N N . GLU A 1 713 ? -20.004 -11.549 22.891 1.00 88.06 713 GLU A N 1
ATOM 5636 C CA . GLU A 1 713 ? -19.750 -13.000 22.954 1.00 88.06 713 GLU A CA 1
ATOM 5637 C C . GLU A 1 713 ? -21.076 -13.792 23.048 1.00 88.06 713 GLU A C 1
ATOM 5639 O O . GLU A 1 713 ? -21.176 -14.928 22.589 1.00 88.06 713 GLU A O 1
ATOM 5644 N N . GLU A 1 714 ? -22.132 -13.153 23.560 1.00 89.75 714 GLU A N 1
ATOM 5645 C CA . GLU A 1 714 ? -23.528 -13.601 23.544 1.00 89.75 714 GLU A CA 1
ATOM 5646 C C . GLU A 1 714 ? -24.228 -13.349 22.192 1.00 89.75 714 GLU A C 1
ATOM 5648 O O . GLU A 1 714 ? -25.385 -13.735 22.008 1.00 89.75 714 GLU A O 1
ATOM 5653 N N . GLY A 1 715 ? -23.557 -12.687 21.242 1.00 89.62 715 GLY A N 1
ATOM 5654 C CA . GLY A 1 715 ? -24.101 -12.349 19.925 1.00 89.62 715 GLY A CA 1
ATOM 5655 C C . GLY A 1 715 ? -25.126 -11.206 19.923 1.00 89.62 715 GLY A C 1
ATOM 5656 O O . GLY A 1 715 ? -25.853 -11.054 18.945 1.00 89.62 715 GLY A O 1
ATOM 5657 N N . LEU A 1 716 ? -25.204 -10.375 20.973 1.00 92.75 716 LEU A N 1
ATOM 5658 C CA . LEU A 1 716 ? -26.131 -9.225 21.020 1.00 92.75 716 LEU A CA 1
ATOM 5659 C C . LEU A 1 716 ? -25.724 -8.081 20.068 1.00 92.75 716 LEU A C 1
ATOM 5661 O O . LEU A 1 716 ? -26.538 -7.207 19.761 1.00 92.75 716 LEU A O 1
ATOM 5665 N N . ALA A 1 717 ? -24.474 -8.105 19.598 1.00 93.62 717 ALA A N 1
ATOM 5666 C CA . ALA A 1 717 ? -23.917 -7.201 18.590 1.00 93.62 717 ALA A CA 1
ATOM 5667 C C . ALA A 1 717 ? -23.831 -7.817 17.179 1.00 93.62 717 ALA A C 1
ATOM 5669 O O . ALA A 1 717 ? -23.332 -7.165 16.262 1.00 93.62 717 ALA A O 1
ATOM 5670 N N . ASP A 1 718 ? -24.310 -9.049 16.993 1.00 95.00 718 ASP A N 1
ATOM 5671 C CA . ASP A 1 718 ? -24.350 -9.715 15.691 1.00 95.00 718 ASP A CA 1
ATOM 5672 C C . ASP A 1 718 ? -25.672 -9.426 14.959 1.00 95.00 718 ASP A C 1
ATOM 5674 O O . ASP A 1 718 ? -26.742 -9.304 15.565 1.00 95.00 718 ASP A O 1
ATOM 5678 N N . PHE A 1 719 ? -25.622 -9.388 13.630 1.00 94.88 719 PHE A N 1
ATOM 5679 C CA . PHE A 1 719 ? -26.798 -9.556 12.787 1.00 94.88 719 PHE A CA 1
ATOM 5680 C C . PHE A 1 719 ? -27.225 -11.030 12.804 1.00 94.88 719 PHE A C 1
ATOM 5682 O O . PHE A 1 719 ? -26.405 -11.946 12.726 1.00 94.88 719 PHE A O 1
ATOM 5689 N N . VAL A 1 720 ? -28.533 -11.269 12.902 1.00 92.31 720 VAL A N 1
ATOM 5690 C CA . VAL A 1 720 ? -29.117 -12.613 12.900 1.00 92.31 720 VAL A CA 1
ATOM 5691 C C . VAL A 1 720 ? -30.157 -12.679 11.792 1.00 92.31 720 VAL A C 1
ATOM 5693 O O . VAL A 1 720 ? -31.272 -12.184 11.951 1.00 92.31 720 VAL A O 1
ATOM 5696 N N . MET A 1 721 ? -29.796 -13.317 10.676 1.00 89.31 721 MET A N 1
ATOM 5697 C CA . MET A 1 721 ? -30.723 -13.565 9.572 1.00 89.31 721 MET A CA 1
ATOM 5698 C C . MET A 1 721 ? -31.967 -14.309 10.082 1.00 89.31 721 MET A C 1
ATOM 5700 O O . MET A 1 721 ? -31.867 -15.358 10.730 1.00 89.31 721 MET A O 1
ATOM 5704 N N . SER A 1 722 ? -33.154 -13.778 9.781 1.00 79.75 722 SER A N 1
ATOM 5705 C CA . SER A 1 722 ? -34.413 -14.381 10.215 1.00 79.75 722 SER A CA 1
ATOM 5706 C C . SER A 1 722 ? -34.619 -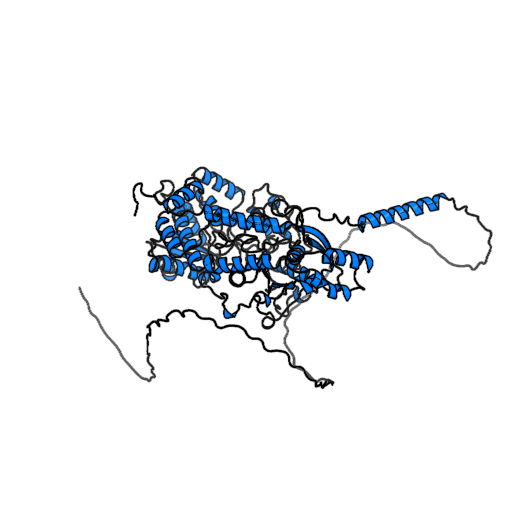15.762 9.574 1.00 79.75 722 SER A C 1
ATOM 5708 O O . SER A 1 722 ? -34.245 -16.027 8.428 1.00 79.75 722 SER A O 1
ATOM 5710 N N . ARG A 1 723 ? -35.248 -16.685 10.314 1.00 59.53 723 ARG A N 1
ATOM 5711 C CA . ARG A 1 723 ? -35.539 -18.043 9.810 1.00 59.53 723 ARG A CA 1
ATOM 5712 C C . ARG A 1 723 ? -36.695 -18.103 8.800 1.00 59.53 723 ARG A C 1
ATOM 5714 O O . ARG A 1 723 ? -36.947 -19.170 8.249 1.00 59.53 723 ARG A O 1
ATOM 5721 N N . GLY A 1 724 ? -37.359 -16.981 8.527 1.00 53.03 724 GLY A N 1
ATOM 5722 C CA . GLY A 1 724 ? -38.395 -16.845 7.507 1.00 53.03 724 GLY A CA 1
ATOM 5723 C C . GLY A 1 724 ? -38.468 -15.400 7.018 1.00 53.03 724 GLY A C 1
ATOM 5724 O O . GLY A 1 724 ? -38.618 -14.488 7.826 1.00 53.03 724 GLY A O 1
ATOM 5725 N N . GLY A 1 725 ? -38.332 -15.212 5.705 1.00 37.81 725 GLY A N 1
ATOM 5726 C CA . GLY A 1 725 ? -38.250 -13.897 5.068 1.00 37.81 725 GLY A CA 1
ATOM 5727 C C . GLY A 1 725 ? -37.762 -14.008 3.625 1.00 37.81 725 GLY A C 1
ATOM 5728 O O . GLY A 1 725 ? -36.578 -13.848 3.358 1.00 37.81 725 GLY A O 1
ATOM 5729 N N . ARG A 1 726 ? -38.675 -14.331 2.701 1.00 38.84 726 ARG A N 1
ATOM 5730 C CA . ARG A 1 726 ? -38.520 -14.013 1.275 1.00 38.84 726 ARG A CA 1
ATOM 5731 C C . ARG A 1 726 ? -39.382 -12.785 0.998 1.00 38.84 726 ARG A C 1
ATOM 5733 O O . ARG A 1 726 ? -40.605 -12.922 0.989 1.00 38.84 726 ARG A O 1
ATOM 5740 N N . SER A 1 727 ? -38.742 -11.649 0.761 1.00 35.69 727 SER A N 1
ATOM 5741 C CA . SER A 1 727 ? -39.305 -10.453 0.125 1.00 35.69 727 SER A CA 1
ATOM 5742 C C . SER A 1 727 ? -38.138 -9.570 -0.291 1.00 35.69 727 SER A C 1
ATOM 5744 O O . SER A 1 727 ? -37.554 -8.966 0.635 1.00 35.69 727 SER A O 1
#

pLDDT: mean 80.94, std 24.28, range [23.81, 98.56]